Protein AF-A0A9E1S9W2-F1 (afdb_monomer)

pLDDT: mean 84.81, std 16.08, range [25.53, 98.19]

Mean predicted aligned error: 9.74 Å

Secondary structure (DSSP, 8-state):
-EEEE-TTSSSEEEEEEEEEEEETTTTEEEEEEEETTB-EEETTEEEEEEEEE-SSHHHHHTT---EEEEEEEE-SSHHHHHHHHHHHHHHHHHHHHH-SSSHHHHHHHHHHHHHHHHHHHHHHHHGGGGS---------------------------SS------HHHHHHHTT-EEE-TTS-EEEHHHHHHHHHHHHHSSSEEEETTEEEEHHHHHHHHHHTHHHHTTS--EEPPHHHHHHTT--SEE-GGGSEEE-TTS-EEETTHHHHHHHHTS-GGG--HHHHHHHHHHHHHHHHHHHHTTTT---EEPTT-TT--EE-TT-HHHHTSTTHHHHHHHHHHHHHHHHHTTTT--HHHHHHHHHHHHHHHHHHGGGSPPHHHHHHHHHHHHHTHHHHHHHHHHHHHHHHHHHHHHHHHH---HHHHHHHHHHHHHHHHHHHHHHHHHHHHHHHHHHHHSS-S-SSHHHHHHHHHHHHHHHHHHHHTT-THHHHHHHHHHHHHHHHHHTTSS-----PPPGGGSSTHIIIIIHHHHHHHHHHHHHHHHHHHHHHHHHT--TTTHHHHHHHHHHHHHHHHHHHHHHHHHHHHHHHHHHHHHHHHHS-S----HHHHHHHHHHHHHHHHHHGGGSTTT--HHHHHHHHHHTHHHHHIIIIIHHHH---TTGGG--S--SS--HHHHHHHHHHHHHHHHHHHHHHHHHHS---

Structure (mmCIF, N/CA/C/O backbone):
data_AF-A0A9E1S9W2-F1
#
_entry.id   AF-A0A9E1S9W2-F1
#
loop_
_atom_site.group_PDB
_atom_site.id
_atom_site.type_symbol
_atom_site.label_atom_id
_atom_site.label_alt_id
_atom_site.label_comp_id
_atom_site.label_asym_id
_atom_site.label_entity_id
_atom_site.label_seq_id
_atom_site.pdbx_PDB_ins_code
_atom_site.Cartn_x
_atom_site.Cartn_y
_atom_site.Cartn_z
_atom_site.occupancy
_atom_site.B_iso_or_equiv
_atom_site.auth_seq_id
_atom_site.auth_comp_id
_atom_site.auth_asym_id
_atom_site.auth_atom_id
_atom_site.pdbx_PDB_model_num
ATOM 1 N N . PHE A 1 1 ? -6.282 1.373 -35.950 1.00 85.56 1 PHE A N 1
ATOM 2 C CA . PHE A 1 1 ? -5.928 1.014 -34.565 1.00 85.56 1 PHE A CA 1
ATOM 3 C C . PHE A 1 1 ? -4.560 1.610 -34.233 1.00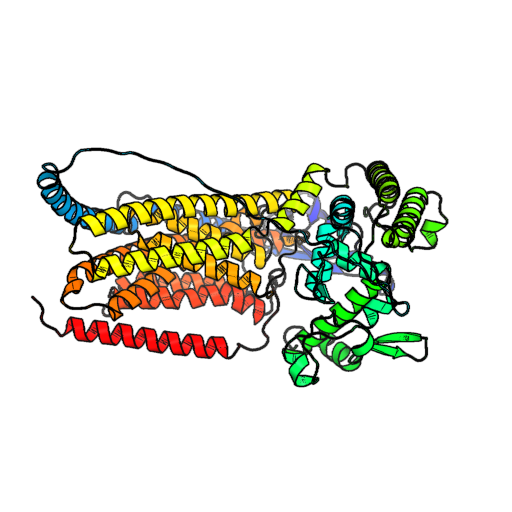 85.56 1 PHE A C 1
ATOM 5 O O . PHE A 1 1 ? -3.799 1.870 -35.158 1.00 85.56 1 PHE A O 1
ATOM 12 N N . GLN A 1 2 ? -4.284 1.893 -32.960 1.00 86.00 2 GLN A N 1
ATOM 13 C CA . GLN A 1 2 ? -3.021 2.427 -32.437 1.00 86.00 2 GLN A CA 1
ATOM 14 C C . GLN A 1 2 ? -2.753 1.762 -31.074 1.00 86.00 2 GLN A C 1
ATOM 16 O O . GLN A 1 2 ? -3.648 1.750 -30.224 1.00 86.00 2 GLN A O 1
ATOM 21 N N . LEU A 1 3 ? -1.540 1.251 -30.851 1.00 83.50 3 LEU A N 1
ATOM 22 C CA . LEU A 1 3 ? -1.082 0.731 -29.559 1.00 83.50 3 LEU A CA 1
ATOM 23 C C . LEU A 1 3 ? 0.008 1.653 -29.002 1.00 83.50 3 LEU A C 1
ATOM 25 O O . LEU A 1 3 ? 0.948 1.997 -29.713 1.00 83.50 3 LEU A O 1
ATOM 29 N N . GLU A 1 4 ? -0.109 2.045 -27.736 1.00 82.31 4 GLU A N 1
ATOM 30 C CA . GLU A 1 4 ? 0.899 2.831 -27.022 1.00 82.31 4 GLU A CA 1
ATOM 31 C C . GLU A 1 4 ? 1.451 1.959 -25.884 1.00 82.31 4 GLU A C 1
ATOM 33 O O . GLU A 1 4 ? 0.689 1.531 -25.016 1.00 82.31 4 GLU A O 1
ATOM 38 N N . ASN A 1 5 ? 2.757 1.686 -25.856 1.00 83.31 5 ASN A N 1
ATOM 39 C CA . ASN A 1 5 ? 3.395 0.867 -24.812 1.00 83.31 5 ASN A CA 1
ATOM 40 C C . ASN A 1 5 ? 3.936 1.731 -23.657 1.00 83.31 5 ASN A C 1
ATOM 42 O O . ASN A 1 5 ? 3.841 2.961 -23.699 1.00 83.31 5 ASN A O 1
ATOM 46 N N . TYR A 1 6 ? 4.446 1.121 -22.580 1.00 82.00 6 TYR A N 1
ATOM 47 C CA . TYR A 1 6 ? 5.272 1.858 -21.611 1.00 82.00 6 TYR A CA 1
ATOM 48 C C . TYR A 1 6 ? 6.691 2.020 -22.174 1.00 82.00 6 TYR A C 1
ATOM 50 O O . TYR A 1 6 ? 7.174 1.083 -22.821 1.00 82.00 6 TYR A O 1
ATOM 58 N N . PRO A 1 7 ? 7.372 3.154 -21.914 1.00 81.38 7 PRO A N 1
ATOM 59 C CA . PRO A 1 7 ? 8.665 3.457 -22.520 1.00 81.38 7 PRO A CA 1
ATOM 60 C C . PRO A 1 7 ? 9.688 2.325 -22.386 1.00 81.38 7 PRO A C 1
ATOM 62 O O . PRO A 1 7 ? 9.901 1.808 -21.295 1.00 81.38 7 PRO A O 1
ATOM 65 N N . GLY A 1 8 ? 10.327 1.924 -23.483 1.00 75.38 8 GLY A N 1
ATOM 66 C CA . GLY A 1 8 ? 11.312 0.835 -23.488 1.00 75.38 8 GLY A CA 1
ATOM 67 C C . GLY A 1 8 ? 10.782 -0.555 -23.109 1.00 75.38 8 GLY A C 1
ATOM 68 O O . GLY A 1 8 ? 11.572 -1.420 -22.709 1.00 75.38 8 GLY A O 1
ATOM 69 N N . THR A 1 9 ? 9.468 -0.777 -23.226 1.00 78.56 9 THR A N 1
ATOM 70 C CA . THR A 1 9 ? 8.805 -2.076 -23.028 1.00 78.56 9 THR A CA 1
ATOM 71 C C . THR A 1 9 ? 7.878 -2.433 -24.196 1.00 78.56 9 THR A C 1
ATOM 73 O O . THR A 1 9 ? 7.477 -1.571 -24.980 1.00 78.56 9 THR A O 1
ATOM 76 N N . GLU A 1 10 ? 7.487 -3.706 -24.258 1.00 75.75 10 GLU A N 1
ATOM 77 C CA . GLU A 1 10 ? 6.397 -4.221 -25.103 1.00 75.75 10 GLU A CA 1
ATOM 78 C C . GLU A 1 10 ? 5.038 -4.253 -24.372 1.00 75.75 10 GLU A C 1
ATOM 80 O O . GLU A 1 10 ? 4.039 -4.724 -24.913 1.00 75.75 10 GLU A O 1
ATOM 85 N N . SER A 1 11 ? 4.993 -3.776 -23.124 1.00 74.75 11 SER A N 1
ATOM 86 C CA . SER A 1 11 ? 3.796 -3.809 -22.284 1.00 74.75 11 SER A CA 1
ATOM 87 C C . SER A 1 11 ? 2.832 -2.683 -22.680 1.00 74.75 11 SER A C 1
ATOM 89 O O . SER A 1 11 ? 3.240 -1.517 -22.665 1.00 74.75 11 SER A O 1
ATOM 91 N N . PRO A 1 12 ? 1.549 -2.974 -22.964 1.00 75.44 12 PRO A N 1
ATOM 92 C CA . PRO A 1 12 ? 0.592 -1.971 -23.418 1.00 75.44 12 PRO A CA 1
ATOM 93 C C . PRO A 1 12 ? 0.234 -0.981 -22.302 1.00 75.44 12 PRO A C 1
ATOM 95 O O . PRO A 1 12 ? -0.193 -1.365 -21.210 1.00 75.44 12 PRO A O 1
ATOM 98 N N . SER A 1 13 ? 0.369 0.313 -22.593 1.00 80.88 13 SER A N 1
ATOM 99 C CA . SER A 1 13 ? 0.041 1.425 -21.695 1.00 80.88 13 SER A CA 1
ATOM 100 C C . SER A 1 13 ? -1.221 2.196 -22.107 1.00 80.88 13 SER A C 1
ATOM 102 O O . SER A 1 13 ? -1.823 2.862 -21.259 1.00 80.88 13 SER A O 1
ATOM 104 N N . SER A 1 14 ? -1.643 2.091 -23.369 1.00 83.19 14 SER A N 1
ATOM 105 C CA . SER A 1 14 ? -2.946 2.510 -23.899 1.00 83.19 14 SER A CA 1
ATOM 106 C C . SER A 1 14 ? -3.209 1.831 -25.251 1.00 83.19 14 SER A C 1
ATOM 108 O O . SER A 1 14 ? -2.285 1.360 -25.911 1.00 83.19 14 SER A O 1
ATOM 110 N N . PHE A 1 15 ? -4.466 1.798 -25.688 1.00 86.00 15 PHE A N 1
ATOM 111 C CA . PHE A 1 15 ? -4.844 1.428 -27.052 1.00 86.00 15 PHE A CA 1
ATOM 112 C C . PHE A 1 15 ? -5.994 2.313 -27.534 1.00 86.00 15 PHE A C 1
ATOM 114 O O . PHE A 1 15 ? -6.862 2.692 -26.744 1.00 86.00 15 PHE A O 1
ATOM 121 N N . ALA A 1 16 ? -5.987 2.649 -28.824 1.00 88.25 16 ALA A N 1
ATOM 122 C CA . ALA A 1 16 ? -6.915 3.599 -29.423 1.00 88.25 16 ALA A CA 1
ATOM 123 C C . ALA A 1 16 ? -7.360 3.198 -30.837 1.00 88.25 16 ALA A C 1
ATOM 125 O O . ALA A 1 16 ? -6.663 2.499 -31.579 1.00 88.25 16 ALA A O 1
ATOM 126 N N . SER A 1 17 ? -8.524 3.702 -31.238 1.00 90.19 17 SER A N 1
ATOM 127 C CA . SER A 1 17 ? -9.099 3.518 -32.570 1.00 90.19 17 SER A CA 1
ATOM 128 C C . SER A 1 17 ? -9.714 4.812 -33.080 1.00 90.19 17 SER A C 1
ATOM 130 O O . SER A 1 17 ? -10.540 5.418 -32.403 1.00 90.19 17 SER A O 1
ATOM 132 N N . GLU A 1 18 ? -9.356 5.204 -34.300 1.00 91.31 18 GLU A N 1
ATOM 133 C CA . GLU A 1 18 ? -10.079 6.240 -35.037 1.00 91.31 18 GLU A CA 1
ATOM 134 C C . GLU A 1 18 ? -11.346 5.616 -35.627 1.00 91.31 18 GLU A C 1
ATOM 136 O O . GLU A 1 18 ? -11.264 4.672 -36.415 1.00 91.31 18 GLU A O 1
ATOM 141 N N . VAL A 1 19 ? -12.517 6.114 -35.229 1.00 91.12 19 VAL A N 1
ATOM 142 C CA . VAL A 1 19 ? -13.822 5.591 -35.652 1.00 91.12 19 VAL A CA 1
ATOM 143 C C . VAL A 1 19 ? -14.616 6.698 -36.339 1.00 91.12 19 VAL A C 1
ATOM 145 O O . VAL A 1 19 ? -14.608 7.850 -35.910 1.00 91.12 19 VAL A O 1
ATOM 148 N N . THR A 1 20 ? -15.311 6.351 -37.422 1.00 91.56 20 THR A N 1
ATOM 149 C CA . THR A 1 20 ? -16.255 7.241 -38.111 1.00 91.56 20 THR A CA 1
ATOM 150 C C . THR A 1 20 ? -17.670 6.716 -37.907 1.00 91.56 20 THR A C 1
ATOM 152 O O . THR A 1 20 ? -17.997 5.636 -38.391 1.00 91.56 20 THR A O 1
ATOM 155 N N . LEU A 1 21 ? -18.513 7.482 -37.218 1.00 91.00 21 LEU A N 1
ATOM 156 C CA . LEU A 1 21 ? -19.952 7.243 -37.153 1.00 91.00 21 LEU A CA 1
ATOM 157 C C . LEU A 1 21 ? -20.637 7.921 -38.345 1.00 91.00 21 LEU A C 1
ATOM 159 O O . LEU A 1 21 ? -20.362 9.084 -38.649 1.00 91.00 21 LEU A O 1
ATOM 163 N N . LEU A 1 22 ? -21.536 7.185 -38.997 1.00 92.44 22 LEU A N 1
ATOM 164 C CA . LEU A 1 22 ? -22.365 7.643 -40.108 1.00 92.44 22 LEU A CA 1
ATOM 165 C C . LEU A 1 22 ? -23.838 7.474 -39.710 1.00 92.44 22 LEU A C 1
ATOM 167 O O . LEU A 1 22 ? -24.313 6.348 -39.600 1.00 92.44 22 LEU A O 1
ATOM 171 N N . ASP A 1 23 ? -24.550 8.579 -39.491 1.00 91.94 23 ASP A N 1
ATOM 172 C CA . ASP A 1 23 ? -26.014 8.593 -39.378 1.00 91.94 23 ASP A CA 1
ATOM 173 C C . ASP A 1 23 ? -26.587 9.067 -40.720 1.00 91.94 23 ASP A C 1
ATOM 175 O O . ASP A 1 23 ? -26.499 10.247 -41.071 1.00 91.94 23 ASP A O 1
ATOM 179 N N . SER A 1 24 ? -27.150 8.130 -41.485 1.00 90.50 24 SER A N 1
ATOM 180 C CA . SER A 1 24 ? -27.775 8.383 -42.787 1.00 90.50 24 SER A CA 1
ATOM 181 C C . SER A 1 24 ? -29.147 9.059 -42.694 1.00 90.50 24 SER A C 1
ATOM 183 O O . SER A 1 24 ? -29.586 9.642 -43.680 1.00 90.50 24 SER A O 1
ATOM 185 N N . VAL A 1 25 ? -29.811 9.019 -41.534 1.00 90.06 25 VAL A N 1
ATOM 186 C CA . VAL A 1 25 ? -31.116 9.661 -41.298 1.00 90.06 25 VAL A CA 1
ATOM 187 C C . VAL A 1 25 ? -30.932 11.160 -41.058 1.00 90.06 25 VAL A C 1
ATOM 189 O O . VAL A 1 25 ? -31.703 11.973 -41.554 1.00 90.06 25 VAL A O 1
ATOM 192 N N . GLU A 1 26 ? -29.877 11.537 -40.335 1.00 88.94 26 GLU A N 1
ATOM 193 C CA . GLU A 1 26 ? -29.514 12.938 -40.064 1.00 88.94 26 GLU A CA 1
ATOM 194 C C . GLU A 1 26 ? -28.526 13.529 -41.080 1.00 88.94 26 GLU A C 1
ATOM 196 O O . GLU A 1 26 ? -28.161 14.700 -40.965 1.00 88.94 26 GLU A O 1
ATOM 201 N N . ASN A 1 27 ? -28.021 12.708 -42.007 1.00 90.38 27 ASN A N 1
ATOM 202 C CA . ASN A 1 27 ? -26.881 13.016 -42.875 1.00 90.38 27 ASN A CA 1
ATOM 203 C C . ASN A 1 27 ? -25.647 13.532 -42.091 1.00 90.38 27 ASN A C 1
ATOM 205 O O . ASN A 1 27 ? -25.005 14.517 -42.464 1.00 90.38 27 ASN A O 1
ATOM 209 N N . LYS A 1 28 ? -25.326 12.886 -40.959 1.00 90.19 28 LYS A N 1
ATOM 210 C CA . LYS A 1 28 ? -24.226 13.273 -40.057 1.00 90.19 28 LYS A CA 1
ATOM 211 C C . LYS A 1 28 ? -23.061 12.291 -40.138 1.00 90.19 28 LYS A C 1
ATOM 213 O O . LYS A 1 28 ? -23.232 11.084 -39.987 1.00 90.19 28 LYS A O 1
ATOM 218 N N . LYS A 1 29 ? -21.853 12.837 -40.286 1.00 92.75 29 LYS A N 1
ATOM 219 C CA . LYS A 1 29 ? -20.577 12.115 -40.214 1.00 92.75 29 LYS A CA 1
ATOM 220 C C . LYS A 1 29 ? -19.763 12.643 -39.036 1.00 92.75 29 LYS A C 1
ATOM 222 O O . LYS A 1 29 ? -19.442 13.828 -39.003 1.00 92.75 29 LYS A O 1
ATOM 227 N N . ILE A 1 30 ? -19.435 11.777 -38.081 1.00 90.94 30 ILE A N 1
ATOM 228 C CA . ILE A 1 30 ? -18.684 12.135 -36.870 1.00 90.94 30 ILE A CA 1
ATOM 229 C C . ILE A 1 30 ? -17.430 11.267 -36.799 1.00 90.94 30 ILE A C 1
ATOM 231 O O . ILE A 1 30 ? -17.522 10.056 -36.619 1.00 90.94 30 ILE A O 1
ATOM 235 N N . ASN A 1 31 ? -16.257 11.889 -36.908 1.00 92.75 31 ASN A N 1
ATOM 236 C CA . ASN A 1 31 ? -14.978 11.222 -36.671 1.00 92.75 31 ASN A CA 1
ATOM 237 C C . ASN A 1 31 ? -14.608 11.378 -35.188 1.00 92.75 31 ASN A C 1
ATOM 239 O O . ASN A 1 31 ? -14.640 12.497 -34.671 1.00 92.75 31 ASN A O 1
ATOM 243 N N . LYS A 1 32 ? -14.242 10.291 -34.501 1.00 90.69 32 LYS A N 1
ATOM 244 C CA . LYS A 1 32 ? -13.814 10.332 -33.097 1.00 90.69 32 LYS A CA 1
ATOM 245 C C . LYS A 1 32 ? -12.770 9.255 -32.781 1.00 90.69 32 LYS A C 1
ATOM 247 O O . LYS A 1 32 ? -12.967 8.084 -33.102 1.00 90.69 32 LYS A O 1
ATOM 252 N N . ARG A 1 33 ? -11.700 9.650 -32.081 1.00 91.12 33 ARG A N 1
ATOM 253 C CA . ARG A 1 33 ? -10.742 8.735 -31.440 1.00 91.12 33 ARG A CA 1
ATOM 254 C C . ARG A 1 33 ? -11.392 8.144 -30.187 1.00 91.12 33 ARG A C 1
ATOM 256 O O . ARG A 1 33 ? -11.776 8.891 -29.287 1.00 91.12 33 ARG A O 1
ATOM 263 N N . ILE A 1 34 ? -11.527 6.823 -30.137 1.00 89.25 34 ILE A N 1
ATOM 264 C CA . ILE A 1 34 ? -12.028 6.056 -28.987 1.00 89.25 34 ILE A CA 1
ATOM 265 C C . ILE A 1 34 ? -10.840 5.336 -28.353 1.00 89.25 34 ILE A C 1
ATOM 267 O O . ILE A 1 34 ? -10.037 4.737 -29.065 1.00 89.25 34 ILE A O 1
ATOM 271 N N . PHE A 1 35 ? -10.713 5.407 -27.029 1.00 85.69 35 PHE A N 1
ATOM 272 C CA . PHE A 1 35 ? -9.640 4.758 -26.269 1.00 85.69 35 PHE A CA 1
ATOM 273 C C . PHE A 1 35 ? -10.052 4.568 -24.802 1.00 85.69 35 PHE A C 1
ATOM 275 O O . PHE A 1 35 ? -11.166 4.921 -24.413 1.00 85.69 35 PHE A O 1
ATOM 282 N N . MET A 1 36 ? -9.175 3.986 -23.979 1.00 82.94 36 MET A N 1
ATOM 283 C CA . MET A 1 36 ? -9.454 3.739 -22.558 1.00 82.94 36 MET A CA 1
ATOM 284 C C . MET A 1 36 ? -9.907 5.023 -21.829 1.00 82.94 36 MET A C 1
ATOM 286 O O . MET A 1 36 ? -9.304 6.088 -21.986 1.00 82.94 36 MET A O 1
ATOM 290 N N . ASN A 1 37 ? -10.977 4.919 -21.032 1.00 81.00 37 ASN A N 1
ATOM 291 C CA . ASN A 1 37 ? -11.674 6.035 -20.369 1.00 81.00 37 ASN A CA 1
ATOM 292 C C . ASN A 1 37 ? -12.299 7.102 -21.311 1.00 81.00 37 ASN A C 1
ATOM 294 O O . ASN A 1 37 ? -12.772 8.126 -20.826 1.00 81.00 37 ASN A O 1
ATOM 298 N N . HIS A 1 38 ? -12.314 6.902 -22.637 1.00 86.50 38 HIS A N 1
ATOM 299 C CA . HIS A 1 38 ? -12.779 7.889 -23.625 1.00 86.50 38 HIS A CA 1
ATOM 300 C C . HIS A 1 38 ? -13.717 7.253 -24.663 1.00 86.50 38 HIS A C 1
ATOM 302 O O . HIS A 1 38 ? -13.304 6.822 -25.743 1.00 86.50 38 HIS A O 1
ATOM 308 N N . VAL A 1 39 ? -15.009 7.216 -24.327 1.00 86.88 39 VAL A N 1
ATOM 309 C CA . VAL A 1 39 ? -16.078 6.595 -25.131 1.00 86.88 39 VAL A CA 1
ATOM 310 C C . VAL A 1 39 ? -16.716 7.547 -26.157 1.00 86.88 39 VAL A C 1
ATOM 312 O O . VAL A 1 39 ? -16.585 8.779 -26.097 1.00 86.88 39 VAL A O 1
ATOM 315 N N . MET A 1 40 ? -17.441 6.979 -27.123 1.00 89.06 40 MET A N 1
ATOM 316 C CA . MET A 1 40 ? -18.300 7.725 -28.048 1.00 89.06 40 MET A CA 1
ATOM 317 C C . MET A 1 40 ? -19.771 7.437 -27.752 1.00 89.06 40 MET A C 1
ATOM 319 O O . MET A 1 40 ? -20.215 6.307 -27.925 1.00 89.06 40 MET A O 1
ATOM 323 N N . ASP A 1 41 ? -20.519 8.474 -27.376 1.00 88.81 41 ASP A N 1
ATOM 324 C CA . ASP A 1 41 ? -21.966 8.407 -27.162 1.00 88.81 41 ASP A CA 1
ATOM 325 C C . ASP A 1 41 ? -22.713 9.103 -28.308 1.00 88.81 41 ASP A C 1
ATOM 327 O O . ASP A 1 41 ? -22.344 10.209 -28.714 1.00 88.81 41 ASP A O 1
ATOM 331 N N . TYR A 1 42 ? -23.767 8.469 -28.827 1.00 90.50 42 TYR A N 1
ATOM 332 C CA . TYR A 1 42 ? -24.618 9.006 -29.890 1.00 90.50 42 TYR A CA 1
ATOM 333 C C . TYR A 1 42 ? -26.038 8.422 -29.834 1.00 90.50 42 TYR A C 1
ATOM 335 O O . TYR A 1 42 ? -26.209 7.211 -29.927 1.00 90.50 42 TYR A O 1
ATOM 343 N N . LYS A 1 43 ? -27.072 9.269 -29.694 1.00 88.56 43 LYS A N 1
ATOM 344 C CA . LYS A 1 43 ? -28.500 8.864 -29.644 1.00 88.56 43 LYS A CA 1
ATOM 345 C C . LYS A 1 43 ? -28.799 7.680 -28.691 1.00 88.56 43 LYS A C 1
ATOM 347 O O . LYS A 1 43 ? -29.613 6.822 -29.001 1.00 88.56 43 LYS A O 1
ATOM 352 N N . GLY A 1 44 ? -28.135 7.623 -27.533 1.00 87.06 44 GLY A N 1
ATOM 353 C CA . GLY A 1 44 ? -28.272 6.528 -26.557 1.00 87.06 44 GLY A CA 1
ATOM 354 C C . GLY A 1 44 ? -27.374 5.311 -26.814 1.00 87.06 44 GLY A C 1
ATOM 355 O O . GLY A 1 44 ? -27.219 4.486 -25.920 1.00 87.06 44 GLY A O 1
ATOM 356 N N . TYR A 1 45 ? -26.726 5.201 -27.977 1.00 89.56 45 TYR A N 1
ATOM 357 C CA . TYR A 1 45 ? -25.669 4.216 -28.214 1.00 89.56 45 TYR A CA 1
ATOM 358 C C . TYR A 1 45 ? -24.341 4.692 -27.627 1.00 89.56 45 TYR A C 1
ATOM 360 O O . TYR A 1 45 ? -23.902 5.807 -27.907 1.00 89.56 45 TYR A O 1
ATOM 368 N N . ARG A 1 46 ? -23.674 3.815 -26.879 1.00 88.94 46 ARG A N 1
ATOM 369 C CA . ARG A 1 46 ? -22.304 3.958 -26.388 1.00 88.94 46 ARG A CA 1
ATOM 370 C C . ARG A 1 46 ? -21.404 2.967 -27.108 1.00 88.94 46 ARG A C 1
ATOM 372 O O . ARG A 1 46 ? -21.560 1.757 -26.950 1.00 88.94 46 ARG A O 1
ATOM 379 N N . PHE A 1 47 ? -20.433 3.486 -27.849 1.00 89.12 47 PHE A N 1
ATOM 380 C CA . PHE A 1 47 ? -19.378 2.718 -28.501 1.00 89.12 47 PHE A CA 1
ATOM 381 C C . PHE A 1 47 ? -18.114 2.789 -27.644 1.00 89.12 47 PHE A C 1
ATOM 383 O O . PHE A 1 47 ? -17.608 3.881 -27.357 1.00 89.12 47 PHE A O 1
ATOM 390 N N . PHE A 1 48 ? -17.586 1.628 -27.257 1.00 86.94 48 PHE A N 1
ATOM 391 C CA . PHE A 1 48 ? -16.324 1.523 -26.531 1.00 86.94 48 PHE A CA 1
ATOM 392 C C . PHE A 1 48 ? -15.408 0.477 -27.164 1.00 86.94 48 PHE A C 1
ATOM 394 O O . PHE A 1 48 ? -15.861 -0.539 -27.691 1.00 86.94 48 PHE A O 1
ATOM 401 N N . GLN A 1 49 ? -14.100 0.721 -27.102 1.00 87.06 49 GLN A N 1
ATOM 402 C CA . GLN A 1 49 ? -13.111 -0.276 -27.487 1.00 87.06 49 GLN A CA 1
ATOM 403 C C . GLN A 1 49 ? -12.885 -1.223 -26.307 1.00 87.06 49 GLN A C 1
ATOM 405 O O . GLN A 1 49 ? -12.279 -0.846 -25.309 1.00 87.06 49 GLN A O 1
ATOM 410 N N . SER A 1 50 ? -13.410 -2.440 -26.421 1.00 82.56 50 SER A N 1
ATOM 411 C CA . SER A 1 50 ? -13.351 -3.452 -25.361 1.00 82.56 50 SER A CA 1
ATOM 412 C C . SER A 1 50 ? -11.995 -4.156 -25.290 1.00 82.56 50 SER A C 1
ATOM 414 O O . SER A 1 50 ? -11.505 -4.451 -24.201 1.00 82.56 50 SER A O 1
ATOM 416 N N . SER A 1 51 ? -11.377 -4.395 -26.447 1.00 84.25 51 SER A N 1
ATOM 417 C CA . SER A 1 51 ? -10.092 -5.077 -26.590 1.00 84.25 51 SER A CA 1
ATOM 418 C C . SER A 1 51 ? -9.530 -4.875 -28.008 1.00 84.25 51 SER A C 1
ATOM 420 O O . SER A 1 51 ? -10.015 -4.046 -28.791 1.00 84.25 51 SER A O 1
ATOM 422 N N . TYR A 1 52 ? -8.465 -5.602 -28.326 1.00 87.25 52 TYR A N 1
ATOM 423 C CA . TYR A 1 52 ? -7.832 -5.666 -29.636 1.00 87.25 52 TYR A CA 1
ATOM 424 C C . TYR A 1 52 ? -7.333 -7.093 -29.891 1.00 87.25 52 TYR A C 1
ATOM 426 O O . TYR A 1 52 ? -7.212 -7.876 -28.947 1.00 87.25 52 TYR A O 1
ATOM 434 N N . ASP A 1 53 ? -7.055 -7.421 -31.149 1.00 86.81 53 ASP A N 1
ATOM 435 C CA . ASP A 1 53 ? -6.521 -8.726 -31.557 1.00 86.81 53 ASP A CA 1
ATOM 436 C C . ASP A 1 53 ? -5.603 -8.585 -32.790 1.00 86.81 53 ASP A C 1
ATOM 438 O O . ASP A 1 53 ? -5.376 -7.483 -33.303 1.00 86.81 53 ASP A O 1
ATOM 442 N N . PHE A 1 54 ? -5.066 -9.705 -33.262 1.00 87.56 54 PHE A N 1
ATOM 443 C CA . PHE A 1 54 ? -4.142 -9.798 -34.388 1.00 87.56 54 PHE A CA 1
ATOM 444 C C . PHE A 1 54 ? -4.818 -10.514 -35.559 1.00 87.56 54 PHE A C 1
ATOM 446 O O . PHE A 1 54 ? -5.294 -11.638 -35.401 1.00 87.56 54 PHE A O 1
ATOM 453 N N . SER A 1 55 ? -4.812 -9.917 -36.752 1.00 87.81 55 SER A N 1
ATOM 454 C CA . SER A 1 55 ? -5.392 -10.548 -37.945 1.00 87.81 55 SER A CA 1
ATOM 455 C C . SER A 1 55 ? -4.610 -11.761 -38.452 1.00 87.81 55 SER A C 1
ATOM 457 O O . SER A 1 55 ? -5.195 -12.623 -39.108 1.00 87.81 55 SER A O 1
ATOM 459 N N . THR A 1 56 ? -3.311 -11.869 -38.135 1.00 86.56 56 THR A N 1
ATOM 460 C CA . THR A 1 56 ? -2.467 -12.996 -38.567 1.00 86.56 56 THR A CA 1
ATOM 461 C C . THR A 1 56 ? -1.491 -13.491 -37.484 1.00 86.56 56 THR A C 1
ATOM 463 O O . THR A 1 56 ? -1.117 -12.736 -36.575 1.00 86.56 56 THR A O 1
ATOM 466 N N . PRO A 1 57 ? -1.013 -14.751 -37.573 1.00 83.94 57 PRO A N 1
ATOM 467 C CA . PRO A 1 57 ? 0.024 -15.277 -36.684 1.00 83.94 57 PRO A CA 1
ATOM 468 C C . PRO A 1 57 ? 1.352 -14.509 -36.751 1.00 83.94 57 PRO A C 1
ATOM 470 O O . PRO A 1 57 ? 2.015 -14.365 -35.725 1.00 83.94 57 PRO A O 1
ATOM 473 N N . GLU A 1 58 ? 1.745 -13.981 -37.914 1.00 85.00 58 GLU A N 1
ATOM 474 C CA . GLU A 1 58 ? 2.992 -13.215 -38.074 1.00 85.00 58 GLU A CA 1
ATOM 475 C C . GLU A 1 58 ? 2.912 -11.865 -37.352 1.00 85.00 58 GLU A C 1
ATOM 477 O O . GLU A 1 58 ? 3.875 -11.453 -36.703 1.00 85.00 58 GLU A O 1
ATOM 482 N N . ARG A 1 59 ? 1.753 -11.193 -37.409 1.00 83.06 59 ARG A N 1
ATOM 483 C CA . ARG A 1 59 ? 1.478 -9.980 -36.619 1.00 83.06 59 ARG A CA 1
ATOM 484 C C . ARG A 1 59 ? 1.548 -10.253 -35.122 1.00 83.06 59 ARG A C 1
ATOM 486 O O . ARG A 1 59 ? 2.152 -9.480 -34.383 1.00 83.06 59 ARG A O 1
ATOM 493 N N . LYS A 1 60 ? 1.002 -11.391 -34.688 1.00 78.44 60 LYS A N 1
ATOM 494 C CA . LYS A 1 60 ? 1.062 -11.843 -33.293 1.00 78.44 60 LYS A CA 1
ATOM 495 C C . LYS A 1 60 ? 2.491 -12.139 -32.827 1.00 78.44 60 LYS A C 1
ATOM 497 O O . LYS A 1 60 ? 2.835 -11.792 -31.704 1.00 78.44 60 LYS A O 1
ATOM 502 N N . GLN A 1 61 ? 3.340 -12.717 -33.682 1.00 75.19 61 GLN A N 1
ATOM 503 C CA . GLN A 1 61 ? 4.771 -12.906 -33.392 1.00 75.19 61 GLN A CA 1
ATOM 504 C C . GLN A 1 61 ? 5.547 -11.583 -33.311 1.00 75.19 61 GLN A C 1
ATOM 506 O O . GLN A 1 61 ? 6.516 -11.497 -32.564 1.00 75.19 61 GLN A O 1
ATOM 511 N N . LYS A 1 62 ? 5.126 -10.557 -34.059 1.00 76.00 62 LYS A N 1
ATOM 512 C CA . LYS A 1 62 ? 5.727 -9.211 -34.056 1.00 76.00 62 LYS A CA 1
ATOM 513 C C . LYS A 1 62 ? 5.120 -8.252 -33.024 1.00 76.00 62 LYS A C 1
ATOM 515 O O . LYS A 1 62 ? 5.539 -7.102 -32.976 1.00 76.00 62 LYS A O 1
ATOM 520 N N . ASN A 1 63 ? 4.141 -8.707 -32.237 1.00 72.12 63 ASN A N 1
ATOM 521 C CA . ASN A 1 63 ? 3.360 -7.888 -31.306 1.00 72.12 63 ASN A CA 1
ATOM 522 C C . ASN A 1 63 ? 2.787 -6.604 -31.961 1.00 72.12 63 ASN A C 1
ATOM 524 O O . ASN A 1 63 ? 2.844 -5.520 -31.385 1.00 72.12 63 ASN A O 1
ATOM 528 N N . ASP A 1 64 ? 2.245 -6.738 -33.180 1.00 80.38 64 ASP A N 1
ATOM 529 C CA . ASP A 1 64 ? 1.679 -5.648 -33.997 1.00 80.38 64 ASP A CA 1
ATOM 530 C C . ASP A 1 64 ? 0.169 -5.874 -34.250 1.00 80.38 64 ASP A C 1
ATOM 532 O O . ASP A 1 64 ? -0.209 -6.411 -35.304 1.00 80.38 64 ASP A O 1
ATOM 536 N N . PRO A 1 65 ? -0.709 -5.552 -33.274 1.00 82.25 65 PRO A N 1
ATOM 537 C CA . PRO A 1 65 ? -2.143 -5.770 -33.403 1.00 82.25 65 PRO A CA 1
ATOM 538 C C . PRO A 1 65 ? -2.779 -4.756 -34.351 1.00 82.25 65 PRO A C 1
ATOM 540 O O . PRO A 1 65 ? -2.405 -3.587 -34.395 1.00 82.25 65 PRO A O 1
ATOM 543 N N . ASP A 1 66 ? -3.788 -5.205 -35.087 1.00 85.81 66 ASP A N 1
ATOM 544 C CA . ASP A 1 66 ? -4.485 -4.424 -36.110 1.00 85.81 66 ASP A CA 1
ATOM 545 C C . ASP A 1 66 ? -6.015 -4.541 -36.041 1.00 85.81 66 ASP A C 1
ATOM 547 O O . ASP A 1 66 ? -6.716 -3.715 -36.634 1.00 85.81 66 ASP A O 1
ATOM 551 N N . ILE A 1 67 ? -6.549 -5.497 -35.270 1.00 86.56 67 ILE A N 1
ATOM 552 C CA . ILE A 1 67 ? -7.987 -5.647 -35.038 1.00 86.56 67 ILE A CA 1
ATOM 553 C C . ILE A 1 67 ? -8.407 -4.837 -33.812 1.00 86.56 67 ILE A C 1
ATOM 555 O O . ILE A 1 67 ? -7.920 -5.044 -32.702 1.00 86.56 67 ILE A O 1
ATOM 559 N N . THR A 1 68 ? -9.399 -3.969 -33.996 1.00 88.62 68 THR A N 1
ATOM 560 C CA . THR A 1 68 ? -10.148 -3.327 -32.910 1.00 88.62 68 THR A CA 1
ATOM 561 C C . THR A 1 68 ? -11.389 -4.154 -32.584 1.00 88.62 68 THR A C 1
ATOM 563 O O . THR A 1 68 ? -12.232 -4.347 -33.458 1.00 88.62 68 THR A O 1
ATOM 566 N N . ILE A 1 69 ? -11.574 -4.550 -31.321 1.00 87.44 69 ILE A N 1
ATOM 567 C CA . ILE A 1 69 ? -12.834 -5.150 -30.860 1.00 87.44 69 ILE A CA 1
ATOM 568 C C . ILE A 1 69 ? -13.667 -4.064 -30.173 1.00 87.44 69 ILE A C 1
ATOM 570 O O . ILE A 1 69 ? -13.397 -3.650 -29.038 1.00 87.44 69 ILE A O 1
ATOM 574 N N . LEU A 1 70 ? -14.693 -3.588 -30.879 1.00 87.81 70 LEU A N 1
ATOM 575 C CA . LEU A 1 70 ? -15.690 -2.666 -30.342 1.00 87.81 70 LEU A CA 1
ATOM 576 C C . LEU A 1 70 ? -16.824 -3.437 -29.669 1.00 87.81 70 LEU A C 1
ATOM 578 O O . LEU A 1 70 ? -17.266 -4.470 -30.162 1.00 87.81 70 LEU A O 1
ATOM 582 N N . SER A 1 71 ? -17.340 -2.876 -28.583 1.00 87.56 71 SER A N 1
ATOM 583 C CA . SER A 1 71 ? -18.603 -3.288 -27.985 1.00 87.56 71 SER A CA 1
ATOM 584 C C . SER A 1 71 ? -19.534 -2.081 -27.914 1.00 87.56 71 SER A C 1
ATOM 586 O O . SER A 1 71 ? -19.093 -0.933 -27.781 1.00 87.56 71 SER A O 1
ATOM 588 N N . VAL A 1 72 ? -20.830 -2.344 -28.074 1.00 89.06 72 VAL A N 1
ATOM 589 C CA . VAL A 1 72 ? -21.856 -1.319 -28.271 1.00 89.06 72 VAL A CA 1
ATOM 590 C C . VAL A 1 72 ? -23.026 -1.604 -27.347 1.00 89.06 72 VAL A C 1
ATOM 592 O O . VAL A 1 72 ? -23.670 -2.643 -27.462 1.00 89.06 72 VAL A O 1
ATOM 595 N N . ASN A 1 73 ? -23.311 -0.661 -26.455 1.00 87.81 73 ASN A N 1
ATOM 596 C CA . ASN A 1 73 ? -24.451 -0.721 -25.545 1.00 87.81 73 ASN A CA 1
ATOM 597 C C . ASN A 1 73 ? -25.450 0.376 -25.926 1.00 87.81 73 ASN A C 1
ATOM 599 O O . ASN A 1 73 ? -25.036 1.447 -26.363 1.00 87.81 73 ASN A O 1
ATOM 603 N N . HIS A 1 74 ? -26.751 0.133 -25.766 1.00 89.31 74 HIS A N 1
ATOM 604 C CA . HIS A 1 74 ? -27.784 1.144 -25.997 1.00 89.31 74 HIS A CA 1
ATOM 605 C C . HIS A 1 74 ? -28.568 1.406 -24.711 1.00 89.31 74 HIS A C 1
ATOM 607 O O . HIS A 1 74 ? -29.290 0.534 -24.228 1.00 89.31 74 HIS A O 1
ATOM 613 N N . ASP A 1 75 ? -28.429 2.615 -24.177 1.00 85.81 75 ASP A N 1
ATOM 614 C CA . ASP A 1 75 ? -29.102 3.077 -22.972 1.00 85.81 75 ASP A CA 1
ATOM 615 C C . ASP A 1 75 ? -29.345 4.595 -23.032 1.00 85.81 75 ASP A C 1
ATOM 617 O O . ASP A 1 75 ? -28.465 5.409 -22.756 1.00 85.81 75 ASP A O 1
ATOM 621 N N . TYR A 1 76 ? -30.565 4.983 -23.407 1.00 84.38 76 TYR A N 1
ATOM 622 C CA . TYR A 1 76 ? -30.946 6.391 -23.555 1.00 84.38 76 TYR A CA 1
ATOM 623 C C . TYR A 1 76 ? -31.284 7.072 -22.212 1.00 84.38 76 TYR A C 1
ATOM 625 O O . TYR A 1 76 ? -31.037 8.266 -22.033 1.00 84.38 76 TYR A O 1
ATOM 633 N N . TRP A 1 77 ? -31.852 6.327 -21.255 1.00 86.31 77 TRP A N 1
ATOM 634 C CA . TRP A 1 77 ? -32.425 6.882 -20.016 1.00 86.31 77 TRP A CA 1
ATOM 635 C C . TRP A 1 77 ? -31.814 6.313 -18.729 1.00 86.31 77 TRP A C 1
ATOM 637 O O . TRP A 1 77 ? -31.684 7.046 -17.747 1.00 86.31 77 TRP A O 1
ATOM 647 N N . GLY A 1 78 ? -31.447 5.030 -18.706 1.00 86.62 78 GLY A N 1
ATOM 648 C CA . GLY A 1 78 ? -31.077 4.277 -17.508 1.00 86.62 78 GLY A CA 1
ATOM 649 C C . GLY A 1 78 ? -29.870 4.864 -16.787 1.00 86.62 78 GLY A C 1
ATOM 650 O O . GLY A 1 78 ? -29.948 5.123 -15.588 1.00 86.62 78 GLY A O 1
ATOM 651 N N . THR A 1 79 ? -28.796 5.158 -17.516 1.00 84.81 79 THR A N 1
ATOM 652 C CA . THR A 1 79 ? -27.567 5.780 -17.005 1.00 84.81 79 THR A CA 1
ATOM 653 C C . THR A 1 79 ? -27.869 7.131 -16.354 1.00 84.81 79 THR A C 1
ATOM 655 O O . THR A 1 79 ? -27.498 7.349 -15.203 1.00 84.81 79 THR A O 1
ATOM 658 N N . ASN A 1 80 ? -28.619 8.011 -17.026 1.00 87.25 80 ASN A N 1
ATOM 659 C CA . ASN A 1 80 ? -28.951 9.341 -16.502 1.00 87.25 80 ASN A CA 1
ATOM 660 C C . ASN A 1 80 ? -29.849 9.278 -15.255 1.00 87.25 80 ASN A C 1
ATOM 662 O O . ASN A 1 80 ? -29.579 9.963 -14.267 1.00 87.25 80 ASN A O 1
ATOM 666 N N . ILE A 1 81 ? -30.882 8.427 -15.262 1.00 92.06 81 ILE A N 1
ATOM 667 C CA . ILE A 1 81 ? -31.775 8.217 -14.108 1.00 92.06 81 ILE A CA 1
ATOM 668 C C . ILE A 1 81 ? -30.990 7.642 -12.921 1.00 92.06 81 ILE A C 1
ATOM 670 O O . ILE A 1 81 ? -31.137 8.099 -11.786 1.00 92.06 81 ILE A O 1
ATOM 674 N N . THR A 1 82 ? -30.115 6.674 -13.189 1.00 89.94 82 THR A N 1
ATOM 675 C CA . THR A 1 82 ? -29.281 6.001 -12.189 1.00 89.94 82 THR A CA 1
ATOM 676 C C . THR A 1 82 ? -28.275 6.971 -11.568 1.00 89.94 82 THR A C 1
ATOM 678 O O . THR A 1 82 ? -28.166 7.044 -10.344 1.00 89.94 82 THR A O 1
ATOM 681 N N . TYR A 1 83 ? -27.600 7.786 -12.383 1.00 90.88 83 TYR A N 1
ATOM 682 C CA . TYR A 1 83 ? -26.637 8.790 -11.920 1.00 90.88 83 TYR A CA 1
ATOM 683 C C . TYR A 1 83 ? -27.320 9.899 -11.111 1.00 90.88 83 TYR A C 1
ATOM 685 O O . TYR A 1 83 ? -26.796 10.308 -10.074 1.00 90.88 83 TYR A O 1
ATOM 693 N N . LEU A 1 84 ? -28.515 10.343 -11.522 1.00 93.81 84 LEU A N 1
ATOM 694 C CA . LEU A 1 84 ? -29.325 11.281 -10.742 1.00 93.81 84 LEU A CA 1
ATOM 695 C C . LEU A 1 84 ? -29.732 10.676 -9.388 1.00 93.81 84 LEU A C 1
ATOM 697 O O . LEU A 1 84 ? -29.613 11.343 -8.360 1.00 93.81 84 LEU A O 1
ATOM 701 N N . GLY A 1 85 ? -30.145 9.406 -9.362 1.00 94.06 85 GLY A N 1
ATOM 702 C CA . GLY A 1 85 ? -30.438 8.676 -8.126 1.00 94.06 85 GLY A CA 1
ATOM 703 C C . GLY A 1 85 ? -29.228 8.596 -7.188 1.00 94.06 85 GLY A C 1
ATOM 704 O O . GLY A 1 85 ? -29.343 8.914 -6.001 1.00 94.06 85 GLY A O 1
ATOM 705 N N . TYR A 1 86 ? -28.051 8.251 -7.720 1.00 92.88 86 TYR A N 1
ATOM 706 C CA . TYR A 1 86 ? -26.794 8.218 -6.966 1.00 92.88 8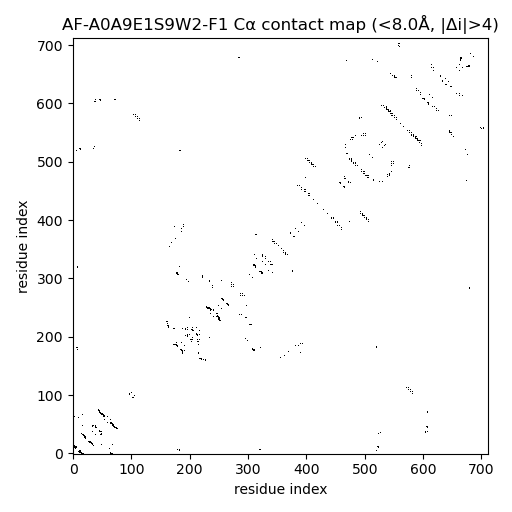6 TYR A CA 1
ATOM 707 C C . TYR A 1 86 ? -26.421 9.600 -6.410 1.00 92.88 86 TYR A C 1
ATOM 709 O O . TYR A 1 86 ? -26.053 9.704 -5.239 1.00 92.88 86 TYR A O 1
ATOM 717 N N . LEU A 1 87 ? -26.570 10.662 -7.210 1.00 94.06 87 LEU A N 1
ATOM 718 C CA . LEU A 1 87 ? -26.303 12.042 -6.804 1.00 94.06 87 LEU A CA 1
ATOM 719 C C . LEU A 1 87 ? -27.242 12.501 -5.678 1.00 94.06 87 LEU A C 1
ATOM 721 O O . LEU A 1 87 ? -26.771 12.983 -4.647 1.00 94.06 87 LEU A O 1
ATOM 725 N N . LEU A 1 88 ? -28.557 12.318 -5.838 1.00 96.94 88 LEU A N 1
ATOM 726 C CA . LEU A 1 88 ? -29.555 12.704 -4.833 1.00 96.94 88 LEU A CA 1
ATOM 727 C C . LEU A 1 88 ? -29.345 11.952 -3.514 1.00 96.94 88 LEU A C 1
ATOM 729 O O . LEU A 1 88 ? -29.399 12.551 -2.438 1.00 96.94 88 LEU A O 1
ATOM 733 N N . MET A 1 89 ? -29.040 10.656 -3.587 1.00 95.00 89 MET A N 1
ATOM 734 C CA . MET A 1 89 ? -28.737 9.843 -2.414 1.00 95.00 89 MET A CA 1
ATOM 735 C C . MET A 1 89 ? -27.420 10.276 -1.741 1.00 95.00 89 MET A C 1
ATOM 737 O O . MET A 1 89 ? -27.382 10.393 -0.516 1.00 95.00 89 MET A O 1
ATOM 741 N N . ALA A 1 90 ? -26.359 10.572 -2.503 1.00 95.06 90 ALA A N 1
ATOM 742 C CA . ALA A 1 90 ? -25.092 11.070 -1.960 1.00 95.06 90 ALA A CA 1
ATOM 743 C C . ALA A 1 90 ? -25.262 12.427 -1.252 1.00 95.06 90 ALA A C 1
ATOM 745 O O . ALA A 1 90 ? -24.781 12.608 -0.129 1.00 95.06 90 ALA A O 1
ATOM 746 N N . ILE A 1 91 ? -26.014 13.352 -1.861 1.00 95.75 91 ILE A N 1
ATOM 747 C CA . ILE A 1 91 ? -26.396 14.633 -1.251 1.00 95.75 91 ILE A CA 1
ATOM 748 C C . ILE A 1 91 ? -27.188 14.387 0.041 1.00 95.75 91 ILE A C 1
ATOM 750 O O . ILE A 1 91 ? -26.836 14.936 1.085 1.00 95.75 91 ILE A O 1
ATOM 754 N N . GLY A 1 92 ? -28.201 13.515 0.015 1.00 95.62 92 GLY A N 1
ATOM 755 C CA . GLY A 1 92 ? -28.998 13.160 1.194 1.00 95.62 92 GLY A CA 1
ATOM 756 C C . GLY A 1 92 ? -28.159 12.587 2.344 1.00 95.62 92 GLY A C 1
ATOM 757 O O . GLY A 1 92 ? -28.321 12.997 3.496 1.00 95.62 92 GLY A O 1
ATOM 758 N N . MET A 1 93 ? -27.204 11.703 2.040 1.00 94.88 93 MET A N 1
ATOM 759 C CA . MET A 1 93 ? -26.253 11.158 3.015 1.00 94.88 93 MET A CA 1
ATOM 760 C C . MET A 1 93 ? -25.405 12.261 3.662 1.00 94.88 93 MET A C 1
ATOM 762 O O . MET A 1 93 ? -25.359 12.347 4.892 1.00 94.88 93 MET A O 1
ATOM 766 N N . ILE A 1 94 ? -24.791 13.140 2.862 1.00 92.38 94 ILE A N 1
ATOM 767 C CA . ILE A 1 94 ? -23.954 14.250 3.352 1.00 92.38 94 ILE A CA 1
ATOM 768 C C . ILE A 1 94 ? -24.782 15.226 4.201 1.00 92.38 94 ILE A C 1
ATOM 770 O O . ILE A 1 94 ? -24.395 15.553 5.328 1.00 92.38 94 ILE A O 1
ATOM 774 N N . LEU A 1 95 ? -25.954 15.642 3.710 1.00 93.62 95 LEU A N 1
ATOM 775 C CA . LEU A 1 95 ? -26.854 16.540 4.436 1.00 93.62 95 LEU A CA 1
ATOM 776 C C . LEU A 1 95 ? -27.302 15.934 5.773 1.00 93.62 95 LEU A C 1
ATOM 778 O O . LEU A 1 95 ? -27.327 16.646 6.775 1.00 93.62 95 LEU A O 1
ATOM 782 N N . SER A 1 96 ? -27.564 14.623 5.847 1.00 93.25 96 SER A N 1
ATOM 783 C CA . SER A 1 96 ? -27.996 13.961 7.091 1.00 93.25 96 SER A CA 1
ATOM 784 C C . SER A 1 96 ? -26.947 13.963 8.221 1.00 93.25 96 SER A C 1
ATOM 786 O O . SER A 1 96 ? -27.310 13.873 9.398 1.00 93.25 96 SER A O 1
ATOM 788 N N . ILE A 1 97 ? -25.654 14.109 7.896 1.00 90.81 97 ILE A N 1
ATOM 789 C CA . ILE A 1 97 ? -24.571 14.274 8.885 1.00 90.81 97 ILE A CA 1
ATOM 790 C C . ILE A 1 97 ? -24.597 15.689 9.485 1.00 90.81 97 ILE A C 1
ATOM 792 O O . ILE A 1 97 ? -24.380 15.866 10.688 1.00 90.81 97 ILE A O 1
ATOM 796 N N . ILE A 1 98 ? -24.843 16.696 8.642 1.00 90.56 98 ILE A N 1
ATOM 797 C CA . ILE A 1 98 ? -24.761 18.124 8.988 1.00 90.56 98 ILE A CA 1
ATOM 798 C C . ILE A 1 98 ? -26.087 18.636 9.581 1.00 90.56 98 ILE A C 1
ATOM 800 O O . ILE A 1 98 ? -26.084 19.594 10.358 1.00 90.56 98 ILE A O 1
ATOM 804 N N . ALA A 1 99 ? -27.202 17.970 9.264 1.00 91.12 99 ALA A N 1
ATOM 805 C CA . ALA A 1 99 ? -28.560 18.364 9.619 1.00 91.12 99 ALA A CA 1
ATOM 806 C C . ALA A 1 99 ? -28.725 18.758 11.107 1.00 91.12 99 ALA A C 1
ATOM 808 O O . ALA A 1 99 ? -28.226 18.074 12.014 1.00 91.12 99 ALA A O 1
ATOM 809 N N . PRO A 1 100 ? -29.473 19.843 11.399 1.00 86.69 100 PRO A N 1
ATOM 810 C CA . PRO A 1 100 ? -29.686 20.319 12.768 1.00 86.69 100 PRO A CA 1
ATOM 811 C C . PRO A 1 100 ? -30.520 19.344 13.614 1.00 86.69 100 PRO A C 1
ATOM 813 O O . PRO A 1 100 ? -30.441 19.377 14.845 1.00 86.69 100 PRO A O 1
ATOM 816 N N . VAL A 1 101 ? -31.273 18.455 12.960 1.00 87.19 101 VAL A N 1
ATOM 817 C CA . VAL A 1 101 ? -32.080 17.381 13.546 1.00 87.19 101 VAL A CA 1
ATOM 818 C C . VAL A 1 101 ? -31.683 16.069 12.868 1.00 87.19 101 VAL A C 1
ATOM 820 O O . VAL A 1 101 ? -31.522 16.025 11.654 1.00 87.19 101 VAL A O 1
ATOM 823 N N . GLY A 1 102 ? -31.500 14.999 13.645 1.00 90.88 102 GLY A N 1
ATOM 824 C CA . GLY A 1 102 ? -31.113 13.686 13.122 1.00 90.88 102 GLY A CA 1
ATOM 825 C C . GLY A 1 102 ? -30.225 12.890 14.078 1.00 90.88 102 GLY A C 1
ATOM 826 O O . GLY A 1 102 ? -29.710 13.415 15.070 1.00 90.88 102 GLY A O 1
ATOM 827 N N . ARG A 1 103 ? -30.019 11.602 13.775 1.00 92.44 103 ARG A N 1
ATOM 828 C CA . ARG A 1 103 ? -29.303 10.662 14.655 1.00 92.44 103 ARG A CA 1
ATOM 829 C C . ARG A 1 103 ? -27.848 11.062 14.918 1.00 92.44 103 ARG A C 1
ATOM 831 O O . ARG A 1 103 ? -27.387 10.983 16.055 1.00 92.44 103 ARG A O 1
ATOM 838 N N . PHE A 1 104 ? -27.127 11.541 13.906 1.00 92.69 104 PHE A N 1
ATOM 839 C CA . PHE A 1 104 ? -25.732 11.968 14.066 1.00 92.69 104 PHE A CA 1
ATOM 840 C C . PHE A 1 104 ? -25.607 13.144 15.057 1.00 92.69 104 PHE A C 1
ATOM 842 O O . PHE A 1 104 ? -24.764 13.143 15.963 1.00 92.69 104 PHE A O 1
ATOM 849 N N . ARG A 1 105 ? -26.524 14.116 14.958 1.00 92.00 105 ARG A N 1
ATOM 850 C CA . ARG A 1 105 ? -26.638 15.247 15.886 1.00 92.00 105 ARG A CA 1
ATOM 851 C C . ARG A 1 105 ? -27.078 14.809 17.286 1.00 92.00 105 ARG A C 1
ATOM 853 O O . ARG A 1 105 ? -26.512 15.287 18.270 1.00 92.00 105 ARG A O 1
ATOM 860 N N . GLU A 1 106 ? -28.025 13.877 17.385 1.00 93.19 106 GLU A N 1
ATOM 861 C CA . GLU A 1 106 ? -28.486 13.269 18.641 1.00 93.19 106 GLU A CA 1
ATOM 862 C C . GLU A 1 106 ? -27.324 12.617 19.416 1.00 93.19 106 GLU A C 1
ATOM 864 O O . GLU A 1 106 ? -27.123 12.910 20.598 1.00 93.19 106 GLU A O 1
ATOM 869 N N . LEU A 1 107 ? -26.510 11.794 18.746 1.00 92.06 107 LEU A N 1
ATOM 870 C CA . LEU A 1 107 ? -25.330 11.134 19.320 1.00 92.06 107 LEU A CA 1
ATOM 871 C C . LEU A 1 107 ? -24.278 12.148 19.787 1.00 92.06 107 LEU A C 1
ATOM 873 O O . LEU A 1 107 ? -23.792 12.072 20.919 1.00 92.06 107 LEU A O 1
ATOM 877 N N . ASN A 1 108 ? -23.982 13.159 18.968 1.00 89.88 108 ASN A N 1
ATOM 878 C CA . ASN A 1 108 ? -23.063 14.238 19.333 1.00 89.88 108 ASN A CA 1
ATOM 879 C C . ASN A 1 108 ? -23.561 15.028 20.563 1.00 89.88 108 ASN A C 1
ATOM 881 O O . ASN A 1 108 ? -22.773 15.375 21.447 1.00 89.88 108 ASN A O 1
ATOM 885 N N . ASN A 1 109 ? -24.870 15.271 20.667 1.00 90.31 109 ASN A N 1
ATOM 886 C CA . ASN A 1 109 ? -25.483 15.928 21.822 1.00 90.31 109 ASN A CA 1
ATOM 887 C C . ASN A 1 109 ? -25.457 15.038 23.077 1.00 90.31 109 ASN A C 1
ATOM 889 O O . ASN A 1 109 ? -25.141 15.529 24.163 1.00 90.31 109 ASN A O 1
ATOM 893 N N . LYS A 1 110 ? -25.693 13.726 22.944 1.00 90.75 110 LYS A N 1
ATOM 894 C CA . LYS A 1 110 ? -25.519 12.748 24.033 1.00 90.75 110 LYS A CA 1
ATOM 895 C C . LYS A 1 110 ? -24.075 12.732 24.554 1.00 90.75 110 LYS A C 1
ATOM 897 O O . LYS A 1 110 ? -23.870 12.801 25.765 1.00 90.75 110 LYS A O 1
ATOM 902 N N . LEU A 1 111 ? -23.079 12.751 23.662 1.00 88.25 111 LEU A N 1
ATOM 903 C CA . LEU A 1 111 ? -21.657 12.876 24.022 1.00 88.25 111 LEU A CA 1
ATOM 904 C C . LEU A 1 111 ? -21.340 14.196 24.753 1.00 88.25 111 LEU A C 1
ATOM 906 O O . LEU A 1 111 ? -20.584 14.192 25.724 1.00 88.25 111 LEU A O 1
ATOM 910 N N . LYS A 1 112 ? -21.929 15.329 24.339 1.00 86.25 112 LYS A N 1
ATOM 911 C CA . LYS A 1 112 ? -21.773 16.617 25.047 1.00 86.25 112 LYS A CA 1
ATOM 912 C C . LYS A 1 112 ? -22.347 16.567 26.471 1.00 86.25 112 LYS A C 1
ATOM 914 O O . LYS A 1 112 ? -21.659 16.980 27.405 1.00 86.25 112 LYS A O 1
ATOM 919 N N . LYS A 1 113 ? -23.557 16.018 26.647 1.00 85.00 113 LYS A N 1
ATOM 920 C CA . LYS A 1 113 ? -24.217 15.892 27.963 1.00 85.00 113 LYS A CA 1
ATOM 921 C C . LYS A 1 113 ? -23.409 15.023 28.938 1.00 85.00 113 LYS A C 1
ATOM 923 O O . LYS A 1 113 ? -23.234 15.411 30.092 1.00 85.00 113 LYS A O 1
ATOM 928 N N . LEU A 1 114 ? -22.843 13.903 28.470 1.00 80.06 114 LEU A N 1
ATOM 929 C CA . LEU A 1 114 ? -21.952 13.051 29.279 1.00 80.06 114 LEU A CA 1
ATOM 930 C C . LEU A 1 114 ? -20.718 13.820 29.792 1.00 80.06 114 LEU A C 1
ATOM 932 O O . LEU A 1 114 ? -20.339 13.681 30.955 1.00 80.06 114 LEU A O 1
ATOM 936 N N . LYS A 1 115 ? -20.135 14.702 28.969 1.00 70.38 115 LYS A N 1
ATOM 937 C CA . LYS A 1 115 ? -18.977 15.522 29.364 1.00 70.38 115 LYS A CA 1
ATOM 938 C C . LYS A 1 115 ? -19.298 16.634 30.356 1.00 70.38 115 LYS A C 1
ATOM 940 O O . LYS A 1 115 ? -18.480 16.881 31.238 1.00 70.38 115 LYS A O 1
ATOM 945 N N . GLN A 1 116 ? -20.446 17.302 30.237 1.00 63.28 116 GLN A N 1
ATOM 946 C CA . GLN A 1 116 ? -20.827 18.379 31.164 1.00 63.28 116 GLN A CA 1
ATOM 947 C C . GLN A 1 116 ? -20.949 17.859 32.605 1.00 63.28 116 GLN A C 1
ATOM 949 O O . GLN A 1 116 ? -20.355 18.445 33.512 1.00 63.28 116 GLN A O 1
ATOM 954 N N . LYS A 1 117 ? -21.575 16.686 32.785 1.00 58.12 117 LYS A N 1
ATOM 955 C CA . LYS A 1 117 ? -21.684 15.992 34.082 1.00 58.12 117 LYS A CA 1
ATOM 956 C C . LYS A 1 117 ? -20.315 15.667 34.710 1.00 58.12 117 LYS A C 1
ATOM 958 O O . LYS A 1 117 ? -20.170 15.698 35.925 1.00 58.12 117 LYS A O 1
ATOM 963 N N . ASN A 1 118 ? -19.292 15.435 33.882 1.00 55.47 118 ASN A N 1
ATOM 964 C CA . ASN A 1 118 ? -17.908 15.204 34.315 1.00 55.47 118 ASN A CA 1
ATOM 965 C C . ASN A 1 118 ? -17.081 16.494 34.518 1.00 55.47 118 ASN A C 1
ATOM 967 O O . ASN A 1 118 ? -15.979 16.416 35.065 1.00 55.47 118 ASN A O 1
ATOM 971 N N . LYS A 1 119 ? -17.556 17.669 34.068 1.00 51.88 119 LYS A N 1
ATOM 972 C CA . LYS A 1 119 ? -16.844 18.956 34.214 1.00 51.88 119 LYS A CA 1
ATOM 973 C C . LYS A 1 119 ? -17.199 19.665 35.526 1.00 51.88 119 LYS A C 1
ATOM 975 O O . LYS A 1 119 ? -16.289 20.166 36.177 1.00 51.88 119 LYS A O 1
ATOM 980 N N . GLN A 1 120 ? -18.467 19.633 35.945 1.00 41.50 120 GLN A N 1
ATOM 981 C CA . GLN A 1 120 ? -18.929 20.231 37.214 1.00 41.50 120 GLN A CA 1
ATOM 982 C C . GLN A 1 120 ? -18.216 19.631 38.442 1.00 41.50 120 GLN A C 1
ATOM 984 O O . GLN A 1 120 ? -17.779 20.359 39.326 1.00 41.50 120 GLN A O 1
ATOM 989 N N . ILE A 1 121 ? -17.981 18.314 38.441 1.00 49.97 121 ILE A N 1
ATOM 990 C CA . ILE A 1 121 ? -17.226 17.612 39.497 1.00 49.97 121 ILE A CA 1
ATOM 991 C C . ILE A 1 121 ? -15.758 18.088 39.566 1.00 49.97 121 ILE A C 1
ATOM 993 O O . ILE A 1 121 ? -15.143 18.074 40.627 1.00 49.97 121 ILE A O 1
ATOM 997 N N . LYS A 1 122 ? -15.177 18.534 38.442 1.00 42.47 122 LYS A N 1
ATOM 998 C CA . LYS A 1 122 ? -13.758 18.919 38.359 1.00 42.47 122 LYS A CA 1
ATOM 999 C C . LYS A 1 122 ? -13.483 20.378 38.717 1.00 42.47 122 LYS A C 1
ATOM 1001 O O . LYS A 1 122 ? -12.377 20.656 39.165 1.00 42.47 122 LYS A O 1
ATOM 1006 N N . SER A 1 123 ? -14.439 21.295 38.547 1.00 37.44 123 SER A N 1
ATOM 1007 C CA . SER A 1 123 ? -14.267 22.680 39.018 1.00 37.44 123 SER A CA 1
ATOM 1008 C C . SER A 1 123 ? -14.350 22.783 40.541 1.00 37.44 123 SER A C 1
ATOM 1010 O O . SER A 1 123 ? -13.628 23.579 41.127 1.00 37.44 123 SER A O 1
ATOM 1012 N N . MET A 1 124 ? -15.156 21.932 41.186 1.00 40.22 124 MET A N 1
ATOM 1013 C CA . MET A 1 124 ? -15.301 21.915 42.647 1.00 40.22 124 MET A CA 1
ATOM 1014 C C . MET A 1 124 ? -14.016 21.454 43.362 1.00 40.22 124 MET A C 1
ATOM 1016 O O . MET A 1 124 ? -13.624 22.049 44.357 1.00 40.22 124 MET A O 1
ATOM 1020 N N . LEU A 1 125 ? -13.293 20.468 42.806 1.00 42.69 125 LEU A N 1
ATOM 1021 C CA . LEU A 1 125 ? -11.969 20.062 43.314 1.00 42.69 125 LEU A CA 1
ATOM 1022 C C . LEU A 1 125 ? -10.836 21.054 42.993 1.00 42.69 125 LEU A C 1
ATOM 1024 O O . LEU A 1 125 ? -9.796 21.013 43.644 1.00 42.69 125 LEU A O 1
ATOM 1028 N N . PHE A 1 126 ? -10.994 21.916 41.985 1.00 38.19 126 PHE A N 1
ATOM 1029 C CA . PHE A 1 126 ? -9.940 22.856 41.583 1.00 38.19 126 PHE A CA 1
ATOM 1030 C C . PHE A 1 126 ? -9.764 23.997 42.597 1.00 38.19 126 PHE A C 1
ATOM 1032 O O . PHE A 1 126 ? -8.641 24.435 42.821 1.00 38.19 126 PHE A O 1
ATOM 1039 N N . PHE A 1 127 ? -10.848 24.420 43.255 1.00 43.06 127 PHE A N 1
ATOM 1040 C CA . PHE A 1 127 ? -10.830 25.515 44.233 1.00 43.06 127 PHE A CA 1
ATOM 1041 C C . PHE A 1 127 ? -10.130 25.159 45.559 1.00 43.06 127 PHE A C 1
ATOM 1043 O O . PHE A 1 127 ? -9.611 26.041 46.228 1.00 43.06 127 PHE A O 1
ATOM 1050 N N . VAL A 1 128 ? -10.072 23.871 45.918 1.00 45.91 128 VAL A N 1
ATOM 1051 C CA . VAL A 1 128 ? -9.418 23.382 47.151 1.00 45.91 128 VAL A CA 1
ATOM 1052 C C . VAL A 1 128 ? -7.897 23.223 46.978 1.00 45.91 128 VAL A C 1
ATOM 1054 O O . VAL A 1 128 ? -7.154 23.207 47.951 1.00 45.91 128 VAL A O 1
ATOM 1057 N N . MET A 1 129 ? -7.407 23.119 45.737 1.00 37.34 129 MET A N 1
ATOM 1058 C CA . MET A 1 129 ? -5.995 22.840 45.427 1.00 37.34 129 MET A CA 1
ATOM 1059 C C . MET A 1 129 ? -5.205 24.096 45.004 1.00 37.34 129 MET A C 1
ATOM 1061 O O . MET A 1 129 ? -4.199 23.982 44.305 1.00 37.34 129 MET A O 1
ATOM 1065 N N . LEU A 1 130 ? -5.670 25.292 45.381 1.00 35.28 130 LEU A N 1
ATOM 1066 C CA . LEU A 1 130 ? -4.993 26.565 45.086 1.00 35.28 130 LEU A CA 1
ATOM 1067 C C . LEU A 1 130 ? -4.251 27.154 46.304 1.00 35.28 130 LEU A C 1
ATOM 1069 O O . LEU A 1 130 ? -3.630 28.204 46.193 1.00 35.28 130 LEU A O 1
ATOM 1073 N N . SER A 1 131 ? -4.299 26.476 47.454 1.00 40.94 131 SER A N 1
ATOM 1074 C CA . SER A 1 131 ? -3.780 26.969 48.741 1.00 40.94 131 SER A CA 1
ATOM 1075 C C . SER A 1 131 ? -2.368 26.483 49.099 1.00 40.94 131 SER A C 1
ATOM 1077 O O . SER A 1 131 ? -1.905 26.754 50.203 1.00 40.94 131 SER A O 1
ATOM 1079 N N . SER A 1 132 ? -1.680 25.739 48.223 1.00 38.88 132 SER A N 1
ATOM 1080 C CA . SER A 1 132 ? -0.349 25.193 48.527 1.00 38.88 132 SER A CA 1
ATOM 1081 C C . SER A 1 132 ? 0.545 24.990 47.295 1.00 38.88 132 SER A C 1
ATOM 1083 O O . SER A 1 132 ? 0.271 24.122 46.467 1.00 38.88 132 SER A O 1
ATOM 1085 N N . LEU A 1 133 ? 1.633 25.781 47.229 1.00 32.16 133 LEU A N 1
ATOM 1086 C CA . LEU A 1 133 ? 3.014 25.467 46.778 1.00 32.16 133 LEU A CA 1
ATOM 1087 C C . LEU A 1 133 ? 3.705 26.672 46.101 1.00 32.16 133 LEU A C 1
ATOM 1089 O O . LEU A 1 133 ? 3.137 27.294 45.207 1.00 32.16 133 LEU A O 1
ATOM 1093 N N . GLY A 1 134 ? 4.964 26.939 46.476 1.00 31.56 134 GLY A N 1
ATOM 1094 C CA . GLY A 1 134 ? 5.857 27.931 45.854 1.00 31.56 134 GLY A CA 1
ATOM 1095 C C . GLY A 1 134 ? 7.350 27.608 46.075 1.00 31.56 134 GLY A C 1
ATOM 1096 O O . GLY A 1 134 ? 7.670 26.897 47.023 1.00 31.56 134 GLY A O 1
ATOM 1097 N N . GLY A 1 135 ? 8.225 28.135 45.197 1.00 31.38 135 GLY A N 1
ATOM 1098 C CA . GLY A 1 135 ? 9.706 27.978 45.161 1.00 31.38 135 GLY A CA 1
ATOM 1099 C C . GLY A 1 135 ? 10.202 26.669 44.494 1.00 31.38 135 GLY A C 1
ATOM 1100 O O . GLY A 1 135 ? 9.643 25.621 44.794 1.00 31.38 135 GLY A O 1
ATOM 1101 N N . SER A 1 136 ? 11.120 26.565 43.504 1.00 30.22 136 SER A N 1
ATOM 1102 C CA . SER A 1 136 ? 12.355 27.272 43.025 1.00 30.22 136 SER A CA 1
ATOM 1103 C C . SER A 1 136 ? 13.635 26.442 43.334 1.00 30.22 136 SER A C 1
ATOM 1105 O O . SER A 1 136 ? 13.980 26.337 44.503 1.00 30.22 136 SER A O 1
ATOM 1107 N N . VAL A 1 137 ? 14.197 25.622 42.415 1.00 26.83 137 VAL A N 1
ATOM 1108 C CA . VAL A 1 137 ? 15.258 25.881 41.375 1.00 26.83 137 VAL A CA 1
ATOM 1109 C C . VAL A 1 137 ? 16.659 26.198 41.974 1.00 26.83 137 VAL A C 1
ATOM 1111 O O . VAL A 1 137 ? 16.748 27.151 42.734 1.00 26.83 137 VAL A O 1
ATOM 1114 N N . PHE A 1 138 ? 17.702 25.345 41.816 1.00 29.81 138 PHE A N 1
ATOM 1115 C CA . PHE A 1 138 ? 18.909 25.364 40.910 1.00 29.81 138 PHE A CA 1
ATOM 1116 C C . PHE A 1 138 ? 19.848 24.143 41.264 1.00 29.81 138 PHE A C 1
ATOM 1118 O O . PHE A 1 138 ? 19.483 23.399 42.171 1.00 29.81 138 PHE A O 1
ATOM 1125 N N . ALA A 1 139 ? 21.083 23.926 40.745 1.00 25.53 139 ALA A N 1
ATOM 1126 C CA . ALA A 1 139 ? 21.552 23.556 39.379 1.00 25.53 139 ALA A CA 1
ATOM 1127 C C . ALA A 1 139 ? 23.051 23.063 39.365 1.00 25.53 139 ALA A C 1
ATOM 1129 O O . ALA A 1 139 ? 23.782 23.427 40.278 1.00 25.53 139 ALA A O 1
ATOM 1130 N N . GLN A 1 140 ? 23.500 22.333 38.308 1.00 26.70 140 GLN A N 1
ATOM 1131 C CA . GLN A 1 140 ? 24.918 22.003 37.905 1.00 26.70 140 GLN A CA 1
ATOM 1132 C C . GLN A 1 140 ? 25.773 21.088 38.864 1.00 26.70 140 GLN A C 1
ATOM 1134 O O . GLN A 1 140 ? 25.372 20.900 40.004 1.00 26.70 140 GLN A O 1
ATOM 1139 N N . GLU A 1 141 ? 26.879 20.384 38.498 1.00 26.72 141 GLU A N 1
ATOM 1140 C CA . GLU A 1 141 ? 27.725 20.332 37.271 1.00 26.72 141 GLU A CA 1
ATOM 1141 C C . GLU A 1 141 ? 28.611 19.043 37.064 1.00 26.72 141 GLU A C 1
ATOM 1143 O O . GLU A 1 141 ? 28.756 18.235 37.972 1.00 26.72 141 GLU A O 1
ATOM 1148 N N . HIS A 1 142 ? 29.178 18.918 35.842 1.00 28.48 142 HIS A N 1
ATOM 1149 C CA . HIS A 1 142 ? 30.400 18.271 35.261 1.00 28.48 142 HIS A CA 1
ATOM 1150 C C . HIS A 1 142 ? 31.122 16.938 35.651 1.00 28.48 142 HIS A C 1
ATOM 1152 O O . HIS A 1 142 ? 31.253 16.553 36.807 1.00 28.48 142 HIS A O 1
ATOM 1158 N N . HIS A 1 143 ? 31.753 16.402 34.571 1.00 28.11 143 HIS A N 1
ATOM 1159 C CA . HIS A 1 143 ? 32.954 15.534 34.372 1.00 28.11 143 HIS A CA 1
ATOM 1160 C C . HIS A 1 143 ? 32.706 14.075 33.908 1.00 28.11 143 HIS A C 1
ATOM 1162 O O . HIS A 1 143 ? 31.677 13.499 34.243 1.00 28.11 143 HIS A O 1
ATOM 1168 N N . GLU A 1 144 ? 33.599 13.382 33.174 1.00 28.06 144 GLU A N 1
ATOM 1169 C CA . GLU A 1 144 ? 34.510 13.721 32.045 1.00 28.06 144 GLU A CA 1
ATOM 1170 C C . GLU A 1 144 ? 34.987 12.389 31.381 1.00 28.06 144 GLU A C 1
ATOM 1172 O O . GLU A 1 144 ? 34.837 11.345 32.002 1.00 28.06 144 GLU A O 1
ATOM 1177 N N . ASN A 1 145 ? 35.499 12.431 30.139 1.00 30.56 145 ASN A N 1
ATOM 1178 C CA . ASN A 1 145 ? 36.301 11.434 29.377 1.00 30.56 145 ASN A CA 1
ATOM 1179 C C . ASN A 1 145 ? 36.264 9.913 29.695 1.00 30.56 145 ASN A C 1
ATOM 1181 O O . ASN A 1 145 ? 36.592 9.473 30.787 1.00 30.56 145 ASN A O 1
ATOM 1185 N N . ASP A 1 146 ? 36.098 9.097 28.643 1.00 32.78 146 ASP A N 1
ATOM 1186 C CA . ASP A 1 146 ? 37.231 8.331 28.078 1.00 32.78 146 ASP A CA 1
ATOM 1187 C C . ASP A 1 146 ? 36.900 7.777 26.674 1.00 32.78 146 ASP A C 1
ATOM 1189 O O . ASP A 1 146 ? 35.738 7.549 26.330 1.00 32.78 146 ASP A O 1
ATOM 1193 N N . GLY A 1 147 ? 37.917 7.628 25.818 1.00 30.66 147 GLY A N 1
ATOM 1194 C CA . GLY A 1 147 ? 37.768 7.159 24.428 1.00 30.66 147 GLY A CA 1
ATOM 1195 C C . GLY A 1 147 ? 38.226 5.711 24.223 1.00 30.66 147 GLY A C 1
ATOM 1196 O O . GLY A 1 147 ? 38.644 5.072 25.173 1.00 30.66 147 GLY A O 1
ATOM 1197 N N . HIS A 1 148 ? 38.203 5.213 22.975 1.00 34.81 148 HIS A N 1
ATOM 1198 C CA . HIS A 1 148 ? 39.231 4.306 22.422 1.00 34.81 148 HIS A CA 1
ATOM 1199 C C . HIS A 1 148 ? 39.073 4.083 20.901 1.00 34.81 148 HIS A C 1
ATOM 1201 O O . HIS A 1 148 ? 37.980 4.157 20.340 1.00 34.81 148 HIS A O 1
ATOM 1207 N N . ASN A 1 149 ? 40.205 3.820 20.238 1.00 31.11 149 ASN A N 1
ATOM 1208 C CA . ASN A 1 149 ? 40.335 3.588 18.795 1.00 31.11 149 ASN A CA 1
ATOM 1209 C C . ASN A 1 149 ? 39.849 2.199 18.356 1.00 31.11 149 ASN A C 1
ATOM 1211 O O . ASN A 1 149 ? 40.126 1.210 19.031 1.00 31.11 149 ASN A O 1
ATOM 1215 N N . HIS A 1 150 ? 39.333 2.104 17.125 1.00 33.88 150 HIS A N 1
ATOM 1216 C CA . HIS A 1 150 ? 39.305 0.849 16.364 1.00 33.88 150 HIS A CA 1
ATOM 1217 C C . HIS A 1 150 ? 39.769 1.055 14.913 1.00 33.88 150 HIS A C 1
ATOM 1219 O O . HIS A 1 150 ? 38.982 1.361 14.017 1.00 33.88 150 HIS A O 1
ATOM 1225 N N . SER A 1 151 ? 41.066 0.844 14.680 1.00 31.02 151 SER A N 1
ATOM 1226 C CA . SER A 1 151 ? 41.635 0.610 13.352 1.00 31.02 151 SER A CA 1
ATOM 1227 C C . SER A 1 151 ? 41.242 -0.789 12.857 1.00 31.02 151 SER A C 1
ATOM 1229 O O . SER A 1 151 ? 41.425 -1.781 13.560 1.00 31.02 151 SER A O 1
ATOM 1231 N N . ASN A 1 152 ? 40.693 -0.883 11.643 1.00 30.91 152 ASN A N 1
ATOM 1232 C CA . ASN A 1 152 ? 40.327 -2.162 11.029 1.00 30.91 152 ASN A CA 1
ATOM 1233 C C . ASN A 1 152 ? 41.428 -2.644 10.076 1.00 30.91 152 ASN A C 1
ATOM 1235 O O . ASN A 1 152 ? 41.497 -2.191 8.933 1.00 30.91 152 ASN A O 1
ATOM 1239 N N . ASP A 1 153 ? 42.231 -3.609 10.522 1.00 29.89 153 ASP A N 1
ATOM 1240 C CA . ASP A 1 153 ? 43.155 -4.339 9.650 1.00 29.89 153 ASP A CA 1
ATOM 1241 C C . ASP A 1 153 ? 42.400 -5.192 8.622 1.00 29.89 153 ASP A C 1
ATOM 1243 O O . ASP A 1 153 ? 41.516 -5.988 8.955 1.00 29.89 153 ASP A O 1
ATOM 1247 N N . SER A 1 154 ? 42.799 -5.083 7.354 1.00 29.53 154 SER A N 1
ATOM 1248 C CA . SER A 1 154 ? 42.294 -5.930 6.272 1.00 29.53 154 SER A CA 1
ATOM 1249 C C . SER A 1 154 ? 43.350 -6.954 5.849 1.00 29.53 154 SER A C 1
ATOM 1251 O O . SER A 1 154 ? 44.261 -6.667 5.078 1.00 29.53 154 SER A O 1
ATOM 1253 N N . LYS A 1 155 ? 43.227 -8.193 6.343 1.00 31.48 155 LYS A N 1
ATOM 1254 C CA . LYS A 1 155 ? 44.062 -9.305 5.864 1.00 31.48 155 LYS A CA 1
ATOM 1255 C C . LYS A 1 155 ? 43.583 -9.785 4.494 1.00 31.48 155 LYS A C 1
ATOM 1257 O O . LYS A 1 155 ? 42.474 -10.300 4.357 1.00 31.48 155 LYS A O 1
ATOM 1262 N N . ILE A 1 156 ? 44.453 -9.646 3.498 1.00 31.75 156 ILE A N 1
ATOM 1263 C CA . ILE A 1 156 ? 44.280 -10.187 2.148 1.00 31.75 156 ILE A CA 1
ATOM 1264 C C . ILE A 1 156 ? 44.677 -11.669 2.151 1.00 31.75 156 ILE A C 1
ATOM 1266 O O . ILE A 1 156 ? 45.774 -12.020 2.577 1.00 31.75 156 ILE A O 1
ATOM 1270 N N . VAL A 1 157 ? 43.809 -12.533 1.620 1.00 33.41 157 VAL A N 1
ATOM 1271 C CA . VAL A 1 157 ? 44.134 -13.922 1.253 1.00 33.41 157 VAL A CA 1
ATOM 1272 C C . VAL A 1 157 ? 43.582 -14.162 -0.153 1.00 33.41 157 VAL A C 1
ATOM 1274 O O . VAL A 1 157 ? 42.424 -13.844 -0.424 1.00 33.41 157 VAL A O 1
ATOM 1277 N N . ARG A 1 158 ? 44.424 -14.661 -1.067 1.00 36.44 158 ARG A N 1
ATOM 1278 C CA . ARG A 1 158 ? 44.074 -14.878 -2.481 1.00 36.44 158 ARG A CA 1
ATOM 1279 C C . ARG A 1 158 ? 43.267 -16.164 -2.681 1.00 36.44 158 ARG A C 1
ATOM 1281 O O . ARG A 1 158 ? 43.566 -17.185 -2.072 1.00 36.44 158 ARG A O 1
ATOM 1288 N N . GLY A 1 159 ? 42.319 -16.104 -3.617 1.00 40.69 159 GLY A N 1
ATOM 1289 C CA . GLY A 1 159 ? 41.438 -17.205 -4.019 1.00 40.69 159 GLY A CA 1
ATOM 1290 C C . GLY A 1 159 ? 39.970 -16.848 -3.780 1.00 40.69 159 GLY A C 1
ATOM 1291 O O . GLY A 1 159 ? 39.564 -16.660 -2.640 1.00 40.69 159 GLY A O 1
ATOM 1292 N N . GLU A 1 160 ? 39.180 -16.741 -4.853 1.00 53.97 160 GLU A N 1
ATOM 1293 C CA . GLU A 1 160 ? 37.744 -16.395 -4.806 1.00 53.97 160 GLU A CA 1
ATOM 1294 C C . GLU A 1 160 ? 37.419 -15.051 -4.113 1.00 53.97 160 GLU A C 1
ATOM 1296 O O . GLU A 1 160 ? 36.578 -14.962 -3.214 1.00 53.97 160 GLU A O 1
ATOM 1301 N N . THR A 1 161 ? 38.094 -13.980 -4.534 1.00 74.06 161 THR A N 1
ATOM 1302 C CA . THR A 1 161 ? 37.872 -12.621 -4.019 1.00 74.06 161 THR A CA 1
ATOM 1303 C C . THR A 1 161 ? 36.615 -11.966 -4.601 1.00 74.06 161 THR A C 1
ATOM 1305 O O . THR A 1 161 ? 36.302 -12.116 -5.780 1.00 74.06 161 THR A O 1
ATOM 1308 N N . PHE A 1 162 ? 35.925 -11.185 -3.769 1.00 84.62 162 PHE A N 1
ATOM 1309 C CA . PHE A 1 162 ? 34.907 -10.218 -4.178 1.00 84.62 162 PHE A CA 1
ATOM 1310 C C . PHE A 1 162 ? 35.229 -8.883 -3.515 1.00 84.62 162 PHE A C 1
ATOM 1312 O O . PHE A 1 162 ? 35.710 -8.862 -2.378 1.00 84.62 162 PHE A O 1
ATOM 1319 N N . HIS A 1 163 ? 34.923 -7.785 -4.198 1.00 86.00 163 HIS A N 1
ATOM 1320 C CA . HIS A 1 163 ? 35.046 -6.443 -3.640 1.00 86.00 163 HIS A CA 1
ATOM 1321 C C . HIS A 1 163 ? 33.693 -5.743 -3.664 1.00 86.00 163 HIS A C 1
ATOM 1323 O O . HIS A 1 163 ? 32.783 -6.102 -4.419 1.00 86.00 163 HIS A O 1
ATOM 1329 N N . VAL A 1 164 ? 33.543 -4.767 -2.777 1.00 87.44 164 VAL A N 1
ATOM 1330 C CA . VAL A 1 164 ? 32.332 -3.966 -2.634 1.00 87.44 164 VAL A CA 1
ATOM 1331 C C . VAL A 1 164 ? 32.765 -2.515 -2.567 1.00 87.44 164 VAL A C 1
ATOM 1333 O O . VAL A 1 164 ? 33.658 -2.187 -1.788 1.00 87.44 164 VAL A O 1
ATOM 1336 N N . ILE A 1 165 ? 32.136 -1.668 -3.380 1.00 90.44 165 ILE A N 1
ATOM 1337 C CA . ILE A 1 165 ? 32.442 -0.237 -3.436 1.00 90.44 165 ILE A CA 1
ATOM 1338 C C . ILE A 1 165 ? 32.235 0.440 -2.075 1.00 90.44 165 ILE A C 1
ATOM 1340 O O . ILE A 1 165 ? 31.416 -0.012 -1.261 1.00 90.44 165 ILE A O 1
ATOM 1344 N N . SER A 1 166 ? 32.944 1.545 -1.828 1.00 90.81 166 SER A N 1
ATOM 1345 C CA . SER A 1 166 ? 32.741 2.322 -0.601 1.00 90.81 166 SER A CA 1
ATOM 1346 C C . SER A 1 166 ? 31.311 2.866 -0.514 1.00 90.81 166 SER A C 1
ATOM 1348 O O . SER A 1 166 ? 30.580 2.945 -1.509 1.00 90.81 166 SER A O 1
ATOM 1350 N N . LYS A 1 167 ? 30.882 3.231 0.697 1.00 91.19 167 LYS A N 1
ATOM 1351 C CA . LYS A 1 167 ? 29.534 3.771 0.911 1.00 91.19 167 LYS A CA 1
ATOM 1352 C C . LYS A 1 167 ? 29.378 5.134 0.228 1.00 91.19 167 LYS A C 1
ATOM 1354 O O . LYS A 1 167 ? 28.328 5.428 -0.325 1.00 91.19 167 LYS A O 1
ATOM 1359 N N . GLU A 1 168 ? 30.448 5.915 0.215 1.00 91.38 168 GLU A N 1
ATOM 1360 C CA . GLU A 1 168 ? 30.541 7.247 -0.373 1.00 91.38 168 GLU A CA 1
ATOM 1361 C C . GLU A 1 168 ? 30.383 7.157 -1.897 1.00 91.38 168 GLU A C 1
ATOM 1363 O O . GLU A 1 168 ? 29.528 7.826 -2.469 1.00 91.38 168 GLU A O 1
ATOM 1368 N N . HIS A 1 169 ? 31.110 6.245 -2.558 1.00 91.75 169 HIS A N 1
ATOM 1369 C CA . HIS A 1 169 ? 30.939 6.026 -3.997 1.00 91.75 169 HIS A CA 1
ATOM 1370 C C . HIS A 1 169 ? 29.573 5.404 -4.339 1.00 91.75 169 HIS A C 1
ATOM 1372 O O . HIS A 1 169 ? 28.969 5.724 -5.362 1.00 91.75 169 HIS A O 1
ATOM 1378 N N . SER A 1 170 ? 29.038 4.557 -3.455 1.00 93.56 170 SER A N 1
ATOM 1379 C CA . SER A 1 170 ? 27.669 4.048 -3.568 1.00 93.56 170 SER A CA 1
ATOM 1380 C C . SER A 1 170 ? 26.608 5.152 -3.480 1.00 93.56 170 SER A C 1
ATOM 138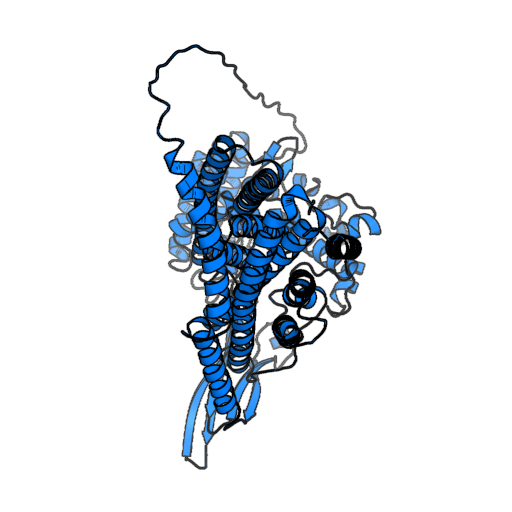2 O O . SER A 1 170 ? 25.545 4.988 -4.079 1.00 93.56 170 SER A O 1
ATOM 1384 N N . ASP A 1 171 ? 26.856 6.232 -2.738 1.00 93.25 171 ASP A N 1
ATOM 1385 C CA . ASP A 1 171 ? 25.942 7.370 -2.624 1.00 93.25 171 ASP A CA 1
ATOM 1386 C C . ASP A 1 171 ? 26.044 8.304 -3.847 1.00 93.25 171 ASP A C 1
ATOM 1388 O O . ASP A 1 171 ? 25.014 8.778 -4.323 1.00 93.25 171 ASP A O 1
ATOM 1392 N N . GLU A 1 172 ? 27.230 8.464 -4.445 1.00 92.19 172 GLU A N 1
ATOM 1393 C CA . GLU A 1 172 ? 27.410 9.136 -5.748 1.00 92.19 172 GLU A CA 1
ATOM 1394 C C . GLU A 1 172 ? 26.705 8.393 -6.897 1.00 92.19 172 GLU A C 1
ATOM 1396 O O . GLU A 1 172 ? 26.039 8.994 -7.750 1.00 92.19 172 GLU A O 1
ATOM 1401 N N . LEU A 1 173 ? 26.815 7.062 -6.919 1.00 94.19 173 LEU A N 1
ATOM 1402 C CA . LEU A 1 173 ? 26.184 6.208 -7.927 1.00 94.19 173 LEU A CA 1
ATOM 1403 C C . LEU A 1 173 ? 24.655 6.122 -7.766 1.00 94.19 173 LEU A C 1
ATOM 1405 O O . LEU A 1 173 ? 23.949 5.916 -8.753 1.00 94.19 173 LEU A O 1
ATOM 1409 N N . ALA A 1 174 ? 24.127 6.331 -6.555 1.00 94.94 174 ALA A N 1
ATOM 1410 C CA . ALA A 1 174 ? 22.707 6.178 -6.225 1.00 94.94 174 ALA A CA 1
ATOM 1411 C C . ALA A 1 174 ? 21.752 6.951 -7.155 1.00 94.94 174 ALA A C 1
ATOM 1413 O O . ALA A 1 174 ? 20.652 6.467 -7.430 1.00 94.94 174 ALA A O 1
ATOM 1414 N N . THR A 1 175 ? 22.167 8.130 -7.634 1.00 95.31 175 THR A N 1
ATOM 1415 C CA . THR A 1 175 ? 21.364 9.028 -8.483 1.00 95.31 175 THR A CA 1
ATOM 1416 C C . THR A 1 175 ? 21.542 8.836 -9.988 1.00 95.31 175 THR A C 1
ATOM 1418 O O . THR A 1 175 ? 20.900 9.552 -10.750 1.00 95.31 175 THR A O 1
ATOM 1421 N N . LEU A 1 176 ? 22.376 7.893 -10.448 1.00 96.19 176 LEU A N 1
ATOM 1422 C CA . LEU A 1 176 ? 22.508 7.588 -11.879 1.00 96.19 176 LEU A CA 1
ATOM 1423 C C . LEU A 1 176 ? 21.135 7.194 -12.469 1.00 96.19 176 LEU A C 1
ATOM 1425 O O . LEU A 1 176 ? 20.546 6.232 -11.974 1.00 96.19 176 LEU A O 1
ATOM 1429 N N . PRO A 1 177 ? 20.619 7.891 -13.500 1.00 95.69 177 PRO A N 1
ATOM 1430 C CA . PRO A 1 177 ? 19.390 7.493 -14.180 1.00 95.69 177 PRO A CA 1
ATOM 1431 C C . PRO A 1 177 ? 19.552 6.160 -14.917 1.00 95.69 177 PRO A C 1
ATOM 1433 O O . PRO A 1 177 ? 20.499 5.983 -15.689 1.00 95.69 177 PRO A O 1
ATOM 1436 N N . VAL A 1 178 ? 18.601 5.248 -14.708 1.00 95.19 178 VAL A N 1
ATOM 1437 C CA . VAL A 1 178 ? 18.500 3.943 -15.384 1.00 95.19 178 VAL A CA 1
ATOM 1438 C C . VAL A 1 178 ? 17.032 3.676 -15.720 1.00 95.19 178 VAL A C 1
ATOM 1440 O O . VAL A 1 178 ? 16.154 4.036 -14.936 1.00 95.19 178 VAL A O 1
ATOM 1443 N N . GLN A 1 179 ? 16.737 3.046 -16.857 1.00 93.38 179 GLN A N 1
ATOM 1444 C CA . GLN A 1 179 ? 15.375 2.589 -17.158 1.00 93.38 179 GLN A CA 1
ATOM 1445 C C . GLN A 1 179 ? 15.098 1.251 -16.455 1.00 93.38 179 GLN A C 1
ATOM 1447 O O . GLN A 1 179 ? 15.786 0.260 -16.702 1.00 93.38 179 GLN A O 1
ATOM 1452 N N . SER A 1 180 ? 14.091 1.206 -15.582 1.00 91.25 180 SER A N 1
ATOM 1453 C CA . SER A 1 180 ? 13.628 -0.031 -14.949 1.00 91.25 180 SER A CA 1
ATOM 1454 C C . SER A 1 180 ? 12.874 -0.928 -15.940 1.00 91.25 180 SER A C 1
ATOM 1456 O O . SER A 1 180 ? 12.538 -0.544 -17.061 1.00 91.25 180 SER A O 1
ATOM 1458 N N . TYR A 1 181 ? 12.629 -2.175 -15.537 1.00 83.62 181 TYR A N 1
ATOM 1459 C CA . TYR A 1 181 ? 11.999 -3.201 -16.378 1.00 83.62 181 TYR A CA 1
ATOM 1460 C C . TYR A 1 181 ? 10.530 -2.897 -16.737 1.00 83.62 181 TYR A C 1
ATOM 1462 O O . TYR A 1 181 ? 10.015 -3.439 -17.710 1.00 83.62 181 TYR A O 1
ATOM 1470 N N . ASP A 1 182 ? 9.877 -2.020 -15.973 1.00 82.38 182 ASP A N 1
ATOM 1471 C CA . ASP A 1 182 ? 8.530 -1.484 -16.204 1.00 82.38 182 ASP A CA 1
ATOM 1472 C C . ASP A 1 182 ? 8.514 -0.209 -17.077 1.00 82.38 182 ASP A C 1
ATOM 1474 O O . ASP A 1 182 ? 7.447 0.332 -17.368 1.00 82.38 182 ASP A O 1
ATOM 1478 N N . GLY A 1 183 ? 9.688 0.273 -17.499 1.00 86.88 183 GLY A N 1
ATOM 1479 C CA . GLY A 1 183 ? 9.857 1.422 -18.384 1.00 86.88 183 GLY A CA 1
ATOM 1480 C C . GLY A 1 183 ? 10.032 2.780 -17.700 1.00 86.88 183 GLY A C 1
ATOM 1481 O O . GLY A 1 183 ? 10.327 3.768 -18.381 1.00 86.88 183 GLY A O 1
ATOM 1482 N N . ARG A 1 184 ? 9.895 2.869 -16.368 1.00 91.75 184 ARG A N 1
ATOM 1483 C CA . ARG A 1 184 ? 10.157 4.119 -15.632 1.00 91.75 184 ARG A CA 1
ATOM 1484 C C . ARG A 1 184 ? 11.658 4.446 -15.670 1.00 91.75 184 ARG A C 1
ATOM 1486 O O . ARG A 1 184 ? 12.498 3.554 -15.648 1.00 91.75 184 ARG A O 1
ATOM 1493 N N . ILE A 1 185 ? 12.025 5.728 -15.716 1.00 93.69 185 ILE A N 1
ATOM 1494 C CA . ILE A 1 185 ? 13.416 6.141 -15.465 1.00 93.69 185 ILE A CA 1
ATOM 1495 C C . ILE A 1 185 ? 13.552 6.402 -13.969 1.00 93.69 185 ILE A C 1
ATOM 1497 O O . ILE A 1 185 ? 12.850 7.251 -13.419 1.00 93.69 185 ILE A O 1
ATOM 1501 N N . VAL A 1 186 ? 14.444 5.658 -13.324 1.00 95.06 186 VAL A N 1
ATOM 1502 C CA . VAL A 1 186 ? 14.610 5.612 -11.869 1.00 95.06 186 VAL A CA 1
ATOM 1503 C C . VAL A 1 186 ? 16.061 5.907 -11.477 1.00 95.06 186 VAL A C 1
ATOM 1505 O O . VAL A 1 186 ? 16.970 5.701 -12.288 1.00 95.06 186 VAL A O 1
ATOM 1508 N N . PRO A 1 187 ? 16.328 6.358 -10.239 1.00 97.00 187 PRO A N 1
ATOM 1509 C CA . PRO A 1 187 ? 17.677 6.326 -9.688 1.00 97.00 187 PRO A CA 1
ATOM 1510 C C . PRO A 1 187 ? 18.174 4.879 -9.601 1.00 97.00 187 PRO A C 1
ATOM 1512 O O . PRO A 1 187 ? 17.427 3.989 -9.185 1.00 97.00 187 PRO A O 1
ATOM 1515 N N . PHE A 1 188 ? 19.452 4.639 -9.893 1.00 96.94 188 PHE A N 1
ATOM 1516 C CA . PHE A 1 188 ? 20.072 3.316 -9.769 1.00 96.94 188 PHE A CA 1
ATOM 1517 C C . PHE A 1 188 ? 19.900 2.699 -8.370 1.00 96.94 188 PHE A C 1
ATOM 1519 O O . PHE A 1 188 ? 19.779 1.482 -8.243 1.00 96.94 188 PHE A O 1
ATOM 1526 N N . HIS A 1 189 ? 19.800 3.526 -7.323 1.00 96.81 189 HIS A N 1
ATOM 1527 C CA . HIS A 1 189 ? 19.415 3.087 -5.979 1.00 96.81 189 HIS A CA 1
ATOM 1528 C C . HIS A 1 189 ? 18.069 2.360 -5.940 1.00 96.81 189 HIS A C 1
ATOM 1530 O O . HIS A 1 189 ? 17.976 1.304 -5.319 1.00 96.81 189 HIS A O 1
ATOM 1536 N N . THR A 1 190 ? 17.026 2.911 -6.569 1.00 95.62 190 THR A N 1
ATOM 1537 C CA . THR A 1 190 ? 15.695 2.289 -6.592 1.00 95.62 190 THR A CA 1
ATOM 1538 C C . THR A 1 190 ? 15.759 0.948 -7.307 1.00 95.62 190 THR A C 1
ATOM 1540 O O . THR A 1 190 ? 15.273 -0.042 -6.767 1.00 95.62 190 THR A O 1
ATOM 1543 N N . LEU A 1 191 ? 16.424 0.898 -8.467 1.00 95.62 191 LEU A N 1
ATOM 1544 C CA . LEU A 1 191 ? 16.624 -0.345 -9.210 1.00 95.62 191 LEU A CA 1
ATOM 1545 C C . LEU A 1 191 ? 17.332 -1.405 -8.356 1.00 95.62 191 LEU A C 1
ATOM 1547 O O . LEU A 1 191 ? 16.894 -2.552 -8.287 1.00 95.62 191 LEU A O 1
ATOM 1551 N N . CYS A 1 192 ? 18.400 -1.026 -7.654 1.00 95.75 192 CYS A N 1
ATOM 1552 C CA . CYS A 1 192 ? 19.120 -1.953 -6.789 1.00 95.75 192 CYS A CA 1
ATOM 1553 C C . CYS A 1 192 ? 18.262 -2.442 -5.610 1.00 95.75 192 CYS A C 1
ATOM 1555 O O . CYS A 1 192 ? 18.270 -3.639 -5.315 1.00 95.75 192 CYS A O 1
ATOM 1557 N N . ASP A 1 193 ? 17.501 -1.551 -4.961 1.00 93.62 193 ASP A N 1
ATOM 1558 C CA . ASP A 1 193 ? 16.565 -1.901 -3.883 1.00 93.62 193 ASP A CA 1
ATOM 1559 C C . ASP A 1 193 ? 15.483 -2.878 -4.369 1.00 93.62 193 ASP A C 1
ATOM 1561 O O . ASP A 1 193 ? 15.211 -3.871 -3.692 1.00 93.62 193 ASP A O 1
ATOM 1565 N N . GLN A 1 194 ? 14.889 -2.633 -5.545 1.00 92.19 194 GLN A N 1
ATOM 1566 C CA . GLN A 1 194 ? 13.909 -3.523 -6.182 1.00 92.19 194 GLN A CA 1
ATOM 1567 C C . GLN A 1 194 ? 14.518 -4.914 -6.417 1.00 92.19 194 GLN A C 1
ATOM 1569 O O . GLN A 1 194 ? 13.979 -5.919 -5.949 1.00 92.19 194 GLN A O 1
ATOM 1574 N N . LEU A 1 195 ? 15.681 -4.985 -7.076 1.00 93.88 195 LEU A N 1
ATOM 1575 C CA . LEU A 1 195 ? 16.361 -6.241 -7.415 1.00 93.88 195 LEU A CA 1
ATOM 1576 C C . LEU A 1 195 ? 16.767 -7.047 -6.171 1.00 93.88 195 LEU A C 1
ATOM 1578 O O . LEU A 1 195 ? 16.530 -8.260 -6.113 1.00 93.88 195 LEU A O 1
ATOM 1582 N N . LEU A 1 196 ? 17.332 -6.393 -5.149 1.00 93.94 196 LEU A N 1
ATOM 1583 C CA . LEU A 1 196 ? 17.724 -7.064 -3.908 1.00 93.94 196 LEU A CA 1
ATOM 1584 C C . LEU A 1 196 ? 16.498 -7.490 -3.082 1.00 93.94 196 LEU A C 1
ATOM 1586 O O . LEU A 1 196 ? 16.470 -8.602 -2.552 1.00 93.94 196 LEU A O 1
ATOM 1590 N N . ARG A 1 197 ? 15.431 -6.683 -3.027 1.00 90.31 197 ARG A N 1
ATOM 1591 C CA . ARG A 1 197 ? 14.180 -7.070 -2.352 1.00 90.31 197 ARG A CA 1
ATOM 1592 C C . ARG A 1 197 ? 13.492 -8.238 -3.062 1.00 90.31 197 ARG A C 1
ATOM 1594 O O . ARG A 1 197 ? 13.012 -9.155 -2.392 1.00 90.31 197 ARG A O 1
ATOM 1601 N N . LYS A 1 198 ? 13.495 -8.259 -4.396 1.00 89.88 198 LYS A N 1
ATOM 1602 C CA . LYS A 1 198 ? 12.912 -9.332 -5.217 1.00 89.88 198 LYS A CA 1
ATOM 1603 C C . LYS A 1 198 ? 13.637 -10.666 -5.019 1.00 89.88 198 LYS A C 1
ATOM 1605 O O . LYS A 1 198 ? 12.991 -11.698 -4.829 1.00 89.88 198 LYS A O 1
ATOM 1610 N N . THR A 1 199 ? 14.969 -10.647 -4.989 1.00 92.31 199 THR A N 1
ATOM 1611 C CA . THR A 1 199 ? 15.806 -11.854 -4.851 1.00 92.31 199 THR A CA 1
ATOM 1612 C C . THR A 1 199 ? 15.988 -12.306 -3.395 1.00 92.31 199 THR A C 1
ATOM 1614 O O . THR A 1 199 ? 15.756 -13.479 -3.095 1.00 92.31 199 THR A O 1
ATOM 1617 N N . TYR A 1 200 ? 16.316 -11.389 -2.478 1.00 92.44 200 TYR A N 1
ATOM 1618 C CA . TYR A 1 200 ? 16.746 -11.659 -1.093 1.00 92.44 200 TYR A CA 1
ATOM 1619 C C . TYR A 1 200 ? 15.728 -11.237 -0.003 1.00 92.44 200 TYR A C 1
ATOM 1621 O O . TYR A 1 200 ? 15.896 -11.588 1.164 1.00 92.44 200 TYR A O 1
ATOM 1629 N N . ARG A 1 201 ? 14.635 -10.530 -0.350 1.00 88.12 201 ARG A N 1
ATOM 1630 C CA . ARG A 1 201 ? 13.590 -10.018 0.583 1.00 88.12 201 ARG A CA 1
ATOM 1631 C C . ARG A 1 201 ? 14.095 -9.042 1.672 1.00 88.12 201 ARG A C 1
ATOM 1633 O O . ARG A 1 201 ? 13.422 -8.857 2.686 1.00 88.12 201 ARG A O 1
ATOM 1640 N N . LYS A 1 202 ? 15.242 -8.382 1.472 1.00 87.25 202 LYS A N 1
ATOM 1641 C CA . LYS A 1 202 ? 15.751 -7.275 2.313 1.00 87.25 202 LYS A CA 1
ATOM 1642 C C . LYS A 1 202 ? 16.291 -6.137 1.434 1.00 87.25 202 LYS A C 1
ATOM 1644 O O . LYS A 1 202 ? 16.674 -6.380 0.298 1.00 87.25 202 LYS A O 1
ATOM 1649 N N . ASN A 1 203 ? 16.378 -4.926 1.993 1.00 85.94 203 ASN A N 1
ATOM 1650 C CA . ASN A 1 203 ? 17.044 -3.764 1.370 1.00 85.94 203 ASN A CA 1
ATOM 1651 C C . ASN A 1 203 ? 18.573 -3.741 1.638 1.00 85.94 203 ASN A C 1
ATOM 1653 O O . ASN A 1 203 ? 19.293 -2.872 1.156 1.00 85.94 203 ASN A O 1
ATOM 1657 N N . THR A 1 204 ? 19.078 -4.681 2.441 1.00 91.88 204 THR A N 1
ATOM 1658 C CA . THR A 1 204 ? 20.501 -4.852 2.759 1.00 91.88 204 THR A CA 1
ATOM 1659 C C . THR A 1 204 ? 20.894 -6.320 2.658 1.00 91.88 204 THR A C 1
ATOM 1661 O O . THR A 1 204 ? 20.088 -7.207 2.954 1.00 91.88 204 THR A O 1
ATOM 1664 N N . LEU A 1 205 ? 22.137 -6.575 2.254 1.00 92.81 205 LEU A N 1
ATOM 1665 C CA . LEU A 1 205 ? 22.713 -7.912 2.155 1.00 92.81 205 LEU A CA 1
ATOM 1666 C C . LEU A 1 205 ? 23.670 -8.159 3.322 1.00 92.81 205 LEU A C 1
ATOM 1668 O O . LEU A 1 205 ? 24.619 -7.404 3.527 1.00 92.81 205 LEU A O 1
ATOM 1672 N N . GLU A 1 206 ? 23.422 -9.228 4.074 1.00 90.94 206 GLU A N 1
ATOM 1673 C CA . GLU A 1 206 ? 24.258 -9.657 5.196 1.00 90.94 206 GLU A CA 1
ATOM 1674 C C . GLU A 1 206 ? 25.248 -10.709 4.677 1.00 90.94 206 GLU A C 1
ATOM 1676 O O . GLU A 1 206 ? 24.840 -11.806 4.290 1.00 90.94 206 GLU A O 1
ATOM 1681 N N . HIS A 1 207 ? 26.545 -10.389 4.634 1.00 89.56 207 HIS A N 1
ATOM 1682 C CA . HIS A 1 207 ? 27.579 -11.296 4.121 1.00 89.56 207 HIS A CA 1
ATOM 1683 C C . HIS A 1 207 ? 28.909 -11.131 4.863 1.00 89.56 207 HIS A C 1
ATOM 1685 O O . HIS A 1 207 ? 29.346 -10.014 5.123 1.00 89.56 207 HIS A O 1
ATOM 1691 N N . LYS A 1 208 ? 29.558 -12.247 5.228 1.00 86.44 208 LYS A N 1
ATOM 1692 C CA . LYS A 1 208 ? 30.786 -12.286 6.059 1.00 86.44 208 LYS A CA 1
ATOM 1693 C C . LYS A 1 208 ? 30.747 -11.329 7.276 1.00 86.44 208 LYS A C 1
ATOM 1695 O O . LYS A 1 208 ? 31.695 -10.587 7.518 1.00 86.44 208 LYS A O 1
ATOM 1700 N N . ALA A 1 209 ? 29.635 -11.337 8.018 1.00 84.50 209 ALA A N 1
ATOM 1701 C CA . ALA A 1 209 ? 29.367 -10.466 9.176 1.00 84.50 209 ALA A CA 1
ATOM 1702 C C . ALA A 1 209 ? 29.394 -8.941 8.901 1.00 84.50 209 ALA A C 1
ATOM 1704 O O . ALA A 1 209 ? 29.407 -8.146 9.839 1.00 84.50 209 ALA A O 1
ATOM 1705 N N . LYS A 1 210 ? 29.350 -8.521 7.630 1.00 88.19 210 LYS A N 1
ATOM 1706 C CA . LYS A 1 210 ? 29.153 -7.129 7.207 1.00 88.19 210 LYS A CA 1
ATOM 1707 C C . LYS A 1 210 ? 27.790 -6.970 6.535 1.00 88.19 210 LYS A C 1
ATOM 1709 O O . LYS A 1 210 ? 27.276 -7.903 5.920 1.00 88.19 210 LYS A O 1
ATOM 1714 N N . ASN A 1 211 ? 27.228 -5.768 6.642 1.00 92.31 211 ASN A N 1
ATOM 1715 C CA . ASN A 1 211 ? 25.968 -5.400 6.005 1.00 92.31 211 ASN A CA 1
ATOM 1716 C C . ASN A 1 211 ? 26.246 -4.410 4.877 1.00 92.31 211 ASN A C 1
ATOM 1718 O O . ASN A 1 211 ? 26.824 -3.350 5.114 1.00 92.31 211 ASN A O 1
ATOM 1722 N N . TYR A 1 212 ? 25.805 -4.752 3.673 1.00 94.00 212 TYR A N 1
ATOM 1723 C CA . TYR A 1 212 ? 25.963 -3.941 2.471 1.00 94.00 212 TYR A CA 1
ATOM 1724 C C . TYR A 1 212 ? 24.610 -3.374 2.040 1.00 94.00 212 TYR A C 1
ATOM 1726 O O . TYR A 1 212 ? 23.582 -4.045 2.170 1.00 94.00 212 TYR A O 1
ATOM 1734 N N . ASN A 1 213 ? 24.592 -2.138 1.537 1.00 95.06 213 ASN A N 1
ATOM 1735 C CA . ASN A 1 213 ? 23.378 -1.559 0.955 1.00 95.06 213 ASN A CA 1
ATOM 1736 C C . ASN A 1 213 ? 23.060 -2.215 -0.409 1.00 95.06 213 ASN A C 1
ATOM 1738 O O . ASN A 1 213 ? 23.868 -2.984 -0.943 1.00 95.06 213 ASN A O 1
ATOM 1742 N N . ALA A 1 214 ? 21.888 -1.941 -0.985 1.00 94.94 214 ALA A N 1
ATOM 1743 C CA . ALA A 1 214 ? 21.492 -2.573 -2.239 1.00 94.94 214 ALA A CA 1
ATOM 1744 C C . ALA A 1 214 ? 22.409 -2.223 -3.427 1.00 94.94 214 ALA A C 1
ATOM 1746 O O . ALA A 1 214 ? 22.792 -3.123 -4.170 1.00 94.94 214 ALA A O 1
ATOM 1747 N N . VAL A 1 215 ? 22.826 -0.960 -3.572 1.00 96.38 215 VAL A N 1
ATOM 1748 C CA . VAL A 1 215 ? 23.737 -0.505 -4.643 1.00 96.38 215 VAL A CA 1
ATOM 1749 C C . VAL A 1 215 ? 25.086 -1.222 -4.553 1.00 96.38 215 VAL A C 1
ATOM 1751 O O . VAL A 1 215 ? 25.521 -1.852 -5.513 1.00 96.38 215 VAL A O 1
ATOM 1754 N N . GLN A 1 216 ? 25.705 -1.220 -3.372 1.00 94.94 216 GLN A N 1
ATOM 1755 C CA . GLN A 1 216 ? 26.914 -1.980 -3.052 1.00 94.94 216 GLN A CA 1
ATOM 1756 C C . GLN A 1 216 ? 26.786 -3.466 -3.409 1.00 94.94 216 GLN A C 1
ATOM 1758 O O . GLN A 1 216 ? 27.695 -4.050 -4.001 1.00 94.94 216 GLN A O 1
ATOM 1763 N N . SER A 1 217 ? 25.652 -4.073 -3.054 1.00 95.12 217 SER A N 1
ATOM 1764 C CA . SER A 1 217 ? 25.387 -5.495 -3.274 1.00 95.12 217 SER A CA 1
ATOM 1765 C C . SER A 1 217 ? 25.261 -5.824 -4.759 1.00 95.12 217 SER A C 1
ATOM 1767 O O . SER A 1 217 ? 25.942 -6.723 -5.241 1.00 95.12 217 SER A O 1
ATOM 1769 N N . ILE A 1 218 ? 24.433 -5.079 -5.497 1.00 95.50 218 ILE A N 1
ATOM 1770 C CA . ILE A 1 218 ? 24.177 -5.317 -6.922 1.00 95.50 218 ILE A CA 1
ATOM 1771 C C . ILE A 1 218 ? 25.417 -4.995 -7.767 1.00 95.50 218 ILE A C 1
ATOM 1773 O O . ILE A 1 218 ? 25.761 -5.789 -8.638 1.00 95.50 218 ILE A O 1
ATOM 1777 N N . VAL A 1 219 ? 26.162 -3.923 -7.466 1.00 93.88 219 VAL A N 1
ATOM 1778 C CA . VAL A 1 219 ? 27.454 -3.637 -8.126 1.00 93.88 219 VAL A CA 1
ATOM 1779 C C . VAL A 1 219 ? 28.463 -4.757 -7.871 1.00 93.88 219 VAL A C 1
ATOM 1781 O O . VAL A 1 219 ? 29.136 -5.196 -8.801 1.00 93.88 219 VAL A O 1
ATOM 1784 N N . SER A 1 220 ? 28.538 -5.293 -6.648 1.00 92.88 220 SER A N 1
ATOM 1785 C CA . SER A 1 220 ? 29.404 -6.445 -6.372 1.00 92.88 220 SER A CA 1
ATOM 1786 C C . SER A 1 220 ? 28.946 -7.709 -7.115 1.00 92.88 220 SER A C 1
ATOM 1788 O O . SER A 1 220 ? 29.787 -8.447 -7.621 1.00 92.88 220 SER A O 1
ATOM 1790 N N . MET A 1 221 ? 27.635 -7.951 -7.241 1.00 93.06 221 MET A N 1
ATOM 1791 C CA . MET A 1 221 ? 27.087 -9.070 -8.025 1.00 93.06 221 MET A CA 1
ATOM 1792 C C . MET A 1 221 ? 27.380 -8.948 -9.523 1.00 93.06 221 MET A C 1
ATOM 1794 O O . MET A 1 221 ? 27.697 -9.958 -10.144 1.00 93.06 221 MET A O 1
ATOM 1798 N N . LEU A 1 222 ? 27.319 -7.735 -10.078 1.00 90.75 222 LEU A N 1
ATOM 1799 C CA . LEU A 1 222 ? 27.682 -7.430 -11.465 1.00 90.75 222 LEU A CA 1
ATOM 1800 C C . LEU A 1 222 ? 29.172 -7.697 -11.727 1.00 90.75 222 LEU A C 1
ATOM 1802 O O . LEU A 1 222 ? 29.520 -8.409 -12.663 1.00 90.75 222 LEU A O 1
ATOM 1806 N N . LEU A 1 223 ? 30.053 -7.151 -10.883 1.00 89.00 223 LEU A N 1
ATOM 1807 C CA . LEU A 1 223 ? 31.508 -7.220 -11.073 1.00 89.00 223 LEU A CA 1
ATOM 1808 C C . LEU A 1 223 ? 32.113 -8.588 -10.719 1.00 89.00 223 LEU A C 1
ATOM 1810 O O . LEU A 1 223 ? 33.094 -9.007 -11.326 1.00 89.00 223 LEU A O 1
ATOM 1814 N N . TYR A 1 224 ? 31.537 -9.293 -9.741 1.00 90.75 224 TYR A N 1
ATOM 1815 C CA . TYR A 1 224 ? 32.073 -10.540 -9.182 1.00 90.75 224 TYR A CA 1
ATOM 1816 C C . TYR A 1 224 ? 31.070 -11.700 -9.315 1.00 90.75 224 TYR A C 1
ATOM 1818 O O . TYR A 1 224 ? 30.893 -12.504 -8.394 1.00 90.75 224 TYR A O 1
ATOM 1826 N N . ALA A 1 225 ? 30.395 -11.796 -10.465 1.00 90.94 225 ALA A N 1
ATOM 1827 C CA . ALA A 1 225 ? 29.303 -12.742 -10.712 1.00 90.94 225 ALA A CA 1
ATOM 1828 C C . ALA A 1 225 ? 29.648 -14.205 -10.365 1.00 90.94 225 ALA A C 1
ATOM 1830 O O . ALA A 1 225 ? 28.863 -14.874 -9.697 1.00 90.94 225 ALA A O 1
ATOM 1831 N N . GLU A 1 226 ? 30.833 -14.708 -10.732 1.00 90.62 226 GLU A N 1
ATOM 1832 C CA . GLU A 1 226 ? 31.245 -16.094 -10.426 1.00 90.62 226 GLU A CA 1
ATOM 1833 C C . GLU A 1 226 ? 31.397 -16.386 -8.926 1.00 90.62 226 GLU A C 1
ATOM 1835 O O . GLU A 1 226 ? 31.149 -17.511 -8.480 1.00 90.62 226 GLU A O 1
ATOM 1840 N N . TYR A 1 227 ? 31.745 -15.377 -8.124 1.00 92.12 227 TYR A N 1
ATOM 1841 C CA . TYR A 1 227 ? 31.733 -15.495 -6.669 1.00 92.12 227 TYR A CA 1
ATOM 1842 C C . TYR A 1 227 ? 30.295 -15.548 -6.141 1.00 92.12 227 TYR A C 1
ATOM 1844 O O . TYR A 1 227 ? 29.936 -16.434 -5.356 1.00 92.12 227 TYR A O 1
ATOM 1852 N N . TRP A 1 228 ? 29.452 -14.619 -6.600 1.00 93.56 228 TRP A N 1
ATOM 1853 C CA . TRP A 1 228 ? 28.078 -14.459 -6.129 1.00 93.56 228 TRP A CA 1
ATOM 1854 C C . TRP A 1 228 ? 27.135 -15.583 -6.573 1.00 93.56 228 TRP A C 1
ATOM 1856 O O . TRP A 1 228 ? 26.266 -15.969 -5.792 1.00 93.56 228 TRP A O 1
ATOM 1866 N N . LYS A 1 229 ? 27.373 -16.221 -7.728 1.00 93.94 229 LYS A N 1
ATOM 1867 C CA . LYS A 1 229 ? 26.679 -17.450 -8.169 1.00 93.94 229 LYS A CA 1
ATOM 1868 C C . LYS A 1 229 ? 26.770 -18.596 -7.149 1.00 93.94 229 LYS A C 1
ATOM 1870 O O . LYS A 1 229 ? 25.893 -19.463 -7.133 1.00 93.94 229 LYS A O 1
ATOM 1875 N N . LYS A 1 230 ? 27.806 -18.605 -6.296 1.00 94.00 230 LYS A N 1
ATOM 1876 C CA . LYS A 1 230 ? 28.025 -19.601 -5.228 1.00 94.00 230 LYS A CA 1
ATOM 1877 C C . LYS A 1 230 ? 27.420 -19.202 -3.873 1.00 94.00 230 LYS A C 1
ATOM 1879 O O . LYS A 1 230 ? 27.238 -20.080 -3.033 1.00 94.00 230 LYS A O 1
ATOM 1884 N N . GLN A 1 231 ? 27.096 -17.925 -3.645 1.00 94.19 231 GLN A N 1
ATOM 1885 C CA . GLN A 1 231 ? 26.607 -17.431 -2.348 1.00 94.19 231 GLN A CA 1
ATOM 1886 C C . GLN A 1 231 ? 25.088 -17.586 -2.201 1.00 94.19 231 GLN A C 1
ATOM 1888 O O . GLN A 1 231 ? 24.349 -17.516 -3.178 1.00 94.19 231 GLN A O 1
ATOM 1893 N N . ASN A 1 232 ? 24.604 -17.761 -0.968 1.00 94.25 232 ASN A N 1
ATOM 1894 C CA . ASN A 1 232 ? 23.182 -17.988 -0.677 1.00 94.25 232 ASN A CA 1
ATOM 1895 C C . ASN A 1 232 ? 22.365 -16.681 -0.668 1.00 94.25 232 ASN A C 1
ATOM 1897 O O . ASN A 1 232 ? 21.960 -16.204 0.392 1.00 94.25 232 ASN A O 1
ATOM 1901 N N . THR A 1 233 ? 22.133 -16.103 -1.847 1.00 93.12 233 THR A N 1
ATOM 1902 C CA . THR A 1 233 ? 21.457 -14.806 -2.041 1.00 93.12 233 THR A CA 1
ATOM 1903 C C . THR A 1 233 ? 19.987 -14.913 -2.463 1.00 93.12 233 THR A C 1
ATOM 1905 O O . THR A 1 233 ? 19.265 -13.923 -2.385 1.00 93.12 233 THR A O 1
ATOM 1908 N N . ILE A 1 234 ? 19.499 -16.091 -2.868 1.00 95.38 234 ILE A N 1
ATOM 1909 C CA . ILE A 1 234 ? 18.134 -16.260 -3.393 1.00 95.38 234 ILE A CA 1
ATOM 1910 C C . ILE A 1 234 ? 17.206 -16.796 -2.297 1.00 95.38 234 ILE A C 1
ATOM 1912 O O . ILE A 1 234 ? 17.392 -17.907 -1.797 1.00 95.38 234 ILE A O 1
ATOM 1916 N N . TYR A 1 235 ? 16.180 -16.024 -1.926 1.00 93.94 235 TYR A N 1
ATOM 1917 C CA . TYR A 1 235 ? 15.179 -16.410 -0.927 1.00 93.94 235 TYR A CA 1
ATOM 1918 C C . TYR A 1 235 ? 14.166 -17.427 -1.472 1.00 93.94 235 TYR A C 1
ATOM 1920 O O . TYR A 1 235 ? 13.386 -17.138 -2.390 1.00 93.94 235 TYR A O 1
ATOM 1928 N N . ILE A 1 236 ? 14.106 -18.589 -0.820 1.00 92.88 236 ILE A N 1
ATOM 1929 C CA . ILE A 1 236 ? 13.184 -19.684 -1.123 1.00 92.88 236 ILE A CA 1
ATOM 1930 C C . ILE A 1 236 ? 11.892 -19.534 -0.294 1.00 92.88 236 ILE A C 1
ATOM 1932 O O . ILE A 1 236 ? 11.964 -19.490 0.936 1.00 92.88 236 ILE A O 1
ATOM 1936 N N . PRO A 1 237 ? 10.693 -19.508 -0.910 1.00 86.69 237 PRO A N 1
ATOM 1937 C CA . PRO A 1 237 ? 9.418 -19.522 -0.187 1.00 86.69 237 PRO A CA 1
ATOM 1938 C C . PRO A 1 237 ? 9.257 -20.739 0.739 1.00 86.69 237 PRO A C 1
ATOM 1940 O O . PRO A 1 237 ? 9.624 -21.856 0.376 1.00 86.69 237 PRO A O 1
ATOM 1943 N N . SER A 1 238 ? 8.639 -20.555 1.909 1.00 85.00 238 SER A N 1
ATOM 1944 C CA . SER A 1 238 ? 8.508 -21.590 2.954 1.00 85.00 238 SER A CA 1
ATOM 1945 C C . SER A 1 238 ? 7.845 -22.900 2.491 1.00 85.00 238 SER A C 1
ATOM 1947 O O . SER A 1 238 ? 8.190 -23.972 2.987 1.00 85.00 238 SER A O 1
ATOM 1949 N N . VAL A 1 239 ? 6.926 -22.839 1.520 1.00 84.75 239 VAL A N 1
ATOM 1950 C CA . VAL A 1 239 ? 6.303 -24.022 0.891 1.00 84.75 239 VAL A CA 1
ATOM 1951 C C . VAL A 1 239 ? 7.341 -24.867 0.157 1.00 84.75 239 VAL A C 1
ATOM 1953 O O . VAL A 1 239 ? 7.376 -26.087 0.313 1.00 84.75 239 VAL A O 1
ATOM 1956 N N . LEU A 1 240 ? 8.215 -24.212 -0.612 1.00 89.81 240 LEU A N 1
ATOM 1957 C CA . LEU A 1 240 ? 9.271 -24.863 -1.380 1.00 89.81 240 LEU A CA 1
ATOM 1958 C C . LEU A 1 240 ? 10.383 -25.377 -0.462 1.00 89.81 240 LEU A C 1
ATOM 1960 O O . LEU A 1 240 ? 10.873 -26.477 -0.684 1.00 89.81 240 LEU A O 1
ATOM 1964 N N . GLN A 1 241 ? 10.714 -24.656 0.618 1.00 91.06 241 GLN A N 1
ATOM 1965 C CA . GLN A 1 241 ? 11.627 -25.161 1.655 1.00 91.06 241 GLN A CA 1
ATOM 1966 C C . GLN A 1 241 ? 11.161 -26.526 2.189 1.00 91.06 241 GLN A C 1
ATOM 1968 O O . GLN A 1 241 ? 11.956 -27.459 2.262 1.00 91.06 241 GLN A O 1
ATOM 1973 N N . LYS A 1 242 ? 9.861 -26.670 2.491 1.00 89.06 242 LYS A N 1
ATOM 1974 C CA . LYS A 1 242 ? 9.269 -27.932 2.964 1.00 89.06 242 LYS A CA 1
ATOM 1975 C C . LYS A 1 242 ? 9.181 -28.999 1.866 1.00 89.06 242 LYS A C 1
ATOM 1977 O O . LYS A 1 242 ? 9.708 -30.091 2.056 1.00 89.06 242 LYS A O 1
ATOM 1982 N N . ARG A 1 243 ? 8.531 -28.705 0.728 1.00 90.00 243 ARG A N 1
ATOM 1983 C CA . ARG A 1 243 ? 8.277 -29.700 -0.338 1.00 90.00 243 ARG A CA 1
ATOM 1984 C C . ARG A 1 243 ? 9.558 -30.145 -1.064 1.00 90.00 243 ARG A C 1
ATOM 1986 O O . ARG A 1 243 ? 9.645 -31.302 -1.453 1.00 90.00 243 ARG A O 1
ATOM 1993 N N . LEU A 1 244 ? 10.547 -29.260 -1.223 1.00 92.69 244 LEU A N 1
ATOM 1994 C CA . LEU A 1 244 ? 11.804 -29.522 -1.948 1.00 92.69 244 LEU A CA 1
ATOM 1995 C C . LEU A 1 244 ? 13.023 -29.702 -1.018 1.00 92.69 244 LEU A C 1
ATOM 1997 O O . LEU A 1 244 ? 14.140 -29.854 -1.504 1.00 92.69 244 LEU A O 1
ATOM 2001 N N . LYS A 1 245 ? 12.826 -29.684 0.312 1.00 92.31 245 LYS A N 1
ATOM 2002 C CA . LYS A 1 245 ? 13.877 -29.822 1.347 1.00 92.31 245 LYS A CA 1
ATOM 2003 C C . LYS A 1 245 ? 15.028 -28.803 1.209 1.00 92.31 245 LYS A C 1
ATOM 2005 O O . LYS A 1 245 ? 16.196 -29.123 1.422 1.00 92.31 245 LYS A O 1
ATOM 2010 N N . LEU A 1 246 ? 14.696 -27.559 0.857 1.00 93.56 246 LEU A N 1
ATOM 2011 C CA . LEU A 1 246 ? 15.656 -26.471 0.621 1.00 93.56 246 LEU A CA 1
ATOM 2012 C C . LEU A 1 246 ? 15.835 -25.573 1.854 1.00 93.56 246 LEU A C 1
ATOM 2014 O O . LEU A 1 246 ? 14.898 -25.347 2.619 1.00 93.56 246 LEU A O 1
ATOM 2018 N N . LYS A 1 247 ? 17.029 -24.985 2.004 1.00 93.88 247 LYS A N 1
ATOM 2019 C CA . LYS A 1 247 ? 17.292 -23.934 3.002 1.00 93.88 247 LYS A CA 1
ATOM 2020 C C . LYS A 1 247 ? 16.572 -22.627 2.629 1.00 93.88 247 LYS A C 1
ATOM 2022 O O . LYS A 1 247 ? 16.233 -22.402 1.469 1.00 93.88 247 LYS A O 1
ATOM 2027 N N . LYS A 1 248 ? 16.370 -21.740 3.617 1.00 91.88 248 LYS A N 1
ATOM 2028 C CA . LYS A 1 248 ? 15.695 -20.433 3.449 1.00 91.88 248 LYS A CA 1
ATOM 2029 C C . LYS A 1 248 ? 16.322 -19.556 2.360 1.00 91.88 248 LYS A C 1
ATOM 2031 O O . LYS A 1 248 ? 15.591 -18.880 1.641 1.00 91.88 248 LYS A O 1
ATOM 2036 N N . HIS A 1 249 ? 17.646 -19.580 2.250 1.00 94.88 249 HIS A N 1
ATOM 2037 C CA . HIS A 1 249 ? 18.379 -18.984 1.142 1.00 94.88 249 HIS A CA 1
ATOM 2038 C C . HIS A 1 249 ? 19.216 -20.060 0.456 1.00 94.88 249 HIS A C 1
ATOM 2040 O O . HIS A 1 249 ? 19.754 -20.944 1.127 1.00 94.88 249 HIS A O 1
ATOM 2046 N N . GLN A 1 250 ? 19.303 -19.965 -0.864 1.00 96.12 250 GLN A N 1
ATOM 2047 C CA . GLN A 1 250 ? 20.073 -20.845 -1.736 1.00 96.12 250 GLN A CA 1
ATOM 2048 C C . GLN A 1 250 ? 20.922 -20.003 -2.688 1.00 96.12 250 GLN A C 1
ATOM 2050 O O . GLN A 1 250 ? 20.663 -18.809 -2.868 1.00 96.12 250 GLN A O 1
ATOM 2055 N N . SER A 1 251 ? 21.941 -20.615 -3.283 1.00 95.75 251 SER A N 1
ATOM 2056 C CA . SER A 1 251 ? 22.755 -19.979 -4.309 1.00 95.75 251 SER A CA 1
ATOM 2057 C C . SER A 1 251 ? 22.183 -20.229 -5.694 1.00 95.75 251 SER A C 1
ATOM 2059 O O . SER A 1 251 ? 21.467 -21.205 -5.923 1.00 95.75 251 SER A O 1
ATOM 2061 N N . TYR A 1 252 ? 22.522 -19.358 -6.643 1.00 95.44 252 TYR A N 1
ATOM 2062 C CA . TYR A 1 252 ? 22.147 -19.540 -8.046 1.00 95.44 252 TYR A CA 1
ATOM 2063 C C . TYR A 1 252 ? 22.562 -20.929 -8.559 1.00 95.44 252 TYR A C 1
ATOM 2065 O O . TYR A 1 252 ? 21.768 -21.638 -9.177 1.00 95.44 252 TYR A O 1
ATOM 2073 N N . ARG A 1 253 ? 23.781 -21.364 -8.209 1.00 94.12 253 ARG A N 1
ATOM 2074 C CA . ARG A 1 253 ? 24.333 -22.672 -8.581 1.00 94.12 253 ARG A CA 1
ATOM 2075 C C . ARG A 1 253 ? 23.683 -23.865 -7.862 1.00 94.12 253 ARG A C 1
ATOM 2077 O O . ARG A 1 253 ? 23.816 -24.976 -8.355 1.00 94.12 253 ARG A O 1
ATOM 2084 N N . SER A 1 254 ? 22.986 -23.689 -6.732 1.00 95.06 254 SER A N 1
ATOM 2085 C CA . SER A 1 254 ? 22.243 -24.795 -6.092 1.00 95.06 254 SER A CA 1
ATOM 2086 C C . SER A 1 254 ? 20.797 -24.939 -6.588 1.00 95.06 254 SER A C 1
ATOM 2088 O O . SER A 1 254 ? 20.171 -25.971 -6.338 1.00 95.06 254 SER A O 1
ATOM 2090 N N . ILE A 1 255 ? 20.273 -23.951 -7.325 1.00 94.62 255 ILE A N 1
ATOM 2091 C CA . ILE A 1 255 ? 18.939 -23.995 -7.954 1.00 94.62 255 ILE A CA 1
ATOM 2092 C C . ILE A 1 255 ? 18.972 -24.171 -9.481 1.00 94.62 255 ILE A C 1
ATOM 2094 O O . ILE A 1 255 ? 17.912 -24.196 -10.107 1.00 94.62 255 ILE A O 1
ATOM 2098 N N . SER A 1 256 ? 20.160 -24.310 -10.073 1.00 95.25 256 SER A N 1
ATOM 2099 C CA . SER A 1 256 ? 20.353 -24.521 -11.510 1.00 95.25 256 SER A CA 1
ATOM 2100 C C . SER A 1 256 ? 21.406 -25.586 -11.816 1.00 95.25 256 SER A C 1
ATOM 2102 O O . SER A 1 256 ? 22.243 -25.916 -10.974 1.00 95.25 256 SER A O 1
ATOM 2104 N N . HIS A 1 257 ? 21.350 -26.113 -13.034 1.00 93.94 257 HIS A N 1
ATOM 2105 C CA . HIS A 1 257 ? 22.345 -26.990 -13.648 1.00 93.94 257 HIS A CA 1
ATOM 2106 C C . HIS A 1 257 ? 22.701 -26.444 -15.034 1.00 93.94 257 HIS A C 1
ATOM 2108 O O . HIS A 1 257 ? 22.043 -25.530 -15.523 1.00 93.94 257 HIS A O 1
ATOM 2114 N N . ILE A 1 258 ? 23.753 -26.972 -15.654 1.00 93.06 258 ILE A N 1
ATOM 2115 C CA . ILE A 1 258 ? 24.135 -26.619 -17.024 1.00 93.06 258 ILE A CA 1
ATOM 2116 C C . ILE A 1 258 ? 23.584 -27.691 -17.973 1.00 93.06 258 ILE A C 1
ATOM 2118 O O . ILE A 1 258 ? 23.713 -28.880 -17.676 1.00 93.06 258 ILE A O 1
ATOM 2122 N N . ASP A 1 259 ? 22.944 -27.280 -19.069 1.00 90.62 259 ASP A N 1
ATOM 2123 C CA . ASP A 1 259 ? 22.462 -28.183 -20.120 1.00 90.62 259 ASP A CA 1
ATOM 2124 C C . ASP A 1 259 ? 23.587 -28.633 -21.075 1.00 90.62 259 ASP A C 1
ATOM 2126 O O . ASP A 1 259 ? 24.743 -28.218 -20.963 1.00 90.62 259 ASP A O 1
ATOM 2130 N N . SER A 1 260 ? 23.254 -29.485 -22.049 1.00 90.19 260 SER A N 1
ATOM 2131 C CA . SER A 1 260 ? 24.198 -29.956 -23.077 1.00 90.19 260 SER A CA 1
ATOM 2132 C C . SER A 1 260 ? 24.786 -28.843 -23.951 1.00 90.19 260 SER A C 1
ATOM 2134 O O . SER A 1 260 ? 25.791 -29.064 -24.619 1.00 90.19 260 SER A O 1
ATOM 2136 N N . ASN A 1 261 ? 24.161 -27.665 -23.962 1.00 89.12 261 ASN A N 1
ATOM 2137 C CA . ASN A 1 261 ? 24.520 -26.520 -24.790 1.00 89.12 261 ASN A CA 1
ATOM 2138 C C . ASN A 1 261 ? 25.305 -25.459 -23.990 1.00 89.12 261 ASN A C 1
ATOM 2140 O O . ASN A 1 261 ? 25.640 -24.409 -24.533 1.00 89.12 261 ASN A O 1
ATOM 2144 N N . GLY A 1 262 ? 25.596 -25.712 -22.706 1.00 86.06 262 GLY A N 1
ATOM 2145 C CA . GLY A 1 262 ? 26.306 -24.786 -21.822 1.00 86.06 262 GLY A CA 1
ATOM 2146 C C . GLY A 1 262 ? 25.418 -23.755 -21.112 1.00 86.06 262 GLY A C 1
ATOM 2147 O O . GLY A 1 262 ? 25.942 -22.920 -20.372 1.00 86.06 262 GLY A O 1
ATOM 2148 N N . ASN A 1 263 ? 24.094 -23.805 -21.278 1.00 87.50 263 ASN A N 1
ATOM 2149 C CA . ASN A 1 263 ? 23.175 -22.832 -20.687 1.00 87.50 263 ASN A CA 1
ATOM 2150 C C . ASN A 1 263 ? 22.753 -23.232 -19.266 1.00 87.50 263 ASN A C 1
ATOM 2152 O O . ASN A 1 263 ? 22.520 -24.413 -19.001 1.00 87.50 263 ASN A O 1
ATOM 2156 N N . PRO A 1 264 ? 22.582 -22.269 -18.342 1.00 89.19 264 PRO A N 1
ATOM 2157 C CA . PRO A 1 264 ? 22.005 -22.543 -17.035 1.00 89.19 264 PRO A CA 1
ATOM 2158 C C . PRO A 1 264 ? 20.492 -22.780 -17.139 1.00 89.19 264 PRO A C 1
ATOM 2160 O O . PRO A 1 264 ? 19.744 -21.912 -17.584 1.00 89.19 264 PRO A O 1
ATOM 2163 N N . VAL A 1 265 ? 20.039 -23.937 -16.664 1.00 93.06 265 VAL A N 1
ATOM 2164 C CA . VAL A 1 265 ? 18.631 -24.349 -16.617 1.00 93.06 265 VAL A CA 1
ATOM 2165 C C . VAL A 1 265 ? 18.182 -24.492 -15.165 1.00 93.06 265 VAL A C 1
ATOM 2167 O O . VAL A 1 265 ? 18.907 -25.004 -14.308 1.00 93.06 265 VAL A O 1
ATOM 2170 N N . PHE A 1 266 ? 16.965 -24.036 -14.871 1.00 95.62 266 PHE A N 1
ATOM 2171 C CA . PHE A 1 266 ? 16.367 -24.125 -13.543 1.00 95.62 266 PHE A CA 1
ATOM 2172 C C . PHE A 1 266 ? 16.090 -25.586 -13.143 1.00 95.62 266 PHE A C 1
ATOM 2174 O O . PHE A 1 266 ? 15.487 -26.352 -13.893 1.00 95.62 266 PHE A O 1
ATOM 2181 N N . ASN A 1 267 ? 16.471 -25.986 -11.925 1.00 95.44 267 ASN A N 1
ATOM 2182 C CA . ASN A 1 267 ? 16.390 -27.388 -11.476 1.00 95.44 267 ASN A CA 1
ATOM 2183 C C . ASN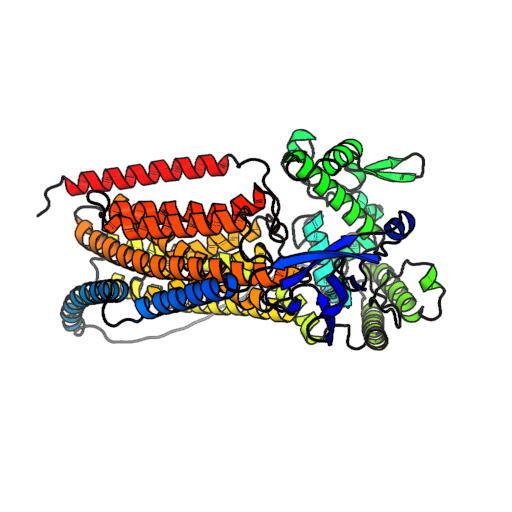 A 1 267 ? 14.965 -27.970 -11.432 1.00 95.44 267 ASN A C 1
ATOM 2185 O O . ASN A 1 267 ? 14.804 -29.189 -11.398 1.00 95.44 267 ASN A O 1
ATOM 2189 N N . TRP A 1 268 ? 13.935 -27.120 -11.441 1.00 95.44 268 TRP A N 1
ATOM 2190 C CA . TRP A 1 268 ? 12.525 -27.522 -11.423 1.00 95.44 268 TRP A CA 1
ATOM 2191 C C . TRP A 1 268 ? 11.746 -26.997 -12.636 1.00 95.44 268 TRP A C 1
ATOM 2193 O O . TRP A 1 268 ? 10.553 -26.708 -12.537 1.00 95.44 268 TRP A O 1
ATOM 2203 N N . GLU A 1 269 ? 12.416 -26.875 -13.785 1.00 92.00 269 GLU A N 1
ATOM 2204 C CA . GLU A 1 269 ? 11.848 -26.381 -15.048 1.00 92.00 269 GLU A CA 1
ATOM 2205 C C . GLU A 1 269 ? 10.542 -27.095 -15.444 1.00 92.00 269 GLU A C 1
ATOM 2207 O O . GLU A 1 269 ? 9.547 -26.458 -15.786 1.00 92.00 269 GLU A O 1
ATOM 2212 N N . ASN A 1 270 ? 10.490 -28.423 -15.307 1.00 91.19 270 ASN A N 1
ATOM 2213 C CA . ASN A 1 270 ? 9.295 -29.212 -15.624 1.00 91.19 270 ASN A CA 1
ATOM 2214 C C . ASN A 1 270 ? 8.109 -28.912 -14.689 1.00 91.19 270 ASN A C 1
ATOM 2216 O O . ASN A 1 270 ? 6.957 -28.897 -15.129 1.00 91.19 270 ASN A O 1
ATOM 2220 N N . GLN A 1 271 ? 8.365 -28.676 -13.400 1.00 93.06 271 GLN A N 1
ATOM 2221 C CA . GLN A 1 271 ? 7.343 -28.283 -12.429 1.00 93.06 271 GLN A CA 1
ATOM 2222 C C . GLN A 1 271 ? 6.877 -26.845 -12.689 1.00 93.06 271 GLN A C 1
ATOM 2224 O O . GLN A 1 271 ? 5.677 -26.583 -12.653 1.00 93.06 271 GLN A O 1
ATOM 2229 N N . TYR A 1 272 ? 7.810 -25.941 -13.002 1.00 91.75 272 TYR A N 1
ATOM 2230 C CA . TYR A 1 272 ? 7.519 -24.565 -13.398 1.00 91.75 272 TYR A CA 1
ATOM 2231 C C . TYR A 1 272 ? 6.616 -24.512 -14.639 1.00 91.75 272 TYR A C 1
ATOM 2233 O O . TYR A 1 272 ? 5.551 -23.903 -14.570 1.00 91.75 272 TYR A O 1
ATOM 2241 N N . ARG A 1 273 ? 6.959 -25.209 -15.732 1.00 86.44 273 ARG A N 1
ATOM 2242 C CA . ARG A 1 273 ? 6.141 -25.232 -16.961 1.00 86.44 273 ARG A CA 1
ATOM 2243 C C . ARG A 1 273 ? 4.721 -25.731 -16.702 1.00 86.44 273 ARG A C 1
ATOM 2245 O O . ARG A 1 273 ? 3.765 -25.081 -17.119 1.00 86.44 273 ARG A O 1
ATOM 2252 N N . LYS A 1 274 ? 4.571 -26.826 -15.943 1.00 89.31 274 LYS A N 1
ATOM 2253 C CA . LYS A 1 274 ? 3.256 -27.359 -15.540 1.00 89.31 274 LYS A CA 1
ATOM 2254 C C . LYS A 1 274 ? 2.451 -26.370 -14.690 1.00 89.31 274 LYS A C 1
ATOM 2256 O O . LYS A 1 274 ? 1.241 -26.279 -14.863 1.00 89.31 274 LYS A O 1
ATOM 2261 N N . ALA A 1 275 ? 3.098 -25.632 -13.788 1.00 85.62 275 ALA A N 1
ATOM 2262 C CA . ALA A 1 275 ? 2.452 -24.596 -12.983 1.00 85.62 275 ALA A CA 1
ATOM 2263 C C . ALA A 1 275 ? 2.030 -23.381 -13.829 1.00 85.62 275 ALA A C 1
ATOM 2265 O O . ALA A 1 275 ? 0.921 -22.867 -13.680 1.00 85.62 275 ALA A O 1
ATOM 2266 N N . PHE A 1 276 ? 2.901 -22.936 -14.736 1.00 80.38 276 PHE A N 1
ATOM 2267 C CA . PHE A 1 276 ? 2.686 -21.764 -15.583 1.00 80.38 276 PHE A CA 1
ATOM 2268 C C . PHE A 1 276 ? 1.543 -21.979 -16.587 1.00 80.38 276 PHE A C 1
ATOM 2270 O O . PHE A 1 276 ? 0.714 -21.090 -16.768 1.00 80.38 276 PHE A O 1
ATOM 2277 N N . GLN A 1 277 ? 1.437 -23.182 -17.161 1.00 82.50 277 GLN A N 1
ATOM 2278 C CA . GLN A 1 277 ? 0.370 -23.567 -18.096 1.00 82.50 277 GLN A CA 1
ATOM 2279 C C . GLN A 1 277 ? -1.030 -23.667 -17.460 1.00 82.50 277 GLN A C 1
ATOM 2281 O O . GLN A 1 277 ? -2.025 -23.628 -18.181 1.00 82.50 277 GLN A O 1
ATOM 2286 N N . LYS A 1 278 ? -1.145 -23.786 -16.129 1.00 79.88 278 LYS A N 1
ATOM 2287 C CA . LYS A 1 278 ? -2.452 -23.782 -15.451 1.00 79.88 278 LYS A CA 1
ATOM 2288 C C . LYS A 1 278 ? -3.088 -22.384 -15.493 1.00 79.88 278 LYS A C 1
ATOM 2290 O O . LYS A 1 278 ? -2.377 -21.409 -15.218 1.00 79.88 278 LYS A O 1
ATOM 2295 N N . PRO A 1 279 ? -4.416 -22.274 -15.706 1.00 71.19 279 PRO A N 1
ATOM 2296 C CA . PRO A 1 279 ? -5.172 -21.055 -15.418 1.00 71.19 279 PRO A CA 1
ATOM 2297 C C . PRO A 1 279 ? -4.931 -20.590 -13.981 1.00 71.19 279 PRO A C 1
ATOM 2299 O O . PRO A 1 279 ? -4.826 -21.418 -13.076 1.00 71.19 279 PRO A O 1
ATOM 2302 N N . GLU A 1 280 ? -4.859 -19.280 -13.745 1.00 67.50 280 GLU A N 1
ATOM 2303 C CA . GLU A 1 280 ? -4.467 -18.736 -12.437 1.00 67.50 280 GLU A CA 1
ATOM 2304 C C . GLU A 1 280 ? -5.400 -19.143 -11.283 1.00 67.50 280 GLU A C 1
ATOM 2306 O O . GLU A 1 280 ? -4.923 -19.423 -10.180 1.00 67.50 280 GLU A O 1
ATOM 2311 N N . SER A 1 281 ? -6.702 -19.274 -11.560 1.00 64.81 281 SER A N 1
ATOM 2312 C CA . SER A 1 281 ? -7.710 -19.814 -10.634 1.00 64.81 281 SER A CA 1
ATOM 2313 C C . SER A 1 281 ? -7.402 -21.237 -10.155 1.00 64.81 281 SER A C 1
ATOM 2315 O O . SER A 1 281 ? -7.842 -21.628 -9.080 1.00 64.81 281 SER A O 1
ATOM 2317 N N . ASN A 1 282 ? -6.639 -22.004 -10.939 1.00 73.88 282 ASN A N 1
ATOM 2318 C CA . ASN A 1 282 ? -6.383 -23.429 -10.733 1.00 73.88 282 ASN A CA 1
ATOM 2319 C C . ASN A 1 282 ? -4.939 -23.696 -10.255 1.00 73.88 282 ASN A C 1
ATOM 2321 O O . ASN A 1 282 ? -4.513 -24.851 -10.208 1.00 73.88 282 ASN A O 1
ATOM 2325 N N . ARG A 1 283 ? -4.163 -22.646 -9.938 1.00 78.00 283 ARG A N 1
ATOM 2326 C CA . ARG A 1 283 ? -2.793 -22.753 -9.409 1.00 78.00 283 ARG A CA 1
ATOM 2327 C C . ARG A 1 283 ? -2.818 -22.910 -7.884 1.00 78.00 283 ARG A C 1
ATOM 2329 O O . ARG A 1 283 ? -3.274 -21.998 -7.188 1.00 78.00 283 ARG A O 1
ATOM 2336 N N . ASP A 1 284 ? -2.284 -24.020 -7.369 1.00 79.00 284 ASP A N 1
ATOM 2337 C CA . ASP A 1 284 ? -2.113 -24.244 -5.924 1.00 79.00 284 ASP A CA 1
ATOM 2338 C C . ASP A 1 284 ? -1.016 -23.324 -5.337 1.00 79.00 284 ASP A C 1
ATOM 2340 O O . ASP A 1 284 ? -0.356 -22.552 -6.047 1.00 79.00 284 ASP A O 1
ATOM 2344 N N . GLU A 1 285 ? -0.806 -23.359 -4.015 1.00 77.06 285 GLU A N 1
ATOM 2345 C CA . GLU A 1 285 ? 0.237 -22.522 -3.406 1.00 77.06 285 GLU A CA 1
ATOM 2346 C C . GLU A 1 285 ? 1.644 -22.870 -3.935 1.00 77.06 285 GLU A C 1
ATOM 2348 O O . GLU A 1 285 ? 2.483 -21.981 -4.094 1.00 77.06 285 GLU A O 1
ATOM 2353 N N . PHE A 1 286 ? 1.913 -24.140 -4.258 1.00 86.38 286 PHE A N 1
ATOM 2354 C CA . PHE A 1 286 ? 3.197 -24.566 -4.812 1.00 86.38 286 PHE A CA 1
ATOM 2355 C C . PHE A 1 286 ? 3.397 -24.063 -6.242 1.00 86.38 286 PHE A C 1
ATOM 2357 O O . PHE A 1 286 ? 4.467 -23.528 -6.519 1.00 86.38 286 PHE A O 1
ATOM 2364 N N . ASP A 1 287 ? 2.381 -24.142 -7.105 1.00 84.62 287 ASP A N 1
ATOM 2365 C CA . ASP A 1 287 ? 2.380 -23.578 -8.457 1.00 84.62 287 ASP A CA 1
ATOM 2366 C C . ASP A 1 287 ? 2.727 -22.079 -8.407 1.00 84.62 287 ASP A C 1
ATOM 2368 O O . ASP A 1 287 ? 3.654 -21.610 -9.073 1.00 84.62 287 ASP A O 1
ATOM 2372 N N . LYS A 1 288 ? 2.043 -21.321 -7.537 1.00 82.50 288 LYS A N 1
ATOM 2373 C CA . LYS A 1 288 ? 2.293 -19.883 -7.344 1.00 82.50 288 LYS A CA 1
ATOM 2374 C C . LYS A 1 288 ? 3.707 -19.610 -6.814 1.00 82.50 288 LYS A C 1
ATOM 2376 O O . LYS A 1 288 ? 4.355 -18.658 -7.255 1.00 82.50 288 LYS A O 1
ATOM 2381 N N . LYS A 1 289 ? 4.217 -20.417 -5.872 1.00 87.06 289 LYS A N 1
ATOM 2382 C CA . LYS A 1 289 ? 5.568 -20.220 -5.313 1.00 87.06 289 LYS A CA 1
ATOM 2383 C C . LYS A 1 289 ? 6.691 -20.690 -6.251 1.00 87.06 289 LYS A C 1
ATOM 2385 O O . LYS A 1 289 ? 7.756 -20.078 -6.197 1.00 87.06 289 LYS A O 1
ATOM 2390 N N . ILE A 1 290 ? 6.497 -21.719 -7.087 1.00 91.44 290 ILE A N 1
ATOM 2391 C CA . ILE A 1 290 ? 7.533 -22.217 -8.013 1.00 91.44 290 ILE A CA 1
ATOM 2392 C C . ILE A 1 290 ? 7.722 -21.275 -9.205 1.00 91.44 290 ILE A C 1
ATOM 2394 O O . ILE A 1 290 ? 8.865 -20.979 -9.544 1.00 91.44 290 ILE A O 1
ATOM 2398 N N . ILE A 1 291 ? 6.639 -20.689 -9.737 1.00 87.25 291 ILE A N 1
ATOM 2399 C CA . ILE A 1 291 ? 6.710 -19.602 -10.732 1.00 87.25 291 ILE A CA 1
ATOM 2400 C C . ILE A 1 291 ? 7.527 -18.425 -10.173 1.00 87.25 291 ILE A C 1
ATOM 2402 O O . ILE A 1 291 ? 8.483 -17.982 -10.801 1.00 87.25 291 ILE A O 1
ATOM 2406 N N . LYS A 1 292 ? 7.245 -17.992 -8.935 1.00 87.94 292 LYS A N 1
ATOM 2407 C CA . LYS A 1 292 ? 7.997 -16.914 -8.261 1.00 87.94 292 LYS A CA 1
ATOM 2408 C C . LYS A 1 292 ? 9.428 -17.284 -7.848 1.00 87.94 292 LYS A C 1
ATOM 2410 O O . LYS A 1 292 ? 10.194 -16.401 -7.463 1.00 87.94 292 LYS A O 1
ATOM 2415 N N . LEU A 1 293 ? 9.810 -18.563 -7.878 1.00 93.31 293 LEU A N 1
ATOM 2416 C CA . LEU A 1 293 ? 11.210 -18.972 -7.721 1.00 93.31 293 LEU A CA 1
ATOM 2417 C C . LEU A 1 293 ? 11.942 -18.969 -9.070 1.00 93.31 293 LEU A C 1
ATOM 2419 O O . LEU A 1 293 ? 13.072 -18.494 -9.121 1.00 93.31 293 LEU A O 1
ATOM 2423 N N . HIS A 1 294 ? 11.289 -19.419 -10.145 1.00 94.19 294 HIS A N 1
ATOM 2424 C CA . HIS A 1 294 ? 11.807 -19.303 -11.510 1.00 94.19 294 HIS A CA 1
ATOM 2425 C C . HIS A 1 294 ? 12.042 -17.832 -11.897 1.00 94.19 294 HIS A C 1
ATOM 2427 O O . HIS A 1 294 ? 13.121 -17.480 -12.363 1.00 94.19 294 HIS A O 1
ATOM 2433 N N . GLU A 1 295 ? 11.092 -16.944 -11.589 1.00 91.25 295 GLU A N 1
ATOM 2434 C CA . GLU A 1 295 ? 11.237 -15.496 -11.790 1.00 91.25 295 GLU A CA 1
ATOM 2435 C C . GLU A 1 295 ? 12.491 -14.936 -11.091 1.00 91.25 295 GLU A C 1
ATOM 2437 O O . GLU A 1 295 ? 13.246 -14.171 -11.681 1.00 91.25 295 GLU A O 1
ATOM 2442 N N . LYS A 1 296 ? 12.777 -15.349 -9.847 1.00 93.56 296 LYS A N 1
ATOM 2443 C CA . LYS A 1 296 ? 14.005 -14.934 -9.143 1.00 93.56 296 LYS A CA 1
ATOM 2444 C C . LYS A 1 296 ? 15.270 -15.507 -9.760 1.00 93.56 296 LYS A C 1
ATOM 2446 O O . LYS A 1 296 ? 16.287 -14.825 -9.753 1.00 93.56 296 LYS A O 1
ATOM 2451 N N . PHE A 1 297 ? 15.220 -16.746 -10.246 1.00 94.62 297 PHE A N 1
ATOM 2452 C CA . PHE A 1 297 ? 16.332 -17.361 -10.965 1.00 94.62 297 PHE A CA 1
ATOM 2453 C C . PHE A 1 297 ? 16.686 -16.525 -12.205 1.00 94.62 297 PHE A C 1
ATOM 2455 O O . PHE A 1 297 ? 17.842 -16.124 -12.332 1.00 94.62 297 PHE A O 1
ATOM 2462 N N . GLN A 1 298 ? 15.688 -16.150 -13.015 1.00 93.44 298 GLN A N 1
ATOM 2463 C CA . GLN A 1 298 ? 15.861 -15.249 -14.161 1.00 93.44 298 GLN A CA 1
ATOM 2464 C C . GLN A 1 298 ? 16.387 -13.872 -13.733 1.00 93.44 298 GLN A C 1
ATOM 2466 O O . GLN A 1 298 ? 17.424 -13.443 -14.220 1.00 93.44 298 GLN A O 1
ATOM 2471 N N . VAL A 1 299 ? 15.769 -13.218 -12.741 1.00 93.69 299 VAL A N 1
ATOM 2472 C CA . VAL A 1 299 ? 16.229 -11.910 -12.230 1.00 93.69 299 VAL A CA 1
ATOM 2473 C C . VAL A 1 299 ? 17.686 -11.968 -11.751 1.00 93.69 299 VAL A C 1
ATOM 2475 O O . VAL A 1 299 ? 18.466 -11.060 -12.019 1.00 93.69 299 VAL A O 1
ATOM 2478 N N . THR A 1 300 ? 18.097 -13.028 -11.050 1.00 94.38 300 THR A N 1
ATOM 2479 C CA . THR A 1 300 ? 19.496 -13.193 -10.624 1.00 94.38 300 THR A CA 1
ATOM 2480 C C . THR A 1 300 ? 20.434 -13.459 -11.808 1.00 94.38 300 THR A C 1
ATOM 2482 O O . THR A 1 300 ? 21.539 -12.918 -11.830 1.00 94.38 300 THR A O 1
ATOM 2485 N N . GLN A 1 301 ? 20.002 -14.226 -12.813 1.00 93.25 301 GLN A N 1
ATOM 2486 C CA . GLN A 1 301 ? 20.742 -14.417 -14.064 1.00 93.25 301 GLN A CA 1
ATOM 2487 C C . GLN A 1 301 ? 20.941 -13.086 -14.807 1.00 93.25 301 GLN A C 1
ATOM 2489 O O . GLN A 1 301 ? 22.053 -12.776 -15.229 1.00 93.25 301 GLN A O 1
ATOM 2494 N N . ASP A 1 302 ? 19.890 -12.281 -14.922 1.00 92.62 302 ASP A N 1
ATOM 2495 C CA . ASP A 1 302 ? 19.887 -10.986 -15.604 1.00 92.62 302 ASP A CA 1
ATOM 2496 C C . ASP A 1 302 ? 20.730 -9.937 -14.868 1.00 92.62 302 ASP A C 1
ATOM 2498 O O . ASP A 1 302 ? 21.423 -9.147 -15.512 1.00 92.62 302 ASP A O 1
ATOM 2502 N N . VAL A 1 303 ? 20.763 -9.974 -13.528 1.00 93.81 303 VAL A N 1
ATOM 2503 C CA . VAL A 1 303 ? 21.728 -9.201 -12.726 1.00 93.81 303 VAL A CA 1
ATOM 2504 C C . VAL A 1 303 ? 23.163 -9.610 -13.060 1.00 93.81 303 VAL A C 1
ATOM 2506 O O . VAL A 1 303 ? 23.978 -8.735 -13.324 1.00 93.81 303 VAL A O 1
ATOM 2509 N N . PHE A 1 304 ? 23.490 -10.905 -13.110 1.00 91.75 304 PHE A N 1
ATOM 2510 C CA . PHE A 1 304 ? 24.856 -11.349 -13.429 1.00 91.75 304 PHE A CA 1
ATOM 2511 C C . PHE A 1 304 ? 25.305 -11.025 -14.864 1.00 91.75 304 PHE A C 1
ATOM 2513 O O . PHE A 1 304 ? 26.504 -10.911 -15.100 1.00 91.75 304 PHE A O 1
ATOM 2520 N N . HIS A 1 305 ? 24.375 -10.855 -15.807 1.00 89.81 305 HIS A N 1
ATOM 2521 C CA . HIS A 1 305 ? 24.670 -10.441 -17.187 1.00 89.81 305 HIS A CA 1
ATOM 2522 C C . HIS A 1 305 ? 24.478 -8.932 -17.436 1.00 89.81 305 HIS A C 1
ATOM 2524 O O . HIS A 1 305 ? 24.589 -8.474 -18.573 1.00 89.81 305 HIS A O 1
ATOM 2530 N N . GLY A 1 306 ? 24.169 -8.144 -16.400 1.00 89.31 306 GLY A N 1
ATOM 2531 C CA . GLY A 1 306 ? 23.982 -6.696 -16.520 1.00 89.31 306 GLY A CA 1
ATOM 2532 C C . GLY A 1 306 ? 22.736 -6.250 -17.289 1.00 89.31 306 GLY A C 1
ATOM 2533 O O . GLY A 1 306 ? 22.644 -5.076 -17.630 1.00 89.31 306 GLY A O 1
ATOM 2534 N N . GLN A 1 307 ? 21.758 -7.127 -17.539 1.00 89.38 307 GLN A N 1
ATOM 2535 C CA . GLN A 1 307 ? 20.599 -6.818 -18.394 1.00 89.38 307 GLN A CA 1
ATOM 2536 C C . GLN A 1 307 ? 19.699 -5.707 -17.837 1.00 89.38 307 GLN A C 1
ATOM 2538 O O . GLN A 1 307 ? 19.071 -4.973 -18.598 1.00 89.38 307 GLN A O 1
ATOM 2543 N N . TYR A 1 308 ? 19.686 -5.522 -16.514 1.00 90.81 308 TYR A N 1
ATOM 2544 C CA . TYR A 1 308 ? 18.991 -4.402 -15.873 1.00 90.81 308 TYR A CA 1
ATOM 2545 C C . TYR A 1 308 ? 19.748 -3.067 -15.943 1.00 90.81 308 TYR A C 1
ATOM 2547 O O . TYR A 1 308 ? 19.172 -2.035 -15.612 1.00 90.81 308 TYR A O 1
ATOM 2555 N N . LEU A 1 309 ? 21.011 -3.035 -16.386 1.00 91.19 309 LEU A N 1
ATOM 2556 C CA . LEU A 1 309 ? 21.809 -1.808 -16.492 1.00 91.19 309 LEU A CA 1
ATOM 2557 C C . LEU A 1 309 ? 21.473 -1.026 -17.777 1.00 91.19 309 LEU A C 1
ATOM 2559 O O . LEU A 1 309 ? 22.350 -0.667 -18.562 1.00 91.19 309 LEU A O 1
ATOM 2563 N N . LYS A 1 310 ? 20.183 -0.754 -18.001 1.00 92.31 310 LYS A N 1
ATOM 2564 C CA . LYS A 1 310 ? 19.683 0.055 -19.119 1.00 92.31 310 LYS A CA 1
ATOM 2565 C C . LYS A 1 310 ? 20.017 1.533 -18.897 1.00 92.31 310 LYS A C 1
ATOM 2567 O O . LYS A 1 310 ? 19.184 2.293 -18.406 1.00 92.31 310 LYS A O 1
ATOM 2572 N N . VAL A 1 311 ? 21.252 1.928 -19.210 1.00 91.94 311 VAL A N 1
ATOM 2573 C CA . VAL A 1 311 ? 21.799 3.283 -18.970 1.00 91.94 311 VAL A CA 1
ATOM 2574 C C . VAL A 1 311 ? 22.048 4.093 -20.246 1.00 91.94 311 VAL A C 1
ATOM 2576 O O . VAL A 1 311 ? 22.400 5.269 -20.152 1.00 91.94 311 VAL A O 1
ATOM 2579 N N . ILE A 1 312 ? 21.862 3.499 -21.428 1.00 90.19 312 ILE A N 1
ATOM 2580 C CA . ILE A 1 312 ? 22.082 4.162 -22.719 1.00 90.19 312 ILE A CA 1
ATOM 2581 C C . ILE A 1 312 ? 20.729 4.541 -23.334 1.00 90.19 312 ILE A C 1
ATOM 2583 O O . ILE A 1 312 ? 20.085 3.658 -23.900 1.00 90.19 312 ILE A O 1
ATOM 2587 N N . PRO A 1 313 ? 20.278 5.809 -23.265 1.00 89.75 313 PRO A N 1
ATOM 2588 C CA . PRO A 1 313 ? 19.104 6.247 -24.015 1.00 89.75 313 PRO A CA 1
ATOM 2589 C C . PRO A 1 313 ? 19.348 6.121 -25.522 1.00 89.75 313 PRO A C 1
ATOM 2591 O O . PRO A 1 313 ? 20.339 6.646 -26.036 1.00 89.75 313 PRO A O 1
ATOM 2594 N N . LEU A 1 314 ? 18.438 5.458 -26.238 1.00 85.94 314 LEU A N 1
ATOM 2595 C CA . LEU A 1 314 ? 18.492 5.382 -27.695 1.00 85.94 314 LEU A CA 1
ATOM 2596 C C . LEU A 1 314 ? 18.041 6.712 -28.306 1.00 85.94 314 LEU A C 1
ATOM 2598 O O . LEU A 1 314 ? 16.969 7.241 -28.003 1.00 85.94 314 LEU A O 1
ATOM 2602 N N . LYS A 1 315 ? 18.888 7.279 -29.164 1.00 82.69 315 LYS A N 1
ATOM 2603 C CA . LYS A 1 315 ? 18.670 8.603 -29.741 1.00 82.69 315 LYS A CA 1
ATOM 2604 C C . LYS A 1 315 ? 17.504 8.576 -30.731 1.00 82.69 315 LYS A C 1
ATOM 2606 O O . LYS A 1 315 ? 17.531 7.826 -31.699 1.00 82.69 315 LYS A O 1
ATOM 2611 N N . ASN A 1 316 ? 16.524 9.455 -30.515 1.00 79.94 316 ASN A N 1
ATOM 2612 C CA . ASN A 1 316 ? 15.304 9.580 -31.323 1.00 79.94 316 ASN A CA 1
ATOM 2613 C C . ASN A 1 316 ? 14.437 8.302 -31.392 1.00 79.94 316 ASN A C 1
ATOM 2615 O O . ASN A 1 316 ? 13.624 8.178 -32.307 1.00 79.94 316 ASN A O 1
ATOM 2619 N N . ASP A 1 317 ? 14.579 7.364 -30.447 1.00 82.56 317 ASP A N 1
ATOM 2620 C CA . ASP A 1 317 ? 13.709 6.186 -30.384 1.00 82.56 317 ASP A CA 1
ATOM 2621 C C . ASP A 1 317 ? 12.272 6.589 -29.992 1.00 82.56 317 ASP A C 1
ATOM 2623 O O . ASP A 1 317 ? 12.088 7.204 -28.937 1.00 82.56 317 ASP A O 1
ATOM 2627 N N . PRO A 1 318 ? 11.235 6.245 -30.782 1.00 78.50 318 PRO A N 1
ATOM 2628 C CA . PRO A 1 318 ? 9.862 6.676 -30.510 1.00 78.50 318 PRO A CA 1
ATOM 2629 C C . PRO A 1 318 ? 9.276 6.080 -29.220 1.00 78.50 318 PRO A C 1
ATOM 2631 O O . PRO A 1 318 ? 8.368 6.672 -28.639 1.00 78.50 318 PRO A O 1
ATOM 2634 N N . ASN A 1 319 ? 9.800 4.943 -28.745 1.00 81.44 319 ASN A N 1
ATOM 2635 C CA . ASN A 1 319 ? 9.402 4.323 -27.479 1.00 81.44 319 ASN A CA 1
ATOM 2636 C C . ASN A 1 319 ? 10.283 4.780 -26.295 1.00 81.44 319 ASN A C 1
ATOM 2638 O O . ASN A 1 319 ? 10.134 4.277 -25.184 1.00 81.44 319 ASN A O 1
ATOM 2642 N N . ASN A 1 320 ? 11.199 5.737 -26.501 1.00 86.38 320 ASN A N 1
ATOM 2643 C CA . ASN A 1 320 ? 12.158 6.225 -25.504 1.00 86.38 320 ASN A CA 1
ATOM 2644 C C . ASN A 1 320 ? 12.910 5.083 -24.786 1.00 86.38 320 ASN A C 1
ATOM 2646 O O . ASN A 1 320 ? 13.066 5.078 -23.561 1.00 86.38 320 ASN A O 1
ATOM 2650 N N . THR A 1 321 ? 13.329 4.079 -25.553 1.00 87.06 321 THR A N 1
ATOM 2651 C CA . THR A 1 321 ? 13.991 2.863 -25.073 1.00 87.06 321 THR A CA 1
ATOM 2652 C C . THR A 1 321 ? 15.418 3.149 -24.613 1.00 87.06 321 THR A C 1
ATOM 2654 O O . THR A 1 321 ? 16.139 3.941 -25.221 1.00 87.06 321 THR A O 1
ATOM 2657 N N . TRP A 1 322 ? 15.845 2.490 -23.536 1.00 89.94 322 TRP A N 1
ATOM 2658 C CA . TRP A 1 322 ? 17.227 2.500 -23.064 1.00 89.94 322 TRP A CA 1
ATOM 2659 C C . TRP A 1 322 ? 17.826 1.096 -23.160 1.00 89.94 322 TRP A C 1
ATOM 2661 O O . TRP A 1 322 ? 17.163 0.105 -22.846 1.00 89.94 322 TRP A O 1
ATOM 2671 N N . SER A 1 323 ? 19.095 1.013 -23.559 1.00 88.62 323 SER A N 1
ATOM 2672 C CA . SER A 1 323 ? 19.817 -0.251 -23.735 1.00 88.62 323 SER A CA 1
ATOM 2673 C C . SER A 1 323 ? 20.948 -0.455 -22.718 1.00 88.62 323 SER A C 1
ATOM 2675 O O . SER A 1 323 ? 21.399 0.472 -22.034 1.00 88.62 323 SER A O 1
ATOM 2677 N N . ASN A 1 324 ? 21.374 -1.714 -22.622 1.00 87.56 324 ASN A N 1
ATOM 2678 C CA . ASN A 1 324 ? 22.471 -2.231 -21.810 1.00 87.56 324 ASN A CA 1
ATOM 2679 C C . ASN A 1 324 ? 23.823 -1.943 -22.510 1.00 87.56 324 ASN A C 1
ATOM 2681 O O . ASN A 1 324 ? 23.933 -2.181 -23.714 1.00 87.56 324 ASN A O 1
ATOM 2685 N N . PRO A 1 325 ? 24.879 -1.485 -21.804 1.00 83.19 325 PRO A N 1
ATOM 2686 C CA . PRO A 1 325 ? 26.224 -1.310 -22.373 1.00 83.19 325 PRO A CA 1
ATOM 2687 C C . PRO A 1 325 ? 26.857 -2.575 -22.967 1.00 83.19 325 PRO A C 1
ATOM 2689 O O . PRO A 1 325 ? 27.816 -2.456 -23.722 1.00 83.19 325 PRO A O 1
ATOM 2692 N N . MET A 1 326 ? 26.336 -3.765 -22.659 1.00 77.94 326 MET A N 1
ATOM 2693 C CA . MET A 1 326 ? 26.788 -5.033 -23.244 1.00 77.94 326 MET A CA 1
ATOM 2694 C C . MET A 1 326 ? 26.163 -5.341 -24.619 1.00 77.94 326 MET A C 1
ATOM 2696 O O . MET A 1 326 ? 26.488 -6.366 -25.218 1.00 77.94 326 MET A O 1
ATOM 2700 N N . ASP A 1 327 ? 25.284 -4.482 -25.148 1.00 76.38 327 ASP A N 1
ATOM 2701 C CA . ASP A 1 327 ? 24.746 -4.627 -26.504 1.00 76.38 327 ASP A CA 1
ATOM 2702 C C . ASP A 1 327 ? 25.839 -4.358 -27.560 1.00 76.38 327 ASP A C 1
ATOM 2704 O O . ASP A 1 327 ? 26.356 -3.243 -27.726 1.00 76.38 327 ASP A O 1
ATOM 2708 N N . ILE A 1 328 ? 26.193 -5.416 -28.292 1.00 62.56 328 ILE A N 1
ATOM 2709 C CA . ILE A 1 328 ? 27.243 -5.430 -29.317 1.00 62.56 328 ILE A CA 1
ATOM 2710 C C . ILE A 1 328 ? 26.910 -4.494 -30.489 1.00 62.56 328 ILE A C 1
ATOM 2712 O O . ILE A 1 328 ? 27.825 -3.900 -31.069 1.00 62.56 328 ILE A O 1
ATOM 2716 N N . ASN A 1 329 ? 25.628 -4.330 -30.828 1.00 65.88 329 ASN A N 1
ATOM 2717 C CA . ASN A 1 329 ? 25.204 -3.520 -31.971 1.00 65.88 329 ASN A CA 1
ATOM 2718 C C . ASN A 1 329 ? 25.402 -2.022 -31.695 1.00 65.88 329 ASN A C 1
ATOM 2720 O O . ASN A 1 329 ? 25.862 -1.278 -32.562 1.00 65.88 329 ASN A O 1
ATOM 2724 N N . LEU A 1 330 ? 25.134 -1.590 -30.460 1.00 66.38 330 LEU A N 1
ATOM 2725 C CA . LEU A 1 330 ? 25.320 -0.203 -30.021 1.00 66.38 330 LEU A CA 1
ATOM 2726 C C . LEU A 1 330 ? 26.788 0.121 -29.730 1.00 66.38 330 LEU A C 1
ATOM 2728 O O . LEU A 1 330 ? 27.265 1.203 -30.078 1.00 66.38 330 LEU A O 1
ATOM 2732 N N . SER A 1 331 ? 27.533 -0.839 -29.175 1.00 55.62 331 SER A N 1
ATOM 2733 C CA . SER A 1 331 ? 28.964 -0.698 -28.867 1.00 55.62 331 SER A CA 1
ATOM 2734 C C . SER A 1 331 ? 29.835 -0.377 -30.092 1.00 55.62 331 SER A C 1
ATOM 2736 O O . SER A 1 331 ? 30.926 0.173 -29.945 1.00 55.62 331 SER A O 1
ATOM 2738 N N . ARG A 1 332 ? 29.359 -0.699 -31.304 1.00 54.59 332 ARG A N 1
ATOM 2739 C CA . ARG A 1 332 ? 30.044 -0.449 -32.587 1.00 54.59 332 ARG A CA 1
ATOM 2740 C C . ARG A 1 332 ? 29.437 0.710 -33.402 1.00 54.59 332 ARG A C 1
ATOM 2742 O O . ARG A 1 332 ? 29.923 0.998 -34.493 1.00 54.59 332 ARG A O 1
ATOM 2749 N N . GLY A 1 333 ? 28.386 1.363 -32.900 1.00 59.34 333 GLY A N 1
ATOM 2750 C CA . GLY A 1 333 ? 27.617 2.390 -33.613 1.00 59.34 333 GLY A CA 1
ATOM 2751 C C . GLY A 1 333 ? 28.071 3.842 -33.386 1.00 59.34 333 GLY A C 1
ATOM 2752 O O . GLY A 1 333 ? 28.963 4.139 -32.586 1.00 59.34 333 GLY A O 1
ATOM 2753 N N . LYS A 1 334 ? 27.403 4.781 -34.077 1.00 51.12 334 LYS A N 1
ATOM 2754 C CA . LYS A 1 334 ? 27.652 6.234 -33.949 1.00 51.12 334 LYS A CA 1
ATOM 2755 C C . LYS A 1 334 ? 27.249 6.816 -32.583 1.00 51.12 334 LYS A C 1
ATOM 2757 O O . LYS A 1 334 ? 27.846 7.803 -32.170 1.00 51.12 334 LYS A O 1
ATOM 2762 N N . ASP A 1 335 ? 26.324 6.185 -31.858 1.00 59.34 335 ASP A N 1
ATOM 2763 C CA . ASP A 1 335 ? 25.885 6.608 -30.513 1.00 59.34 335 ASP A CA 1
ATOM 2764 C C . ASP A 1 335 ? 26.704 5.958 -29.365 1.00 59.34 335 ASP A C 1
ATOM 2766 O O . ASP A 1 335 ? 26.288 5.918 -28.208 1.00 59.34 335 ASP A O 1
ATOM 2770 N N . SER A 1 336 ? 27.917 5.473 -29.658 1.00 71.56 336 SER A N 1
ATOM 2771 C CA . SER A 1 336 ? 28.776 4.715 -28.726 1.00 71.56 336 SER A CA 1
ATOM 2772 C C . SER A 1 336 ? 29.393 5.513 -27.564 1.00 71.56 336 SER A C 1
ATOM 2774 O O . SER A 1 336 ? 30.072 4.926 -26.721 1.00 71.56 336 SER A O 1
ATOM 2776 N N . THR A 1 337 ? 29.200 6.834 -27.472 1.00 84.62 337 THR A N 1
ATOM 2777 C CA . THR A 1 337 ? 29.838 7.660 -26.423 1.00 84.62 337 THR A CA 1
ATOM 2778 C C . THR A 1 337 ? 29.358 7.302 -25.018 1.00 84.62 337 THR A C 1
ATOM 2780 O O . THR A 1 337 ? 30.194 7.097 -24.139 1.00 84.62 337 THR A O 1
ATOM 2783 N N . ILE A 1 338 ? 28.043 7.164 -24.807 1.00 87.06 338 ILE A N 1
ATOM 2784 C CA . ILE A 1 338 ? 27.492 6.773 -23.498 1.00 87.06 338 ILE A CA 1
ATOM 2785 C C . ILE A 1 338 ? 27.937 5.345 -23.156 1.00 87.06 338 ILE A C 1
ATOM 2787 O O . ILE A 1 338 ? 28.447 5.122 -22.064 1.00 87.06 338 ILE A O 1
ATOM 2791 N N . ALA A 1 339 ? 27.864 4.411 -24.114 1.00 86.88 339 ALA A N 1
ATOM 2792 C CA . ALA A 1 339 ? 28.333 3.035 -23.935 1.00 86.88 339 ALA A CA 1
ATOM 2793 C C . ALA A 1 339 ? 29.808 2.967 -23.498 1.00 86.88 339 ALA A C 1
ATOM 2795 O O . ALA A 1 339 ? 30.136 2.310 -22.512 1.00 86.88 339 ALA A O 1
ATOM 2796 N N . ARG A 1 340 ? 30.694 3.706 -24.178 1.00 87.31 340 ARG A N 1
ATOM 2797 C CA . ARG A 1 340 ? 32.124 3.783 -23.845 1.00 87.31 340 ARG A CA 1
ATOM 2798 C C . ARG A 1 340 ? 32.367 4.412 -22.472 1.00 87.31 340 ARG A C 1
ATOM 2800 O O . ARG A 1 340 ? 33.193 3.896 -21.727 1.00 87.31 340 ARG A O 1
ATOM 2807 N N . LEU A 1 341 ? 31.647 5.478 -22.110 1.00 89.88 341 LEU A N 1
ATOM 2808 C CA . LEU A 1 341 ? 31.725 6.072 -20.768 1.00 89.88 341 LEU A CA 1
ATOM 2809 C C . LEU A 1 341 ? 31.277 5.081 -19.687 1.00 89.88 341 LEU A C 1
ATOM 2811 O O . LEU A 1 341 ? 31.960 4.941 -18.677 1.00 89.88 341 LEU A O 1
ATOM 2815 N N . THR A 1 342 ? 30.182 4.348 -19.910 1.00 89.56 342 THR A N 1
ATOM 2816 C CA . THR A 1 342 ? 29.705 3.311 -18.987 1.00 89.56 342 THR A CA 1
ATOM 2817 C C . THR A 1 342 ? 30.701 2.159 -18.846 1.00 89.56 342 THR A C 1
ATOM 2819 O O . THR A 1 342 ? 31.003 1.768 -17.723 1.00 89.56 342 THR A O 1
ATOM 2822 N N . LEU A 1 343 ? 31.248 1.630 -19.944 1.00 89.00 343 LEU A N 1
ATOM 2823 C CA . LEU A 1 343 ? 32.229 0.538 -19.896 1.00 89.00 343 LEU A CA 1
ATOM 2824 C C . LEU A 1 343 ? 33.542 0.977 -19.226 1.00 89.00 343 LEU A C 1
ATOM 2826 O O . LEU A 1 343 ? 34.074 0.245 -18.392 1.00 89.00 343 LEU A O 1
ATOM 2830 N N . ASN A 1 344 ? 34.021 2.193 -19.513 1.00 90.00 344 ASN A N 1
ATOM 2831 C CA . ASN A 1 344 ? 35.178 2.778 -18.830 1.00 90.00 344 ASN A CA 1
ATOM 2832 C C . ASN A 1 344 ? 34.910 2.971 -17.331 1.00 90.00 344 ASN A C 1
ATOM 2834 O O . ASN A 1 344 ? 35.776 2.661 -16.519 1.00 90.00 344 ASN A O 1
ATOM 2838 N N . TYR A 1 345 ? 33.713 3.431 -16.954 1.00 91.62 345 TYR A N 1
ATOM 2839 C CA . TYR A 1 345 ? 33.301 3.555 -15.555 1.00 91.62 345 TYR A CA 1
ATOM 2840 C C . TYR A 1 345 ? 33.271 2.191 -14.847 1.00 91.62 345 TYR A C 1
ATOM 2842 O O . TYR A 1 345 ? 33.888 2.048 -13.797 1.00 91.62 345 TYR A O 1
ATOM 2850 N N . ILE A 1 346 ? 32.631 1.171 -15.433 1.00 89.50 346 ILE A N 1
ATOM 2851 C CA . ILE A 1 346 ? 32.578 -0.194 -14.875 1.00 89.50 346 ILE A CA 1
ATOM 2852 C C . ILE A 1 346 ? 33.993 -0.749 -14.664 1.00 89.50 346 ILE A C 1
ATOM 2854 O O . ILE A 1 346 ? 34.284 -1.295 -13.600 1.00 89.50 346 ILE A O 1
ATOM 2858 N N . ARG A 1 347 ? 34.883 -0.569 -15.648 1.00 87.56 347 ARG A N 1
ATOM 2859 C CA . ARG A 1 347 ? 36.288 -0.974 -15.548 1.00 87.56 347 ARG A CA 1
ATOM 2860 C C . ARG A 1 347 ? 37.033 -0.213 -14.449 1.00 87.56 347 ARG A C 1
ATOM 2862 O O . ARG A 1 347 ? 37.671 -0.844 -13.619 1.00 87.56 347 ARG A O 1
ATOM 2869 N N . SER A 1 348 ? 36.913 1.113 -14.410 1.00 87.62 348 SER A N 1
ATOM 2870 C CA . SER A 1 348 ? 37.543 1.961 -13.390 1.00 87.62 348 SER A CA 1
ATOM 2871 C C . SER A 1 348 ? 37.073 1.581 -11.978 1.00 87.62 348 SER A C 1
ATOM 2873 O O . SER A 1 348 ? 37.890 1.455 -11.072 1.00 87.62 348 SER A O 1
ATOM 2875 N N . VAL A 1 349 ? 35.782 1.273 -11.795 1.00 87.25 349 VAL A N 1
ATOM 2876 C CA . VAL A 1 349 ? 35.253 0.752 -10.524 1.00 87.25 349 VAL A CA 1
ATOM 2877 C C . VAL A 1 349 ? 35.812 -0.632 -10.195 1.00 87.25 349 VAL A C 1
ATOM 2879 O O . VAL A 1 349 ? 36.133 -0.872 -9.035 1.00 87.25 349 VAL A O 1
ATOM 2882 N N . TYR A 1 350 ? 35.947 -1.539 -11.166 1.00 85.06 350 TYR A N 1
ATOM 2883 C CA . TYR A 1 350 ? 36.577 -2.844 -10.942 1.00 85.06 350 TYR A CA 1
ATOM 2884 C C . TYR A 1 350 ? 38.031 -2.679 -10.475 1.00 85.06 350 TYR A C 1
ATOM 2886 O O . TYR A 1 350 ? 38.359 -3.104 -9.364 1.00 85.06 350 TYR A O 1
ATOM 2894 N N . ASP A 1 351 ? 38.848 -1.979 -11.267 1.00 79.56 351 ASP A N 1
ATOM 2895 C CA . ASP A 1 351 ? 40.281 -1.770 -11.038 1.00 79.56 351 ASP A CA 1
ATOM 2896 C C . ASP A 1 351 ? 40.533 -1.033 -9.697 1.00 79.56 351 ASP A C 1
ATOM 2898 O O . ASP A 1 351 ? 41.306 -1.500 -8.858 1.00 79.56 351 ASP A O 1
ATOM 2902 N N . LEU A 1 352 ? 39.813 0.067 -9.427 1.00 75.81 352 LEU A N 1
ATOM 2903 C CA . LEU A 1 352 ? 40.027 0.926 -8.249 1.00 75.81 352 LEU A CA 1
ATOM 2904 C C . LEU A 1 352 ? 39.263 0.482 -6.985 1.00 75.81 352 LEU A C 1
ATOM 2906 O O . LEU A 1 352 ? 39.536 0.991 -5.893 1.00 75.81 352 LEU A O 1
ATOM 2910 N N . SER A 1 353 ? 38.358 -0.508 -7.072 1.00 68.62 353 SER A N 1
ATOM 2911 C CA . SER A 1 353 ? 37.712 -1.104 -5.882 1.00 68.62 353 SER A CA 1
ATOM 2912 C C . SER A 1 353 ? 38.694 -1.811 -4.939 1.00 68.62 353 SER A C 1
ATOM 2914 O O . SER A 1 353 ? 38.371 -2.045 -3.772 1.00 68.62 353 SER A O 1
ATOM 2916 N N . LEU A 1 354 ? 39.898 -2.123 -5.428 1.00 68.00 354 LEU A N 1
ATOM 2917 C CA . LEU A 1 354 ? 41.000 -2.683 -4.646 1.00 68.00 354 LEU A CA 1
ATOM 2918 C C . LEU A 1 354 ? 41.682 -1.630 -3.757 1.00 68.00 354 LEU A C 1
ATOM 2920 O O . LEU A 1 354 ? 42.098 -1.945 -2.644 1.00 68.00 354 LEU A O 1
ATOM 2924 N N . GLU A 1 355 ? 41.760 -0.383 -4.229 1.00 73.69 355 GLU A N 1
ATOM 2925 C CA . GLU A 1 355 ? 42.522 0.712 -3.606 1.00 73.69 355 GLU A CA 1
ATOM 2926 C C . GLU A 1 355 ? 41.636 1.713 -2.841 1.00 73.69 355 GLU A C 1
ATOM 2928 O O . GLU A 1 355 ? 42.139 2.589 -2.143 1.00 73.69 355 GLU A O 1
ATOM 2933 N N . ASN A 1 356 ? 40.307 1.593 -2.959 1.00 72.06 356 ASN A N 1
ATOM 2934 C CA . ASN A 1 356 ? 39.307 2.539 -2.440 1.00 72.06 356 ASN A CA 1
ATOM 2935 C C . ASN A 1 356 ? 39.428 3.988 -2.966 1.00 72.06 356 ASN A C 1
ATOM 2937 O O . ASN A 1 356 ? 38.870 4.915 -2.376 1.00 72.06 356 ASN A O 1
ATOM 2941 N N . ASN A 1 357 ? 40.096 4.195 -4.103 1.00 81.06 357 ASN A N 1
ATOM 2942 C CA . ASN A 1 357 ? 40.272 5.510 -4.716 1.00 81.06 357 ASN A CA 1
ATOM 2943 C C . ASN A 1 357 ? 39.261 5.749 -5.852 1.00 81.06 357 ASN A C 1
ATOM 2945 O O . ASN A 1 357 ? 39.529 5.467 -7.012 1.00 81.06 357 ASN A O 1
ATOM 2949 N N . TYR A 1 358 ? 38.094 6.313 -5.536 1.00 87.06 358 TYR A N 1
ATOM 2950 C CA . TYR A 1 358 ? 37.002 6.495 -6.508 1.00 87.06 358 TYR A CA 1
ATOM 2951 C C . TYR A 1 358 ? 37.005 7.856 -7.232 1.00 87.06 358 TYR A C 1
ATOM 2953 O O . TYR A 1 358 ? 36.003 8.230 -7.846 1.00 87.06 358 TYR A O 1
ATOM 2961 N N . LYS A 1 359 ? 38.101 8.631 -7.173 1.00 87.50 359 LYS A N 1
ATOM 2962 C CA . LYS A 1 359 ? 38.145 9.992 -7.746 1.00 87.50 359 LYS A CA 1
ATOM 2963 C C . LYS A 1 359 ? 37.922 9.994 -9.262 1.00 87.50 359 LYS A C 1
ATOM 2965 O O . LYS A 1 359 ? 37.143 10.804 -9.759 1.00 87.50 359 LYS A O 1
ATOM 2970 N N . GLU A 1 360 ? 38.564 9.078 -9.985 1.00 87.50 360 GLU A N 1
ATOM 2971 C CA . GLU A 1 360 ? 38.379 8.920 -11.433 1.00 87.50 360 GLU A CA 1
ATOM 2972 C C . GLU A 1 360 ? 36.981 8.374 -11.768 1.00 87.50 360 GLU A C 1
ATOM 2974 O O . GLU A 1 360 ? 36.292 8.927 -12.629 1.00 87.50 360 GLU A O 1
ATOM 2979 N N . CYS A 1 361 ? 36.502 7.384 -11.005 1.00 89.62 361 CYS A N 1
ATOM 2980 C CA . CYS A 1 361 ? 35.145 6.845 -11.122 1.00 89.62 361 CYS A CA 1
ATOM 2981 C C . CYS A 1 361 ? 34.079 7.951 -11.026 1.00 89.62 361 CYS A C 1
ATOM 2983 O O . CYS A 1 361 ? 33.142 7.973 -11.822 1.00 89.62 361 CYS A O 1
ATOM 2985 N N . ASN A 1 362 ? 34.227 8.893 -10.087 1.00 91.69 362 ASN A N 1
ATOM 2986 C CA . ASN A 1 362 ? 33.304 10.020 -9.910 1.00 91.69 362 ASN A CA 1
ATOM 2987 C C . ASN A 1 362 ? 33.329 11.000 -11.099 1.00 91.69 362 ASN A C 1
ATOM 2989 O O . ASN A 1 362 ? 32.281 11.527 -11.481 1.00 91.69 362 ASN A O 1
ATOM 2993 N N . ILE A 1 363 ? 34.493 11.223 -11.723 1.00 92.94 363 ILE A N 1
ATOM 2994 C CA . ILE A 1 363 ? 34.617 12.059 -12.930 1.00 92.94 363 ILE A CA 1
ATOM 2995 C C . ILE A 1 363 ? 33.885 11.396 -14.105 1.00 92.94 363 ILE A C 1
ATOM 2997 O O . ILE A 1 363 ? 33.033 12.033 -14.730 1.00 92.94 363 ILE A O 1
ATOM 3001 N N . LEU A 1 364 ? 34.147 10.109 -14.358 1.00 93.31 364 LEU A N 1
ATOM 3002 C CA . LEU A 1 364 ? 33.482 9.332 -15.413 1.00 93.31 364 LEU A CA 1
ATOM 3003 C C . LEU A 1 364 ? 31.962 9.258 -15.198 1.00 93.31 364 LEU A C 1
ATOM 3005 O O . LEU A 1 364 ? 31.192 9.434 -16.140 1.00 93.31 364 LEU A O 1
ATOM 3009 N N . LEU A 1 365 ? 31.519 9.068 -13.953 1.00 93.94 365 LEU A N 1
ATOM 3010 C CA . LEU A 1 365 ? 30.103 9.050 -13.581 1.00 93.94 365 LEU A CA 1
ATOM 3011 C C . LEU A 1 365 ? 29.420 10.410 -13.806 1.00 93.94 365 LEU A C 1
ATOM 3013 O O . LEU A 1 365 ? 28.285 10.462 -14.282 1.00 93.94 365 LEU A O 1
ATOM 3017 N N . THR A 1 366 ? 30.106 11.515 -13.506 1.00 94.62 366 THR A N 1
ATOM 3018 C CA . THR A 1 366 ? 29.595 12.875 -13.750 1.00 94.62 366 THR A CA 1
ATOM 3019 C C . THR A 1 366 ? 29.459 13.154 -15.249 1.00 94.62 366 THR A C 1
ATOM 3021 O O . THR A 1 366 ? 28.441 13.687 -15.695 1.00 94.62 366 THR A O 1
ATOM 3024 N N . GLN A 1 367 ? 30.449 12.737 -16.046 1.00 94.88 367 GLN A N 1
ATOM 3025 C CA . GLN A 1 367 ? 30.387 12.803 -17.509 1.00 94.88 367 GLN A CA 1
ATOM 3026 C C . GLN A 1 367 ? 29.229 11.956 -18.057 1.00 94.88 367 GLN A C 1
ATOM 3028 O O . GLN A 1 367 ? 28.443 12.452 -18.860 1.00 94.88 367 GLN A O 1
ATOM 3033 N N . LEU A 1 368 ? 29.061 10.722 -17.568 1.00 93.56 368 LEU A N 1
ATOM 3034 C CA . LEU A 1 368 ? 27.971 9.824 -17.956 1.00 93.56 368 LEU A CA 1
ATOM 3035 C C . LEU A 1 368 ? 26.587 10.450 -17.711 1.00 93.56 368 LEU A C 1
ATOM 3037 O O . LEU A 1 368 ? 25.785 10.522 -18.643 1.00 93.56 368 LEU A O 1
ATOM 3041 N N . LYS A 1 369 ? 26.327 10.968 -16.500 1.00 94.12 369 LYS A N 1
ATOM 3042 C CA . LYS A 1 369 ? 25.062 11.656 -16.165 1.00 94.12 369 LYS A CA 1
ATOM 3043 C C . LYS A 1 369 ? 24.813 12.872 -17.073 1.00 94.12 369 LYS A C 1
ATOM 3045 O O . LYS A 1 369 ? 23.682 13.107 -17.500 1.00 94.12 369 LYS A O 1
ATOM 3050 N N . SER A 1 370 ? 25.865 13.627 -17.406 1.00 93.50 370 SER A N 1
ATOM 3051 C CA . SER A 1 370 ? 25.788 14.779 -18.316 1.00 93.50 370 SER A CA 1
ATOM 3052 C C . SER A 1 370 ? 25.407 14.366 -19.745 1.00 93.50 370 SER A C 1
ATOM 3054 O O . SER A 1 370 ? 24.460 14.915 -20.310 1.00 93.50 370 SER A O 1
ATOM 3056 N N . GLU A 1 371 ? 26.067 13.354 -20.317 1.00 91.81 371 GLU A N 1
ATOM 3057 C CA . GLU A 1 371 ? 25.754 12.862 -21.668 1.00 91.81 371 GLU A CA 1
ATOM 3058 C C . GLU A 1 371 ? 24.360 12.220 -21.755 1.00 91.81 371 GLU A C 1
ATOM 3060 O O . GLU A 1 371 ? 23.623 12.492 -22.705 1.00 91.81 371 GLU A O 1
ATOM 3065 N N . GLN A 1 372 ? 23.933 11.458 -20.739 1.00 92.31 372 GLN A N 1
ATOM 3066 C CA . GLN A 1 372 ? 22.557 10.945 -20.654 1.00 92.31 372 GLN A CA 1
ATOM 3067 C C . GLN A 1 372 ? 21.524 12.081 -20.744 1.00 92.31 372 GLN A C 1
ATOM 3069 O O . GLN A 1 372 ? 20.567 11.988 -21.517 1.00 92.31 372 GLN A O 1
ATOM 3074 N N . ARG A 1 373 ? 21.730 13.181 -20.003 1.00 91.81 373 ARG A N 1
ATOM 3075 C CA . ARG A 1 373 ? 20.840 14.356 -20.032 1.00 91.81 373 ARG A CA 1
ATOM 3076 C C . ARG A 1 373 ? 20.863 15.102 -21.364 1.00 91.81 373 ARG A C 1
ATOM 3078 O O . ARG A 1 373 ? 19.817 15.604 -21.770 1.00 91.81 373 ARG A O 1
ATOM 3085 N N . LYS A 1 374 ? 21.996 15.138 -22.072 1.00 90.25 374 LYS A N 1
ATOM 3086 C CA . LYS A 1 374 ? 22.075 15.711 -23.429 1.00 90.25 374 LYS A CA 1
ATOM 3087 C C . LYS A 1 374 ? 21.278 14.900 -24.453 1.00 90.25 374 LYS A C 1
ATOM 3089 O O . LYS A 1 374 ? 20.635 15.498 -25.308 1.00 90.25 374 LYS A O 1
ATOM 3094 N N . VAL A 1 375 ? 21.309 13.566 -24.372 1.00 88.31 375 VAL A N 1
ATOM 3095 C CA . VAL A 1 375 ? 20.642 12.684 -25.350 1.00 88.31 375 VAL A CA 1
ATOM 3096 C C . VAL A 1 375 ? 19.147 12.518 -25.062 1.00 88.31 375 VAL A C 1
ATOM 3098 O O . VAL A 1 375 ? 18.338 12.675 -25.971 1.00 88.31 375 VAL A O 1
ATOM 3101 N N . ALA A 1 376 ? 18.760 12.236 -23.815 1.00 85.75 376 ALA A N 1
ATOM 3102 C CA . ALA A 1 376 ? 17.360 11.983 -23.452 1.00 85.75 376 ALA A CA 1
ATOM 3103 C C . ALA A 1 376 ? 16.569 13.248 -23.056 1.00 85.75 376 ALA A C 1
ATOM 3105 O O . ALA A 1 376 ? 15.347 13.199 -22.900 1.00 85.75 376 ALA A O 1
ATOM 3106 N N . GLY A 1 377 ? 17.240 14.388 -22.865 1.00 84.56 377 GLY A N 1
ATOM 3107 C CA . GLY A 1 377 ? 16.603 15.681 -22.615 1.00 84.56 377 GLY A CA 1
ATOM 3108 C C . GLY A 1 377 ? 15.575 15.656 -21.476 1.00 84.56 377 GLY A C 1
ATOM 3109 O O . GLY A 1 377 ? 15.887 15.307 -20.338 1.00 84.56 377 GLY A O 1
ATOM 3110 N N . LYS A 1 378 ? 14.328 16.036 -21.793 1.00 80.75 378 LYS A N 1
ATOM 3111 C CA . LYS A 1 378 ? 13.214 16.153 -20.831 1.00 80.75 378 LYS A CA 1
ATOM 3112 C C . LYS A 1 378 ? 12.632 14.814 -20.353 1.00 80.75 378 LYS A C 1
ATOM 3114 O O . LYS A 1 378 ? 11.779 14.834 -19.472 1.00 80.75 378 LYS A O 1
ATOM 3119 N N . ILE A 1 379 ? 13.050 13.681 -20.922 1.00 85.06 379 ILE A N 1
ATOM 3120 C CA . ILE A 1 379 ? 12.538 12.354 -20.543 1.00 85.06 379 ILE A CA 1
ATOM 3121 C C . ILE A 1 379 ? 13.119 11.931 -19.179 1.00 85.06 379 ILE A C 1
ATOM 3123 O O . ILE A 1 379 ? 12.434 11.294 -18.384 1.00 85.06 379 ILE A O 1
ATOM 3127 N N . ILE A 1 380 ? 14.366 12.320 -18.872 1.00 89.44 380 ILE A N 1
ATOM 3128 C CA . ILE A 1 380 ? 15.001 12.023 -17.578 1.00 89.44 380 ILE A CA 1
ATOM 3129 C C . ILE A 1 380 ? 14.427 12.943 -16.483 1.00 89.44 380 ILE A C 1
ATOM 3131 O O . ILE A 1 380 ? 14.449 14.166 -16.654 1.00 89.44 380 ILE A O 1
ATOM 3135 N N . PRO A 1 381 ? 14.022 12.401 -15.316 1.00 92.25 381 PRO A N 1
ATOM 3136 C CA . PRO A 1 381 ? 13.641 13.191 -14.146 1.00 92.25 381 PRO A CA 1
ATOM 3137 C C . PRO A 1 381 ? 14.690 14.239 -13.732 1.00 92.25 381 PRO A C 1
ATOM 3139 O O . PRO A 1 381 ? 15.896 14.085 -13.956 1.00 92.25 381 PRO A O 1
ATOM 3142 N N . SER A 1 382 ? 14.255 15.319 -13.083 1.00 93.19 382 SER A N 1
ATOM 3143 C CA . SER A 1 382 ? 15.182 16.328 -12.551 1.00 93.19 382 SER A CA 1
ATOM 3144 C C . SER A 1 382 ? 16.093 15.733 -11.468 1.00 93.19 382 SER A C 1
ATOM 3146 O O . SER A 1 382 ? 15.692 14.818 -10.750 1.00 93.19 382 SER A O 1
ATOM 3148 N N . GLU A 1 383 ? 17.311 16.268 -11.313 1.00 92.12 383 GLU A N 1
ATOM 3149 C CA . GLU A 1 383 ? 18.237 15.836 -10.247 1.00 92.12 383 GLU A CA 1
ATOM 3150 C C . GLU A 1 383 ? 17.581 15.900 -8.861 1.00 92.12 383 GLU A C 1
ATOM 3152 O O . GLU A 1 383 ? 17.753 15.000 -8.043 1.00 92.12 383 GLU A O 1
ATOM 3157 N N . ASN A 1 384 ? 16.761 16.924 -8.611 1.00 94.75 384 ASN A N 1
ATOM 3158 C CA . ASN A 1 384 ? 16.027 17.066 -7.355 1.00 94.75 384 ASN A CA 1
ATOM 3159 C C . ASN A 1 384 ? 15.023 15.924 -7.140 1.00 94.75 384 ASN A C 1
ATOM 3161 O O . ASN A 1 384 ? 14.887 15.453 -6.014 1.00 94.75 384 ASN A O 1
ATOM 3165 N N . LEU A 1 385 ? 14.344 15.454 -8.194 1.00 94.62 385 LEU A N 1
ATOM 3166 C CA . LEU A 1 385 ? 13.384 14.353 -8.089 1.00 94.62 385 LEU A CA 1
ATOM 3167 C C . LEU A 1 385 ? 14.085 13.000 -7.893 1.00 94.62 385 LEU A C 1
ATOM 3169 O O . LEU A 1 385 ? 13.650 12.212 -7.057 1.00 94.62 385 LEU A O 1
ATOM 3173 N N . LEU A 1 386 ? 15.212 12.768 -8.577 1.00 95.06 386 LEU A N 1
ATOM 3174 C CA . LEU A 1 386 ? 16.043 11.576 -8.364 1.00 95.06 386 LEU A CA 1
ATOM 3175 C C . LEU A 1 386 ? 16.594 11.532 -6.930 1.00 95.06 386 LEU A C 1
ATOM 3177 O O . LEU A 1 386 ? 16.466 10.520 -6.243 1.00 95.06 386 LEU A O 1
ATOM 3181 N N . ASN A 1 387 ? 17.143 12.649 -6.441 1.00 96.06 387 ASN A N 1
ATOM 3182 C CA . ASN A 1 387 ? 17.615 12.780 -5.060 1.00 96.06 387 ASN A CA 1
ATOM 3183 C C . ASN A 1 387 ? 16.488 12.608 -4.030 1.00 96.06 387 ASN A C 1
ATOM 3185 O O . ASN A 1 387 ? 16.720 12.045 -2.958 1.00 96.06 387 ASN A O 1
ATOM 3189 N N . LEU A 1 388 ? 15.278 13.089 -4.331 1.00 96.50 388 LEU A N 1
ATOM 3190 C CA . LEU A 1 388 ? 14.111 12.928 -3.467 1.00 96.50 388 LEU A CA 1
ATOM 3191 C C . LEU A 1 388 ? 13.672 11.459 -3.384 1.00 96.50 388 LEU A C 1
ATOM 3193 O O . LEU A 1 388 ? 13.381 10.983 -2.290 1.00 96.50 388 LEU A O 1
ATOM 3197 N N . GLU A 1 389 ? 13.678 10.726 -4.499 1.00 96.06 389 GLU A N 1
ATOM 3198 C CA . GLU A 1 389 ? 13.366 9.292 -4.522 1.00 96.06 389 GLU A CA 1
ATOM 3199 C C . GLU A 1 389 ? 14.407 8.463 -3.742 1.00 96.06 389 GLU A C 1
ATOM 3201 O O . GLU A 1 389 ? 14.039 7.613 -2.928 1.00 96.06 389 GLU A O 1
ATOM 3206 N N . VAL A 1 390 ? 15.704 8.763 -3.896 1.00 96.12 390 VAL A N 1
ATOM 3207 C CA . VAL A 1 390 ? 16.774 8.134 -3.095 1.00 96.12 390 VAL A CA 1
ATOM 3208 C C . VAL A 1 390 ? 16.571 8.385 -1.596 1.00 96.12 390 VAL A C 1
ATOM 3210 O O . VAL A 1 390 ? 16.659 7.455 -0.792 1.00 96.12 390 VAL A O 1
ATOM 3213 N N . GLN A 1 391 ? 16.272 9.625 -1.199 1.00 95.50 391 GLN A N 1
ATOM 3214 C CA . GLN A 1 391 ? 16.014 9.971 0.204 1.00 95.50 391 GLN A CA 1
ATOM 3215 C C . GLN A 1 391 ? 14.747 9.303 0.746 1.00 95.50 391 GLN A C 1
ATOM 3217 O O . GLN A 1 391 ? 14.773 8.762 1.849 1.00 95.50 391 GLN A O 1
ATOM 3222 N N . TYR A 1 392 ? 13.670 9.274 -0.038 1.00 94.06 392 TYR A N 1
ATOM 3223 C CA . TYR A 1 392 ? 12.418 8.598 0.298 1.00 94.06 392 TYR A CA 1
ATOM 3224 C C . TYR A 1 392 ? 12.636 7.113 0.628 1.00 94.06 392 TYR A C 1
ATOM 3226 O O . TYR A 1 392 ? 12.180 6.647 1.677 1.00 94.06 392 TYR A O 1
ATOM 3234 N N . ASN A 1 393 ? 13.400 6.399 -0.208 1.00 93.06 393 ASN A N 1
ATOM 3235 C CA . ASN A 1 393 ? 13.761 5.000 0.034 1.00 93.06 393 ASN A CA 1
ATOM 3236 C C . ASN A 1 393 ? 14.595 4.853 1.322 1.00 93.06 393 ASN A C 1
ATOM 3238 O O . ASN A 1 393 ? 14.251 4.055 2.196 1.00 93.06 393 ASN A O 1
ATOM 3242 N N . LYS A 1 394 ? 15.636 5.683 1.499 1.00 91.75 394 LYS A N 1
ATOM 3243 C CA . LYS A 1 394 ? 16.517 5.674 2.687 1.00 91.75 394 LYS A CA 1
ATOM 3244 C C . LYS A 1 394 ? 15.807 6.028 4.000 1.00 91.75 394 LYS A C 1
ATOM 3246 O O . LYS A 1 394 ? 16.222 5.569 5.066 1.00 91.75 394 LYS A O 1
ATOM 3251 N N . TRP A 1 395 ? 14.766 6.859 3.966 1.00 93.50 395 TRP A N 1
ATOM 3252 C CA . TRP A 1 395 ? 14.035 7.262 5.170 1.00 93.50 395 TRP A CA 1
ATOM 3253 C C . TRP A 1 395 ? 13.129 6.155 5.720 1.00 93.50 395 TRP A C 1
ATOM 3255 O O . TRP A 1 395 ? 12.828 6.189 6.914 1.00 93.50 395 TRP A O 1
ATOM 3265 N N . GLU A 1 396 ? 12.729 5.169 4.906 1.00 91.25 396 GLU A N 1
ATOM 3266 C CA . GLU A 1 396 ? 11.813 4.079 5.289 1.00 91.25 396 GLU A CA 1
ATOM 3267 C C . GLU A 1 396 ? 10.569 4.605 6.049 1.00 91.25 396 GLU A C 1
ATOM 3269 O O . GLU A 1 396 ? 10.208 4.118 7.124 1.00 91.25 396 GLU A O 1
ATOM 3274 N N . ILE A 1 397 ? 9.937 5.661 5.515 1.00 94.44 397 ILE A N 1
ATOM 3275 C CA . ILE A 1 397 ? 8.946 6.498 6.225 1.00 94.44 397 ILE A CA 1
ATOM 3276 C C . ILE A 1 397 ? 7.845 5.655 6.880 1.00 94.44 397 ILE A C 1
ATOM 3278 O O . ILE A 1 397 ? 7.604 5.775 8.081 1.00 94.44 397 ILE A O 1
ATOM 3282 N N . PHE A 1 398 ? 7.197 4.771 6.118 1.00 94.06 398 PHE A N 1
ATOM 3283 C CA . PHE A 1 398 ? 6.063 3.983 6.608 1.00 94.06 398 PHE A CA 1
ATOM 3284 C C . PHE A 1 398 ? 6.478 2.934 7.656 1.00 94.06 398 PHE A C 1
ATOM 3286 O O . PHE A 1 398 ? 5.780 2.764 8.659 1.00 94.06 398 PHE A O 1
ATOM 3293 N N . LYS A 1 399 ? 7.667 2.335 7.506 1.00 91.88 399 LYS A N 1
ATOM 3294 C CA . LYS A 1 399 ? 8.283 1.428 8.486 1.00 91.88 399 LYS A CA 1
ATOM 3295 C C . LYS A 1 399 ? 8.499 2.120 9.838 1.00 91.88 399 LYS A C 1
ATOM 3297 O O . LYS A 1 399 ? 8.093 1.609 10.879 1.00 91.88 399 LYS A O 1
ATOM 3302 N N . ARG A 1 400 ? 9.060 3.335 9.836 1.00 95.00 400 ARG A N 1
ATOM 3303 C CA . ARG A 1 400 ? 9.206 4.151 11.060 1.00 95.00 400 ARG A CA 1
ATOM 3304 C C . ARG A 1 400 ? 7.849 4.582 11.625 1.00 95.00 400 ARG A C 1
ATOM 3306 O O . ARG A 1 400 ? 7.646 4.549 12.838 1.00 95.00 400 ARG A O 1
ATOM 3313 N N . THR A 1 401 ? 6.906 4.947 10.756 1.00 96.25 401 THR A N 1
ATOM 3314 C CA . THR A 1 401 ? 5.555 5.376 11.140 1.00 96.25 401 THR A CA 1
ATOM 3315 C C . THR A 1 401 ? 4.774 4.275 11.857 1.00 96.25 401 THR A C 1
ATOM 3317 O O . THR A 1 401 ? 4.200 4.559 12.909 1.00 96.25 401 THR A O 1
ATOM 3320 N N . TYR A 1 402 ? 4.767 3.022 11.376 1.00 94.88 402 TYR A N 1
ATOM 3321 C CA . TYR A 1 402 ? 4.034 1.952 12.074 1.00 94.88 402 TYR A CA 1
ATOM 3322 C C . TYR A 1 402 ? 4.643 1.655 13.447 1.00 94.88 402 TYR A C 1
ATOM 3324 O O . TYR A 1 402 ? 3.897 1.453 14.406 1.00 94.88 402 TYR A O 1
ATOM 3332 N N . GLN A 1 403 ? 5.975 1.678 13.566 1.00 96.12 403 GLN A N 1
ATOM 3333 C CA . GLN A 1 403 ? 6.677 1.474 14.836 1.00 96.12 403 GLN A CA 1
ATOM 3334 C C . GLN A 1 403 ? 6.317 2.572 15.843 1.00 96.12 403 GLN A C 1
ATOM 3336 O O . GLN A 1 403 ? 5.929 2.274 16.974 1.00 96.12 403 GLN A O 1
ATOM 3341 N N . ALA A 1 404 ? 6.361 3.836 15.413 1.00 97.38 404 ALA A N 1
ATOM 3342 C CA . ALA A 1 404 ? 6.008 4.978 16.246 1.00 97.38 404 ALA A CA 1
ATOM 3343 C C . ALA A 1 404 ? 4.520 4.977 16.642 1.00 97.38 404 ALA A C 1
ATOM 3345 O O . ALA A 1 404 ? 4.205 5.121 17.823 1.00 97.38 404 ALA A O 1
ATOM 3346 N N . TYR A 1 405 ? 3.595 4.751 15.700 1.00 97.94 405 TYR A N 1
ATOM 3347 C CA . TYR A 1 405 ? 2.165 4.613 16.003 1.00 97.94 405 TYR A CA 1
ATOM 3348 C C . TYR A 1 405 ? 1.877 3.452 16.958 1.00 97.94 405 TYR A C 1
ATOM 3350 O O . TYR A 1 405 ? 1.060 3.605 17.865 1.00 97.94 405 TYR A O 1
ATOM 3358 N N . GLY A 1 406 ? 2.556 2.315 16.789 1.00 96.81 406 GLY A N 1
ATOM 3359 C CA . GLY A 1 406 ? 2.409 1.153 17.659 1.00 96.81 406 GLY A CA 1
ATOM 3360 C C . GLY A 1 406 ? 2.842 1.486 19.082 1.00 96.81 406 GLY A C 1
ATOM 3361 O O . GLY A 1 406 ? 2.034 1.408 20.005 1.00 96.81 406 GLY A O 1
ATOM 3362 N N . LEU A 1 407 ? 4.087 1.939 19.252 1.00 96.94 407 LEU A N 1
ATOM 3363 C CA . LEU A 1 407 ? 4.658 2.298 20.552 1.00 96.94 407 LEU A CA 1
ATOM 3364 C C . LEU A 1 407 ? 3.820 3.360 21.282 1.00 96.94 407 LEU A C 1
ATOM 3366 O O . LEU A 1 407 ? 3.425 3.162 22.433 1.00 96.94 407 LEU A O 1
ATOM 3370 N N . LEU A 1 408 ? 3.510 4.472 20.609 1.00 96.75 408 LEU A N 1
ATOM 3371 C CA . LEU A 1 408 ? 2.746 5.580 21.189 1.00 96.75 408 LEU A CA 1
ATOM 3372 C C . LEU A 1 408 ? 1.288 5.178 21.462 1.00 96.75 408 LEU A C 1
ATOM 3374 O O . LEU A 1 408 ? 0.739 5.528 22.507 1.00 96.75 408 LEU A O 1
ATOM 3378 N N . GLY A 1 409 ? 0.672 4.408 20.561 1.00 95.94 409 GLY A N 1
ATOM 3379 C CA . GLY A 1 409 ? -0.686 3.888 20.706 1.00 95.94 409 GLY A CA 1
ATOM 3380 C C . GLY A 1 409 ? -0.822 2.939 21.897 1.00 95.94 409 GLY A C 1
ATOM 3381 O O . GLY A 1 409 ? -1.684 3.156 22.752 1.00 95.94 409 GLY A O 1
ATOM 3382 N N . PHE A 1 410 ? 0.064 1.944 22.015 1.00 95.19 410 PHE A N 1
ATOM 3383 C CA . PHE A 1 410 ? 0.091 1.029 23.160 1.00 95.19 410 PHE A CA 1
ATOM 3384 C C . PHE A 1 410 ? 0.366 1.764 24.474 1.00 95.19 410 PHE A C 1
ATOM 3386 O O . PHE A 1 410 ? -0.350 1.536 25.449 1.00 95.19 410 PHE A O 1
ATOM 3393 N N . LEU A 1 411 ? 1.317 2.704 24.501 1.00 94.31 411 LEU A N 1
ATOM 3394 C CA . LEU A 1 411 ? 1.576 3.523 25.687 1.00 94.31 411 LEU A CA 1
ATOM 3395 C C . LEU A 1 411 ? 0.331 4.330 26.097 1.00 94.31 411 LEU A C 1
ATOM 3397 O O . LEU A 1 411 ? -0.042 4.339 27.270 1.00 94.31 411 LEU A O 1
ATOM 3401 N N . MET A 1 412 ? -0.379 4.949 25.148 1.00 93.00 412 MET A N 1
ATOM 3402 C CA . MET A 1 412 ? -1.626 5.663 25.444 1.00 93.00 412 MET A CA 1
ATOM 3403 C C . MET A 1 412 ? -2.767 4.737 25.902 1.00 93.00 412 MET A C 1
ATOM 3405 O O . MET A 1 412 ? -3.550 5.150 26.762 1.00 93.00 412 MET A O 1
ATOM 3409 N N . LEU A 1 413 ? -2.860 3.500 25.393 1.00 91.88 413 LEU A N 1
ATOM 3410 C CA . LEU A 1 413 ? -3.806 2.491 25.896 1.00 91.88 413 LEU A CA 1
ATOM 3411 C C . LEU A 1 413 ? -3.480 2.087 27.341 1.00 91.88 413 LEU A C 1
ATOM 3413 O O . LEU A 1 413 ? -4.380 2.072 28.181 1.00 91.88 413 LEU A O 1
ATOM 3417 N N . ILE A 1 414 ? -2.208 1.822 27.652 1.00 89.94 414 ILE A N 1
ATOM 3418 C CA . ILE A 1 414 ? -1.748 1.483 29.008 1.00 89.94 414 ILE A CA 1
ATOM 3419 C C . ILE A 1 414 ? -2.096 2.617 29.982 1.00 89.94 414 ILE A C 1
ATOM 3421 O O . ILE A 1 414 ? -2.755 2.378 30.994 1.00 89.94 414 ILE A O 1
ATOM 3425 N N . LEU A 1 415 ? -1.762 3.868 29.644 1.00 88.19 415 LEU A N 1
ATOM 3426 C CA . LEU A 1 415 ? -2.102 5.040 30.463 1.00 88.19 415 LEU A CA 1
ATOM 3427 C C . LEU A 1 415 ? -3.622 5.223 30.642 1.00 88.19 415 LEU A C 1
ATOM 3429 O O . LEU A 1 415 ? -4.071 5.662 31.702 1.00 88.19 415 LEU A O 1
ATOM 3433 N N . PHE A 1 416 ? -4.430 4.886 29.630 1.00 88.00 416 PHE A N 1
ATOM 3434 C CA . PHE A 1 416 ? -5.892 4.925 29.724 1.00 88.00 416 PHE A CA 1
ATOM 3435 C C . PHE A 1 416 ? -6.442 3.869 30.694 1.00 88.00 416 PHE A C 1
ATOM 3437 O O . PHE A 1 416 ? -7.249 4.211 31.561 1.00 88.00 416 PHE A O 1
ATOM 3444 N N . PHE A 1 417 ? -5.990 2.615 30.599 1.00 86.94 417 PHE A N 1
ATOM 3445 C CA . PHE A 1 417 ? -6.437 1.558 31.509 1.00 86.94 417 PHE A CA 1
ATOM 3446 C C . PHE A 1 417 ? -5.943 1.784 32.943 1.00 86.94 417 PHE A C 1
ATOM 3448 O O . PHE A 1 417 ? -6.753 1.714 33.866 1.00 86.94 417 PHE A O 1
ATOM 3455 N N . ILE A 1 418 ? -4.674 2.162 33.150 1.00 84.62 418 ILE A N 1
ATOM 3456 C CA . ILE A 1 418 ? -4.150 2.516 34.484 1.00 84.62 418 ILE A CA 1
ATOM 3457 C C . ILE A 1 418 ? -4.994 3.633 35.113 1.00 84.62 418 ILE A C 1
ATOM 3459 O O . ILE A 1 418 ? -5.390 3.521 36.274 1.00 84.62 418 ILE A O 1
ATOM 3463 N N . GLN A 1 419 ? -5.355 4.674 34.349 1.00 82.31 419 GLN A N 1
ATOM 3464 C CA . GLN A 1 419 ? -6.231 5.730 34.860 1.00 82.31 419 GLN A CA 1
ATOM 3465 C C . GLN A 1 419 ? -7.605 5.193 35.307 1.00 82.31 419 GLN A C 1
ATOM 3467 O O . GLN A 1 419 ? -8.110 5.625 36.339 1.00 82.31 419 GLN A O 1
ATOM 3472 N N . ILE A 1 420 ? -8.208 4.248 34.578 1.00 81.19 420 ILE A N 1
ATOM 3473 C CA . ILE A 1 420 ? -9.514 3.669 34.943 1.00 81.19 420 ILE A CA 1
ATOM 3474 C C . ILE A 1 420 ? -9.463 2.878 36.260 1.00 81.19 420 ILE A C 1
ATOM 3476 O O . ILE A 1 420 ? -10.453 2.891 36.994 1.00 81.19 420 ILE A O 1
ATOM 3480 N N . PHE A 1 421 ? -8.350 2.202 36.566 1.00 75.44 421 PHE A N 1
ATOM 3481 C CA . PHE A 1 421 ? -8.250 1.312 37.732 1.00 75.44 421 PHE A CA 1
ATOM 3482 C C . PHE A 1 421 ? -7.590 1.937 38.970 1.00 75.44 421 PHE A C 1
ATOM 3484 O O . PHE A 1 421 ? -7.915 1.525 40.081 1.00 75.44 421 PHE A O 1
ATOM 3491 N N . VAL A 1 422 ? -6.696 2.920 38.806 1.00 72.50 422 VAL A N 1
ATOM 3492 C CA . VAL A 1 422 ? -5.829 3.428 39.894 1.00 72.50 422 VAL A CA 1
ATOM 3493 C C . VAL A 1 422 ? -6.208 4.839 40.374 1.00 72.50 422 VAL A C 1
ATOM 3495 O O . VAL A 1 422 ? -5.890 5.222 41.499 1.00 72.50 422 VAL A O 1
ATOM 3498 N N . SER A 1 423 ? -6.858 5.666 39.545 1.00 60.47 423 SER A N 1
ATOM 3499 C CA . SER A 1 423 ? -6.794 7.125 39.730 1.00 60.47 423 SER A CA 1
ATOM 3500 C C . SER A 1 423 ? -7.827 7.728 40.706 1.00 60.47 423 SER A C 1
ATOM 3502 O O . SER A 1 423 ? -8.706 8.487 40.297 1.00 60.47 423 SER A O 1
ATOM 3504 N N . SER A 1 424 ? -7.679 7.464 42.006 1.00 62.00 424 SER A N 1
ATOM 3505 C CA . SER A 1 424 ? -8.313 8.281 43.065 1.00 62.00 424 SER A CA 1
ATOM 3506 C C . SER A 1 424 ? -7.489 9.531 43.423 1.00 62.00 424 SER A C 1
ATOM 3508 O O . SER A 1 424 ? -8.037 10.514 43.911 1.00 62.00 424 SER A O 1
ATOM 3510 N N . ASN A 1 425 ? -6.175 9.525 43.162 1.00 73.44 425 ASN A N 1
ATOM 3511 C CA . ASN A 1 425 ? -5.259 10.622 43.497 1.00 73.44 425 ASN A CA 1
ATOM 3512 C C . ASN A 1 425 ? -5.202 11.692 42.382 1.00 73.44 425 ASN A C 1
ATOM 3514 O O . ASN A 1 425 ? -4.872 11.397 41.229 1.00 73.44 425 ASN A O 1
ATOM 3518 N N . ALA A 1 426 ? -5.472 12.952 42.740 1.00 74.44 426 ALA A N 1
ATOM 3519 C CA . ALA A 1 426 ? -5.508 14.090 41.819 1.00 74.44 426 ALA A CA 1
ATOM 3520 C C . ALA A 1 426 ? -4.156 14.410 41.143 1.00 74.44 426 ALA A C 1
ATOM 3522 O O . ALA A 1 426 ? -4.143 14.804 39.973 1.00 74.44 426 ALA A O 1
ATOM 3523 N N . ASN A 1 427 ? -3.026 14.196 41.825 1.00 76.00 427 ASN A N 1
ATOM 3524 C CA . ASN A 1 427 ? -1.694 14.466 41.273 1.00 76.00 427 ASN A CA 1
ATOM 3525 C C . ASN A 1 427 ? -1.329 13.452 40.181 1.00 76.00 427 ASN A C 1
ATOM 3527 O O . ASN A 1 427 ? -0.906 13.847 39.094 1.00 76.00 427 ASN A O 1
ATOM 3531 N N . LEU A 1 428 ? -1.617 12.164 40.402 1.00 77.06 428 LEU A N 1
ATOM 3532 C CA . LEU A 1 428 ? -1.470 11.131 39.368 1.00 77.06 428 LEU A CA 1
ATOM 3533 C C . LEU A 1 428 ? -2.369 11.423 38.154 1.00 77.06 428 LEU A C 1
ATOM 3535 O O . LEU A 1 428 ? -1.914 11.341 37.015 1.00 77.06 428 LEU A O 1
ATOM 3539 N N . ILE A 1 429 ? -3.618 11.861 38.369 1.00 77.56 429 ILE A N 1
ATOM 3540 C CA . ILE A 1 429 ? -4.507 12.301 37.276 1.00 77.56 429 ILE A CA 1
ATOM 3541 C C . ILE A 1 429 ? -3.890 13.464 36.483 1.00 77.56 429 ILE A C 1
ATOM 3543 O O . ILE A 1 429 ? -3.985 13.472 35.253 1.00 77.56 429 ILE A O 1
ATOM 3547 N N . ARG A 1 430 ? -3.273 14.446 37.154 1.00 80.31 430 ARG A N 1
ATOM 3548 C CA . ARG A 1 430 ? -2.614 15.594 36.510 1.00 80.31 430 ARG A CA 1
ATOM 3549 C C . ARG A 1 430 ? -1.427 15.139 35.651 1.00 80.31 430 ARG A C 1
ATOM 3551 O O . ARG A 1 430 ? -1.371 15.535 34.488 1.00 80.31 430 ARG A O 1
ATOM 3558 N N . ILE A 1 431 ? -0.571 14.253 36.163 1.00 84.00 431 ILE A N 1
ATOM 3559 C CA . ILE A 1 431 ? 0.543 13.649 35.408 1.00 84.00 431 ILE A CA 1
ATOM 3560 C C . ILE A 1 431 ? 0.006 12.910 34.171 1.00 84.00 431 ILE A C 1
ATOM 3562 O O . ILE A 1 431 ? 0.363 13.264 33.049 1.00 84.00 431 ILE A O 1
ATOM 3566 N N . PHE A 1 432 ? -0.963 11.998 34.332 1.00 82.94 432 PHE A N 1
ATOM 3567 C CA . PHE A 1 432 ? -1.589 11.285 33.206 1.00 82.94 432 PHE A CA 1
ATOM 3568 C C . PHE A 1 432 ? -2.248 12.214 32.171 1.00 82.94 432 PHE A C 1
ATOM 3570 O O . PHE A 1 432 ? -2.345 11.870 30.991 1.00 82.94 432 PHE A O 1
ATOM 3577 N N . ASN A 1 433 ? -2.729 13.396 32.567 1.00 83.25 433 ASN A N 1
ATOM 3578 C CA . ASN A 1 433 ? -3.250 14.386 31.622 1.00 83.25 433 ASN A CA 1
ATOM 3579 C C . ASN A 1 433 ? -2.131 15.040 30.800 1.00 83.25 433 ASN A C 1
ATOM 3581 O O . ASN A 1 433 ? -2.303 15.200 29.592 1.00 83.25 433 ASN A O 1
ATOM 3585 N N . TYR A 1 434 ? -1.005 15.399 31.424 1.00 87.50 434 TYR A N 1
ATOM 3586 C CA . TYR A 1 434 ? 0.137 15.988 30.723 1.00 87.50 434 TYR A CA 1
ATOM 3587 C C . TYR A 1 434 ? 0.833 14.978 29.808 1.00 87.50 434 TYR A C 1
ATOM 3589 O O . TYR A 1 434 ? 0.996 15.273 28.625 1.00 87.50 434 TYR A O 1
ATOM 3597 N N . SER A 1 435 ? 1.119 13.759 30.283 1.00 88.50 435 SER A N 1
ATOM 3598 C CA . SER A 1 435 ? 1.720 12.701 29.456 1.00 88.50 435 SER A CA 1
ATOM 3599 C C . SER A 1 435 ? 0.882 12.417 28.207 1.00 88.50 435 SER A C 1
ATOM 3601 O O . SER A 1 435 ? 1.413 12.367 27.102 1.00 88.50 435 SER A O 1
ATOM 3603 N N . ARG A 1 436 ? -0.451 12.325 28.337 1.00 86.44 436 ARG A N 1
ATOM 3604 C CA . ARG A 1 436 ? -1.340 12.119 27.177 1.00 86.44 436 ARG A CA 1
ATOM 3605 C C . ARG A 1 436 ? -1.378 13.298 26.208 1.00 86.44 436 ARG A C 1
ATOM 3607 O O . ARG A 1 436 ? -1.539 13.059 25.016 1.00 86.44 436 ARG A O 1
ATOM 3614 N N . LYS A 1 437 ? -1.236 14.543 26.679 1.00 89.12 437 LYS A N 1
ATOM 3615 C CA . LYS A 1 437 ? -1.086 15.708 25.787 1.00 89.12 437 LYS A CA 1
ATOM 3616 C C . LYS A 1 437 ? 0.236 15.644 25.021 1.00 89.12 437 LYS A C 1
ATOM 3618 O O . LYS A 1 437 ? 0.219 15.832 23.812 1.00 89.12 437 LYS A O 1
ATOM 3623 N N . GLY A 1 438 ? 1.343 15.325 25.696 1.00 91.62 438 GLY A N 1
ATOM 3624 C CA . GLY A 1 438 ? 2.648 15.137 25.052 1.00 91.62 438 GLY A CA 1
ATOM 3625 C C . GLY A 1 438 ? 2.594 14.066 23.960 1.00 91.62 438 GLY A C 1
ATOM 3626 O O . GLY A 1 438 ? 2.874 14.353 22.801 1.00 91.62 438 GLY A O 1
ATOM 3627 N N . LEU A 1 439 ? 2.111 12.865 24.299 1.00 94.00 439 LEU A N 1
ATOM 3628 C CA . LEU A 1 439 ? 1.952 11.758 23.346 1.00 94.00 439 LEU A CA 1
ATOM 3629 C C . LEU A 1 439 ? 1.015 12.100 22.176 1.00 94.00 439 LEU A C 1
ATOM 3631 O O . LEU A 1 439 ? 1.281 11.693 21.050 1.00 94.00 439 LEU A O 1
ATOM 3635 N N . PHE A 1 440 ? -0.042 12.887 22.409 1.00 92.69 440 PHE A N 1
ATOM 3636 C CA . PHE A 1 440 ? -0.926 13.371 21.345 1.00 92.69 440 PHE A CA 1
ATOM 3637 C C . PHE A 1 440 ? -0.202 14.289 20.346 1.00 92.69 440 PHE A C 1
ATOM 3639 O O . PHE A 1 440 ? -0.389 14.131 19.141 1.00 92.69 440 PHE A O 1
ATOM 3646 N N . TYR A 1 441 ? 0.635 15.222 20.814 1.00 93.81 441 TYR A N 1
ATOM 3647 C CA . TYR A 1 441 ? 1.413 16.088 19.919 1.00 93.81 441 TYR A CA 1
ATOM 3648 C C . TYR A 1 441 ? 2.525 15.324 19.189 1.00 93.81 441 TYR A C 1
ATOM 3650 O O . TYR A 1 441 ? 2.742 15.570 18.005 1.00 93.81 441 TYR A O 1
ATOM 3658 N N . ILE A 1 442 ? 3.161 14.341 19.837 1.00 96.81 442 ILE A N 1
ATOM 3659 C CA . ILE A 1 442 ? 4.124 13.450 19.170 1.00 96.81 442 ILE A CA 1
ATOM 3660 C C . ILE A 1 442 ? 3.416 12.641 18.068 1.00 96.81 442 ILE A C 1
ATOM 3662 O O . ILE A 1 442 ? 3.888 12.618 16.934 1.00 96.81 442 ILE A O 1
ATOM 3666 N N . LEU A 1 443 ? 2.242 12.056 18.345 1.00 96.00 443 LEU A N 1
ATOM 3667 C CA . LEU A 1 443 ? 1.426 11.370 17.330 1.00 96.00 443 LEU A CA 1
ATOM 3668 C C . LEU A 1 443 ? 1.017 12.289 16.171 1.00 96.00 443 LEU A C 1
ATOM 3670 O O . LEU A 1 443 ? 0.946 11.823 15.035 1.00 96.00 443 LEU A O 1
ATOM 3674 N N . LEU A 1 444 ? 0.760 13.575 16.431 1.00 95.44 444 LEU A N 1
ATOM 3675 C CA . LEU A 1 444 ? 0.472 14.558 15.383 1.00 95.44 444 LEU A CA 1
ATOM 3676 C C . LEU A 1 444 ? 1.700 14.806 14.489 1.00 95.44 444 LEU A C 1
ATOM 3678 O O . LEU A 1 444 ? 1.554 14.881 13.271 1.00 95.44 444 LEU A O 1
ATOM 3682 N N . GLY A 1 445 ? 2.906 14.840 15.066 1.00 97.44 445 GLY A N 1
ATOM 3683 C CA . GLY A 1 445 ? 4.165 14.870 14.313 1.00 97.44 445 GLY A CA 1
ATOM 3684 C C . GLY A 1 445 ? 4.361 13.627 13.437 1.00 97.44 445 GLY A C 1
ATOM 3685 O O . GLY A 1 445 ? 4.629 13.752 12.244 1.00 97.44 445 GLY A O 1
ATOM 3686 N N . VAL A 1 446 ? 4.129 12.426 13.983 1.00 98.12 446 VAL A N 1
ATOM 3687 C CA . VAL A 1 446 ? 4.190 11.163 13.215 1.00 98.12 446 VAL A CA 1
ATOM 3688 C C . VAL A 1 446 ? 3.124 11.129 12.107 1.00 98.12 446 VAL A C 1
ATOM 3690 O O . VAL A 1 446 ? 3.373 10.622 11.018 1.00 98.12 446 VAL A O 1
ATOM 3693 N N . PHE A 1 447 ? 1.945 11.714 12.332 1.00 97.44 447 PHE A N 1
ATOM 3694 C CA . PHE A 1 447 ? 0.912 11.882 11.304 1.00 97.44 447 PHE A CA 1
ATOM 3695 C C . PHE A 1 447 ? 1.313 12.856 10.187 1.00 97.44 447 PHE A C 1
ATOM 3697 O O . PHE A 1 447 ? 1.046 12.570 9.019 1.00 97.44 447 PHE A O 1
ATOM 3704 N N . GLY A 1 448 ? 2.018 13.943 10.513 1.00 97.56 448 GLY A N 1
ATOM 3705 C CA . GLY A 1 448 ? 2.653 14.812 9.518 1.00 97.56 448 GLY A CA 1
ATOM 3706 C C . GLY A 1 448 ? 3.732 14.086 8.707 1.00 97.56 448 GLY A C 1
ATOM 3707 O O . GLY A 1 448 ? 3.743 14.176 7.483 1.00 97.56 448 GLY A O 1
ATOM 3708 N N . PHE A 1 449 ? 4.584 13.293 9.364 1.00 97.69 449 PHE A N 1
ATOM 3709 C CA . PHE A 1 449 ? 5.619 12.487 8.702 1.00 97.69 449 PHE A CA 1
ATOM 3710 C C . PHE A 1 449 ? 5.024 11.419 7.765 1.00 97.69 449 PHE A C 1
ATOM 3712 O O . PHE A 1 449 ? 5.490 11.237 6.643 1.00 97.69 449 PHE A O 1
ATOM 3719 N N . HIS A 1 450 ? 3.929 10.775 8.177 1.00 97.75 450 HIS A N 1
ATOM 3720 C CA . HIS A 1 450 ? 3.155 9.867 7.330 1.00 97.75 450 HIS A CA 1
ATOM 3721 C C . HIS A 1 450 ? 2.572 10.588 6.099 1.00 97.75 450 HIS A C 1
ATOM 3723 O O . HIS A 1 450 ? 2.730 10.105 4.978 1.00 97.75 450 HIS A O 1
ATOM 3729 N N . ALA A 1 451 ? 1.960 11.764 6.287 1.00 97.06 451 ALA A N 1
ATOM 3730 C CA . ALA A 1 451 ? 1.443 12.576 5.184 1.00 97.06 451 ALA A CA 1
ATOM 3731 C C . ALA A 1 451 ? 2.555 12.975 4.196 1.00 97.06 451 ALA A C 1
ATOM 3733 O O . ALA A 1 451 ? 2.370 12.859 2.987 1.00 97.06 451 ALA A O 1
ATOM 3734 N N . ALA A 1 452 ? 3.728 13.372 4.702 1.00 96.94 452 ALA A N 1
ATOM 3735 C CA . ALA A 1 452 ? 4.893 13.681 3.879 1.00 96.94 452 ALA A CA 1
ATOM 3736 C C . ALA A 1 452 ? 5.340 12.473 3.038 1.00 96.94 452 ALA A C 1
ATOM 3738 O O . ALA A 1 452 ? 5.634 12.639 1.859 1.00 96.94 452 ALA A O 1
ATOM 3739 N N . GLY A 1 453 ? 5.314 11.253 3.588 1.00 96.19 453 GLY A N 1
ATOM 3740 C CA . GLY A 1 453 ? 5.609 10.037 2.822 1.00 96.19 453 GLY A CA 1
ATOM 3741 C C . GLY A 1 453 ? 4.646 9.782 1.663 1.00 96.19 453 GLY A C 1
ATOM 3742 O O . GLY A 1 453 ? 5.090 9.419 0.576 1.00 96.19 453 GLY A O 1
ATOM 3743 N N . LEU A 1 454 ? 3.347 10.027 1.858 1.00 96.00 454 LEU A N 1
ATOM 3744 C CA . LEU A 1 454 ? 2.357 9.948 0.777 1.00 96.00 454 LEU A CA 1
ATOM 3745 C C . LEU A 1 454 ? 2.596 11.041 -0.282 1.00 96.00 454 LEU A C 1
ATOM 3747 O O . LEU A 1 454 ? 2.605 10.744 -1.473 1.00 96.00 454 LEU A O 1
ATOM 3751 N N . ILE A 1 455 ? 2.857 12.285 0.134 1.00 96.38 455 ILE A N 1
ATOM 3752 C CA . ILE A 1 455 ? 3.132 13.405 -0.785 1.00 96.38 455 ILE A CA 1
ATOM 3753 C C . ILE A 1 455 ? 4.402 13.153 -1.606 1.00 96.38 455 ILE A C 1
ATOM 3755 O O . ILE A 1 455 ? 4.392 13.336 -2.819 1.00 96.38 455 ILE A O 1
ATOM 3759 N N . ILE A 1 456 ? 5.489 12.693 -0.984 1.00 95.94 456 ILE A N 1
ATOM 3760 C CA . ILE A 1 456 ? 6.734 12.394 -1.701 1.00 95.94 456 ILE A CA 1
ATOM 3761 C C . ILE A 1 456 ? 6.518 11.244 -2.690 1.00 95.94 456 ILE A C 1
ATOM 3763 O O . ILE A 1 456 ? 6.944 11.343 -3.839 1.00 95.94 456 ILE A O 1
ATOM 3767 N N . ARG A 1 457 ? 5.791 10.191 -2.294 1.00 94.81 457 ARG A N 1
ATOM 3768 C CA . ARG A 1 457 ? 5.440 9.094 -3.203 1.00 94.81 457 ARG A CA 1
ATOM 3769 C C . ARG A 1 457 ? 4.588 9.568 -4.387 1.00 94.81 457 ARG A C 1
ATOM 3771 O O . ARG A 1 457 ? 4.800 9.087 -5.498 1.00 94.81 457 ARG A O 1
ATOM 3778 N N . TRP A 1 458 ? 3.689 10.536 -4.188 1.00 94.44 458 TRP A N 1
ATOM 3779 C CA . TRP A 1 458 ? 2.958 11.184 -5.285 1.00 94.44 458 TRP A CA 1
ATOM 3780 C C . TRP A 1 458 ? 3.917 11.896 -6.248 1.00 94.44 458 TRP A C 1
ATOM 3782 O O . TRP A 1 458 ? 3.897 11.627 -7.446 1.00 94.44 458 TRP A O 1
ATOM 3792 N N . LEU A 1 459 ? 4.809 12.746 -5.732 1.00 94.75 459 LEU A N 1
ATOM 3793 C CA . LEU A 1 459 ? 5.772 13.488 -6.556 1.00 94.75 459 LEU A CA 1
ATOM 3794 C C . LEU A 1 459 ? 6.689 12.562 -7.374 1.00 94.75 459 LEU A C 1
ATOM 3796 O O . LEU A 1 459 ? 6.972 12.858 -8.531 1.00 94.75 459 LEU A O 1
ATOM 3800 N N . VAL A 1 460 ? 7.125 11.442 -6.790 1.00 93.94 460 VAL A N 1
ATOM 3801 C CA . VAL A 1 460 ? 8.005 10.447 -7.432 1.00 93.94 460 VAL A CA 1
ATOM 3802 C C . VAL A 1 460 ? 7.284 9.604 -8.492 1.00 93.94 460 VAL A C 1
ATOM 3804 O O . VAL A 1 460 ? 7.859 9.301 -9.535 1.00 93.94 460 VAL A O 1
ATOM 3807 N N . SER A 1 461 ? 6.036 9.213 -8.235 1.00 91.06 461 SER A N 1
ATOM 3808 C CA . SER A 1 461 ? 5.246 8.367 -9.145 1.00 91.06 461 SER A CA 1
ATOM 3809 C C . SER A 1 461 ? 4.520 9.146 -10.249 1.00 91.06 461 SER A C 1
ATOM 3811 O O . SER A 1 461 ? 4.125 8.569 -11.259 1.00 91.06 461 SER A O 1
ATOM 3813 N N . GLY A 1 462 ? 4.314 10.452 -10.057 1.00 90.31 462 GLY A N 1
ATOM 3814 C CA . GLY A 1 462 ? 3.491 11.290 -10.931 1.00 90.31 462 GLY A CA 1
ATOM 3815 C C . GLY A 1 462 ? 1.979 11.119 -10.727 1.00 90.31 462 GLY A C 1
ATOM 3816 O O . GLY A 1 462 ? 1.202 11.793 -11.401 1.00 90.31 462 GLY A O 1
ATOM 3817 N N . HIS A 1 463 ? 1.535 10.269 -9.794 1.00 90.75 463 HIS A N 1
ATOM 3818 C CA . HIS A 1 463 ? 0.118 10.015 -9.519 1.00 90.75 463 HIS A CA 1
ATOM 3819 C C . HIS A 1 463 ? -0.176 9.860 -8.024 1.00 90.75 463 HIS A C 1
ATOM 3821 O O . HIS A 1 463 ? 0.712 9.668 -7.202 1.00 90.75 463 HIS A O 1
ATOM 3827 N N . VAL A 1 464 ? -1.451 9.929 -7.646 1.00 91.12 464 VAL A N 1
ATOM 3828 C CA . VAL A 1 464 ? -1.847 9.754 -6.243 1.00 91.12 464 VAL A CA 1
ATOM 3829 C C . VAL A 1 464 ? -1.512 8.339 -5.725 1.00 91.12 464 VAL A C 1
ATOM 3831 O O . VAL A 1 464 ? -1.721 7.359 -6.450 1.00 91.12 464 VAL A O 1
ATOM 3834 N N . PRO A 1 465 ? -0.998 8.20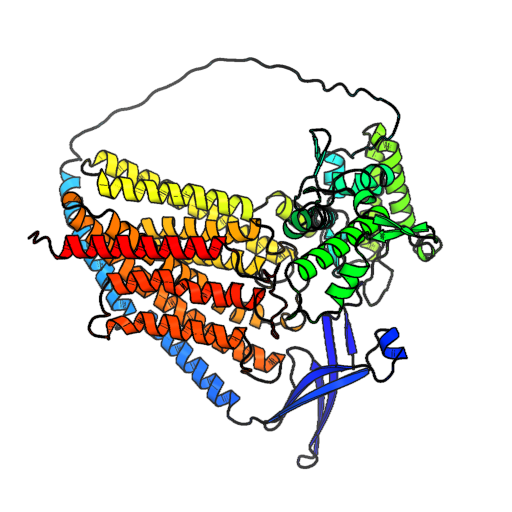1 -4.486 1.00 90.38 465 PRO A N 1
ATOM 3835 C CA . PRO A 1 465 ? -0.466 6.949 -3.949 1.00 90.38 465 PRO A CA 1
ATOM 3836 C C . PRO A 1 465 ? -1.581 6.087 -3.340 1.00 90.38 465 PRO A C 1
ATOM 3838 O O . PRO A 1 465 ? -1.660 5.900 -2.124 1.00 90.38 465 PRO A O 1
ATOM 3841 N N . TRP A 1 466 ? -2.458 5.573 -4.198 1.00 89.56 466 TRP A N 1
ATOM 3842 C CA . TRP A 1 466 ? -3.446 4.529 -3.888 1.00 89.56 466 TRP A CA 1
ATOM 3843 C C . TRP A 1 466 ? -3.807 3.717 -5.146 1.00 89.56 466 TRP A C 1
ATOM 3845 O O . TRP A 1 466 ? -4.943 3.282 -5.327 1.00 89.56 466 TRP A O 1
ATOM 3855 N N . SER A 1 467 ? -2.826 3.531 -6.034 1.00 85.94 467 SER A N 1
ATOM 3856 C CA . SER A 1 467 ? -2.959 2.796 -7.300 1.00 85.94 467 SER A CA 1
ATOM 3857 C C . SER A 1 467 ? -2.947 1.273 -7.122 1.00 85.94 467 SER A C 1
ATOM 3859 O O . SER A 1 467 ? -3.570 0.547 -7.897 1.00 85.94 467 SER A O 1
ATOM 3861 N N . ASN A 1 468 ? -2.259 0.790 -6.084 1.00 87.44 468 ASN A N 1
ATOM 3862 C CA . ASN A 1 468 ? -2.033 -0.626 -5.811 1.00 87.44 468 ASN A CA 1
ATOM 3863 C C . ASN A 1 468 ? -2.348 -0.992 -4.346 1.00 87.44 468 ASN A C 1
ATOM 3865 O O . ASN A 1 468 ? -2.643 -0.133 -3.510 1.00 87.44 468 ASN A O 1
ATOM 3869 N N . GLY A 1 469 ? -2.293 -2.289 -4.024 1.00 85.50 469 GLY A N 1
ATOM 3870 C CA . GLY A 1 469 ? -2.651 -2.799 -2.696 1.00 85.50 469 GLY A CA 1
ATOM 3871 C C . GLY A 1 469 ? -1.773 -2.275 -1.551 1.00 85.50 469 GLY A C 1
ATOM 3872 O O . GLY A 1 469 ? -2.300 -2.002 -0.475 1.00 85.50 469 GLY A O 1
ATOM 3873 N N . TYR A 1 470 ? -0.463 -2.096 -1.770 1.00 90.06 470 TYR A N 1
ATOM 3874 C CA . TYR A 1 470 ? 0.455 -1.528 -0.772 1.00 90.06 470 TYR A CA 1
ATOM 3875 C C . TYR A 1 470 ? 0.060 -0.086 -0.444 1.00 90.06 470 TYR A C 1
ATOM 3877 O O . TYR A 1 470 ? -0.191 0.262 0.710 1.00 90.06 470 TYR A O 1
ATOM 3885 N N . GLU A 1 471 ? -0.064 0.730 -1.488 1.00 92.00 471 GLU A N 1
ATOM 3886 C CA . GLU A 1 471 ? -0.409 2.144 -1.399 1.00 92.00 471 GLU A CA 1
ATOM 3887 C C . GLU A 1 471 ? -1.762 2.371 -0.719 1.00 92.00 471 GLU A C 1
ATOM 3889 O O . GLU A 1 471 ? -1.872 3.183 0.202 1.00 92.00 471 GLU A O 1
ATOM 3894 N N . ALA A 1 472 ? -2.775 1.591 -1.105 1.00 92.06 472 ALA A N 1
ATOM 3895 C CA . ALA A 1 472 ? -4.097 1.664 -0.503 1.00 92.06 472 ALA A CA 1
ATOM 3896 C C . ALA A 1 472 ? -4.072 1.356 1.007 1.00 92.06 472 ALA A C 1
ATOM 3898 O O . ALA A 1 472 ? -4.705 2.080 1.771 1.00 92.06 472 ALA A O 1
ATOM 3899 N N . VAL A 1 473 ? -3.322 0.346 1.476 1.00 93.56 473 VAL A N 1
ATOM 3900 C CA . VAL A 1 473 ? -3.223 0.035 2.921 1.00 93.56 473 VAL A CA 1
ATOM 3901 C C . VAL A 1 473 ? -2.577 1.179 3.706 1.00 93.56 473 VAL A C 1
ATOM 3903 O O . VAL A 1 473 ? -3.074 1.545 4.776 1.00 93.56 473 VAL A O 1
ATOM 3906 N N . VAL A 1 474 ? -1.512 1.781 3.172 1.00 95.38 474 VAL A N 1
ATOM 3907 C CA . VAL A 1 474 ? -0.847 2.938 3.792 1.00 95.38 474 VAL A CA 1
ATOM 3908 C C . VAL A 1 474 ? -1.802 4.141 3.857 1.00 95.38 474 VAL A C 1
ATOM 3910 O O . VAL A 1 474 ? -1.966 4.747 4.919 1.00 95.38 474 VAL A O 1
ATOM 3913 N N . PHE A 1 475 ? -2.528 4.430 2.773 1.00 96.06 475 PHE A N 1
ATOM 3914 C CA . PHE A 1 475 ? -3.549 5.480 2.749 1.00 96.06 475 PHE A CA 1
ATOM 3915 C C . PHE A 1 475 ? -4.698 5.221 3.745 1.00 96.06 475 PHE A C 1
ATOM 3917 O O . PHE A 1 475 ? -5.072 6.120 4.503 1.00 96.06 475 PHE A O 1
ATOM 3924 N N . ILE A 1 476 ? -5.213 3.988 3.835 1.00 96.31 476 ILE A N 1
ATOM 3925 C CA . ILE A 1 476 ? -6.245 3.599 4.816 1.00 96.31 476 ILE A CA 1
ATOM 3926 C C . ILE A 1 476 ? -5.747 3.825 6.251 1.00 96.31 476 ILE A C 1
ATOM 3928 O O . ILE A 1 476 ? -6.494 4.338 7.090 1.00 96.31 476 ILE A O 1
ATOM 3932 N N . ALA A 1 477 ? -4.485 3.499 6.548 1.00 97.56 477 ALA A N 1
ATOM 3933 C CA . ALA A 1 477 ? -3.881 3.749 7.856 1.00 97.56 477 ALA A CA 1
ATOM 3934 C C . ALA A 1 477 ? -3.786 5.255 8.175 1.00 97.56 477 ALA A C 1
ATOM 3936 O O . ALA A 1 477 ? -4.051 5.669 9.309 1.00 97.56 477 ALA A O 1
ATOM 3937 N N . TRP A 1 478 ? -3.482 6.093 7.179 1.00 97.75 478 TRP A N 1
ATOM 3938 C CA . TRP A 1 478 ? -3.497 7.550 7.324 1.00 97.75 478 TRP A CA 1
ATOM 3939 C C . TRP A 1 478 ? -4.911 8.089 7.600 1.00 97.75 478 TRP A C 1
ATOM 3941 O O . TRP A 1 478 ? -5.115 8.819 8.573 1.00 97.75 478 TRP A O 1
ATOM 3951 N N . VAL A 1 479 ? -5.921 7.660 6.832 1.00 97.12 479 VAL A N 1
ATOM 3952 C CA . VAL A 1 479 ? -7.327 8.055 7.056 1.00 97.12 479 VAL A CA 1
ATOM 3953 C C . VAL A 1 479 ? -7.852 7.551 8.409 1.00 97.12 479 VAL A C 1
ATOM 3955 O O . VAL A 1 479 ? -8.588 8.265 9.092 1.00 97.12 479 VAL A O 1
ATOM 3958 N N . THR A 1 480 ? -7.419 6.370 8.858 1.00 97.31 480 THR A N 1
ATOM 3959 C CA . THR A 1 480 ? -7.719 5.836 10.201 1.00 97.31 480 THR A CA 1
ATOM 3960 C C . THR A 1 480 ? -7.216 6.775 11.300 1.00 97.31 480 THR A C 1
ATOM 3962 O O . THR A 1 480 ? -7.952 7.075 12.243 1.00 97.31 480 THR A O 1
ATOM 3965 N N . MET A 1 481 ? -5.994 7.303 11.164 1.00 97.38 481 MET A N 1
ATOM 3966 C CA . MET A 1 481 ? -5.452 8.298 12.095 1.00 97.38 481 MET A CA 1
ATOM 3967 C C . MET A 1 481 ? -6.177 9.641 12.016 1.00 97.38 481 MET A C 1
ATOM 3969 O O . MET A 1 481 ? -6.468 10.226 13.059 1.00 97.38 481 MET A O 1
ATOM 3973 N N . LEU A 1 482 ? -6.536 10.110 10.817 1.00 95.88 482 LEU A N 1
ATOM 3974 C CA . LEU A 1 482 ? -7.332 11.329 10.636 1.00 95.88 482 LEU A CA 1
ATOM 3975 C C . LEU A 1 482 ? -8.690 11.224 11.355 1.00 95.88 482 LEU A C 1
ATOM 3977 O O . LEU A 1 482 ? -9.053 12.109 12.136 1.00 95.88 482 LEU A O 1
ATOM 3981 N N . ALA A 1 483 ? -9.406 10.109 11.174 1.00 93.31 483 ALA A N 1
ATOM 3982 C CA . ALA A 1 483 ? -10.632 9.806 11.911 1.00 93.31 483 ALA A CA 1
ATOM 3983 C C . ALA A 1 483 ? -10.374 9.752 13.431 1.00 93.31 483 ALA A C 1
ATOM 3985 O O . ALA A 1 483 ? -11.131 10.328 14.221 1.00 93.31 483 ALA A O 1
ATOM 3986 N N . GLY A 1 484 ? -9.253 9.150 13.838 1.00 93.38 484 GLY A N 1
ATOM 3987 C CA . GLY A 1 484 ? -8.730 9.181 15.202 1.00 93.38 484 GLY A CA 1
ATOM 3988 C C . GLY A 1 484 ? -8.635 10.593 15.776 1.00 93.38 484 GLY A C 1
ATOM 3989 O O . GLY A 1 484 ? -9.223 10.866 16.823 1.00 93.38 484 GLY A O 1
ATOM 3990 N N . PHE A 1 485 ? -7.971 11.522 15.085 1.00 93.00 485 PHE A N 1
ATOM 3991 C CA . PHE A 1 485 ? -7.836 12.916 15.516 1.00 93.00 485 PHE A CA 1
ATOM 3992 C C . PHE A 1 485 ? -9.183 13.643 15.596 1.00 93.00 485 PHE A C 1
ATOM 3994 O O . PHE A 1 485 ? -9.452 14.291 16.613 1.00 93.00 485 PHE A O 1
ATOM 4001 N N . ILE A 1 486 ? -10.059 13.485 14.597 1.00 90.88 486 ILE A N 1
ATOM 4002 C CA . ILE A 1 486 ? -11.400 14.098 14.567 1.00 90.88 486 ILE A CA 1
ATOM 4003 C C . ILE A 1 486 ? -12.218 13.689 15.806 1.00 90.88 486 ILE A C 1
ATOM 4005 O O . ILE A 1 486 ? -12.815 14.540 16.479 1.00 90.88 486 ILE A O 1
ATOM 4009 N N . PHE A 1 487 ? -12.210 12.400 16.159 1.00 89.88 487 PHE A N 1
ATOM 4010 C CA . PHE A 1 487 ? -13.013 11.866 17.263 1.00 89.88 487 PHE A CA 1
ATOM 4011 C C . PHE A 1 487 ? -12.286 11.816 18.625 1.00 89.88 487 PHE A C 1
ATOM 4013 O O . PHE A 1 487 ? -12.953 11.737 19.660 1.00 89.88 487 PHE A O 1
ATOM 4020 N N . SER A 1 488 ? -10.959 11.986 18.675 1.00 87.19 488 SER A N 1
ATOM 4021 C CA . SER A 1 488 ? -10.137 12.034 19.907 1.00 87.19 488 SER A CA 1
ATOM 4022 C C . SER A 1 488 ? -10.635 13.043 20.948 1.00 87.19 488 SER A C 1
ATOM 4024 O O . SER A 1 488 ? -10.644 12.774 22.151 1.00 87.19 488 SER A O 1
ATOM 4026 N N . ARG A 1 489 ? -11.156 14.191 20.488 1.00 77.62 489 ARG A N 1
ATOM 4027 C CA . ARG A 1 489 ? -11.755 15.240 21.332 1.00 77.62 489 ARG A CA 1
ATOM 4028 C C . ARG A 1 489 ? -12.952 14.727 22.149 1.00 77.62 489 ARG A C 1
ATOM 4030 O O . ARG A 1 489 ? -13.376 15.382 23.109 1.00 77.62 489 ARG A O 1
ATOM 4037 N N . LYS A 1 490 ? -13.525 13.570 21.789 1.00 76.44 490 LYS A N 1
ATOM 4038 C CA . LYS A 1 490 ? -14.611 12.892 22.510 1.00 76.44 490 LYS A CA 1
ATOM 4039 C C . LYS A 1 490 ? -14.064 11.952 23.590 1.00 76.44 490 LYS A C 1
ATOM 4041 O O . LYS A 1 490 ? -14.408 12.170 24.746 1.00 76.44 490 LYS A O 1
ATOM 4046 N N . ASN A 1 491 ? -13.161 11.024 23.286 1.00 81.88 491 ASN A N 1
ATOM 4047 C CA . ASN A 1 491 ? -12.516 10.186 24.304 1.00 81.88 491 ASN A CA 1
ATOM 4048 C C . ASN A 1 491 ? -11.044 9.910 23.939 1.00 81.88 491 ASN A C 1
ATOM 4050 O O . ASN A 1 491 ? -10.730 9.634 22.784 1.00 81.88 491 ASN A O 1
ATOM 4054 N N . ALA A 1 492 ? -10.142 9.983 24.923 1.00 79.69 492 ALA A N 1
ATOM 4055 C CA . ALA A 1 492 ? -8.697 9.874 24.709 1.00 79.69 492 ALA A CA 1
ATOM 4056 C C . ALA A 1 492 ? -8.236 8.479 24.244 1.00 79.69 492 ALA A C 1
ATOM 4058 O O . ALA A 1 492 ? -7.171 8.370 23.647 1.00 79.69 492 ALA A O 1
ATOM 4059 N N . VAL A 1 493 ? -9.024 7.421 24.466 1.00 89.44 493 VAL A N 1
ATOM 4060 C CA . VAL A 1 493 ? -8.691 6.076 23.960 1.00 89.44 493 VAL A CA 1
ATOM 4061 C C . VAL A 1 493 ? -8.888 5.948 22.443 1.00 89.44 493 VAL A C 1
ATOM 4063 O O . VAL A 1 493 ? -8.318 5.056 21.828 1.00 89.44 493 VAL A O 1
ATOM 4066 N N . VAL A 1 494 ? -9.649 6.855 21.813 1.00 93.94 494 VAL A N 1
ATOM 4067 C CA . VAL A 1 494 ? -9.924 6.829 20.364 1.00 93.94 494 VAL A CA 1
ATOM 4068 C C . VAL A 1 494 ? -8.638 6.991 19.550 1.00 93.94 494 VAL A C 1
ATOM 4070 O O . VAL A 1 494 ? -8.396 6.220 18.624 1.00 93.94 494 VAL A O 1
ATOM 4073 N N . ILE A 1 495 ? -7.789 7.962 19.915 1.00 94.25 495 ILE A N 1
ATOM 4074 C CA . ILE A 1 495 ? -6.509 8.186 19.223 1.00 94.25 495 ILE A CA 1
ATOM 4075 C C . ILE A 1 495 ? -5.516 7.045 19.491 1.00 94.25 495 ILE A C 1
ATOM 4077 O O . ILE A 1 495 ? -4.768 6.655 18.605 1.00 94.25 495 ILE A O 1
ATOM 4081 N N . ALA A 1 496 ? -5.565 6.447 20.684 1.00 94.88 496 ALA A N 1
ATOM 4082 C CA . ALA A 1 496 ? -4.734 5.300 21.037 1.00 94.88 496 ALA A CA 1
ATOM 4083 C C . ALA A 1 496 ? -5.122 4.045 20.230 1.00 94.88 496 ALA A C 1
ATOM 4085 O O . ALA A 1 496 ? -4.262 3.383 19.656 1.00 94.88 496 ALA A O 1
ATOM 4086 N N . GLY A 1 497 ? -6.426 3.756 20.123 1.00 95.69 497 GLY A N 1
ATOM 4087 C CA . GLY A 1 497 ? -6.947 2.650 19.318 1.00 95.69 497 GLY A CA 1
ATOM 4088 C C . GLY A 1 497 ? -6.673 2.821 17.822 1.00 95.69 497 GLY A C 1
ATOM 4089 O O . GLY A 1 497 ? -6.270 1.866 17.168 1.00 95.69 497 GLY A O 1
ATOM 4090 N N . THR A 1 498 ? -6.824 4.033 17.280 1.00 96.62 498 THR A N 1
ATOM 4091 C CA . THR A 1 498 ? -6.493 4.303 15.866 1.00 96.62 498 THR A CA 1
ATOM 4092 C C . THR A 1 498 ? -5.000 4.248 15.581 1.00 96.62 498 THR A C 1
ATOM 4094 O O . THR A 1 498 ? -4.638 3.727 14.535 1.00 96.62 498 THR A O 1
ATOM 4097 N N . ALA A 1 499 ? -4.136 4.668 16.511 1.00 97.94 499 ALA A N 1
ATOM 4098 C CA . ALA A 1 499 ? -2.689 4.503 16.375 1.00 97.94 499 ALA A CA 1
ATOM 4099 C C . ALA A 1 499 ? -2.282 3.022 16.348 1.00 97.94 499 ALA A C 1
ATOM 4101 O O . ALA A 1 499 ? -1.551 2.605 15.451 1.00 97.94 499 ALA A O 1
ATOM 4102 N N . VAL A 1 500 ? -2.825 2.192 17.247 1.00 97.25 500 VAL A N 1
ATOM 4103 C CA . VAL A 1 500 ? -2.594 0.737 17.198 1.00 97.25 500 VAL A CA 1
ATOM 4104 C C . VAL A 1 500 ? -3.148 0.125 15.906 1.00 97.25 500 VAL A C 1
ATOM 4106 O O . VAL A 1 500 ? -2.458 -0.666 15.271 1.00 97.25 500 VAL A O 1
ATOM 4109 N N . LEU A 1 501 ? -4.348 0.511 15.459 1.00 96.62 501 LEU A N 1
ATOM 4110 C CA . LEU A 1 501 ? -4.926 -0.020 14.220 1.00 96.62 501 LEU A CA 1
ATOM 4111 C C . LEU A 1 501 ? -4.124 0.389 12.971 1.00 96.62 501 LEU A C 1
ATOM 4113 O O . LEU A 1 501 ? -3.828 -0.464 12.139 1.00 96.62 501 LEU A O 1
ATOM 4117 N N . ALA A 1 502 ? -3.723 1.656 12.857 1.00 97.56 502 ALA A N 1
ATOM 4118 C CA . ALA A 1 502 ? -2.891 2.149 11.760 1.00 97.56 502 ALA A CA 1
ATOM 4119 C C . ALA A 1 502 ? -1.495 1.500 11.760 1.00 97.56 502 ALA A C 1
ATOM 4121 O O . ALA A 1 502 ? -0.962 1.182 10.699 1.00 97.56 502 ALA A O 1
ATOM 4122 N N . SER A 1 503 ? -0.929 1.242 12.945 1.00 97.56 503 SER A N 1
ATOM 4123 C CA . SER A 1 503 ? 0.299 0.457 13.104 1.00 97.56 503 SER A CA 1
ATOM 4124 C C . SER A 1 503 ? 0.133 -0.968 12.567 1.00 97.56 503 SER A C 1
ATOM 4126 O O . SER A 1 503 ? 0.949 -1.412 11.765 1.00 97.56 503 SER A O 1
ATOM 4128 N N . LEU A 1 504 ? -0.954 -1.660 12.929 1.00 94.31 504 LEU A N 1
ATOM 4129 C CA . LEU A 1 504 ? -1.247 -3.013 12.440 1.00 94.31 504 LEU A CA 1
ATOM 4130 C C . LEU A 1 504 ? -1.495 -3.055 10.924 1.00 94.31 504 LEU A C 1
ATOM 4132 O O . LEU A 1 504 ? -1.045 -3.991 10.269 1.00 94.31 504 LEU A O 1
ATOM 4136 N N . MET A 1 505 ? -2.166 -2.047 10.358 1.00 93.56 505 MET A N 1
ATOM 4137 C CA . MET A 1 505 ? -2.383 -1.930 8.910 1.00 93.56 505 MET A CA 1
ATOM 4138 C C . MET A 1 505 ? -1.057 -1.836 8.147 1.00 93.56 505 MET A C 1
ATOM 4140 O O . MET A 1 505 ? -0.808 -2.645 7.259 1.00 93.56 505 MET A O 1
ATOM 4144 N N . ILE A 1 506 ? -0.174 -0.905 8.524 1.00 94.38 506 ILE A N 1
ATOM 4145 C CA . ILE A 1 506 ? 1.130 -0.744 7.859 1.00 94.38 506 ILE A CA 1
ATOM 4146 C C . ILE A 1 506 ? 2.051 -1.941 8.163 1.00 94.38 506 ILE A C 1
ATOM 4148 O O . ILE A 1 506 ? 2.788 -2.390 7.295 1.00 94.38 506 ILE A O 1
ATOM 4152 N N . PHE A 1 507 ? 1.970 -2.554 9.346 1.00 91.62 507 PHE A N 1
ATOM 4153 C CA . PHE A 1 507 ? 2.728 -3.776 9.638 1.00 91.62 507 PHE A CA 1
ATOM 4154 C C . PHE A 1 507 ? 2.435 -4.914 8.640 1.00 91.62 507 PHE A C 1
ATOM 4156 O O . PHE A 1 507 ? 3.351 -5.647 8.274 1.00 91.62 507 PHE A O 1
ATOM 4163 N N . VAL A 1 508 ? 1.201 -5.037 8.129 1.00 85.31 508 VAL A N 1
ATOM 4164 C CA . VAL A 1 508 ? 0.869 -6.025 7.082 1.00 85.31 508 VAL A CA 1
ATOM 4165 C C . VAL A 1 508 ? 1.631 -5.762 5.776 1.00 85.31 508 VAL A C 1
ATOM 4167 O O . VAL A 1 508 ? 1.985 -6.722 5.090 1.00 85.31 508 VAL A O 1
ATOM 4170 N N . THR A 1 509 ? 1.954 -4.507 5.440 1.00 82.62 509 THR A N 1
ATOM 4171 C CA . THR A 1 509 ? 2.762 -4.206 4.245 1.00 82.62 509 THR A CA 1
ATOM 4172 C C . THR A 1 509 ? 4.222 -4.641 4.413 1.00 82.62 509 THR A C 1
ATOM 4174 O O . THR A 1 509 ? 4.837 -5.120 3.464 1.00 82.62 509 THR A O 1
ATOM 4177 N N . GLU A 1 510 ? 4.756 -4.584 5.637 1.00 80.94 510 GLU A N 1
ATOM 4178 C CA . GLU A 1 510 ? 6.118 -5.038 5.974 1.00 80.94 510 GLU A CA 1
ATOM 4179 C C . GLU A 1 510 ? 6.278 -6.575 5.949 1.00 80.94 510 GLU A C 1
ATOM 4181 O O . GLU A 1 510 ? 7.396 -7.093 5.887 1.00 80.94 510 GLU A O 1
ATOM 4186 N N . LEU A 1 511 ? 5.176 -7.339 5.919 1.00 75.44 511 LEU A N 1
ATOM 4187 C CA . LEU A 1 511 ? 5.203 -8.803 5.777 1.00 75.44 511 LEU A CA 1
ATOM 4188 C C . LEU A 1 511 ? 5.606 -9.285 4.368 1.00 75.44 511 LEU A C 1
ATOM 4190 O O . LEU A 1 511 ? 5.591 -10.489 4.112 1.00 75.44 511 LEU A O 1
ATOM 4194 N N . ASN A 1 512 ? 5.985 -8.377 3.456 1.00 68.19 512 ASN A N 1
ATOM 4195 C CA . ASN A 1 512 ? 6.368 -8.673 2.067 1.00 68.19 512 ASN A CA 1
ATOM 4196 C C . ASN A 1 512 ? 5.257 -9.379 1.245 1.00 68.19 512 ASN A C 1
ATOM 4198 O O . ASN A 1 512 ? 5.544 -10.082 0.273 1.00 68.19 512 ASN A O 1
ATOM 4202 N N . LEU A 1 513 ? 3.990 -9.196 1.642 1.00 68.44 513 LEU A N 1
ATOM 4203 C CA . LEU A 1 513 ? 2.795 -9.724 0.960 1.00 68.44 513 LEU A CA 1
ATOM 4204 C C . LEU A 1 513 ? 2.321 -8.839 -0.205 1.00 68.44 513 LEU A C 1
ATOM 4206 O O . LEU A 1 513 ? 1.632 -9.311 -1.110 1.00 68.44 513 LEU A O 1
ATOM 4210 N N . LEU A 1 514 ? 2.669 -7.554 -0.147 1.00 76.69 514 LEU A N 1
ATOM 4211 C CA . LEU A 1 514 ? 2.329 -6.506 -1.103 1.00 76.69 514 LEU A CA 1
ATOM 4212 C C . LEU A 1 514 ? 3.636 -5.853 -1.552 1.00 76.69 514 LEU A C 1
ATOM 4214 O O . LEU A 1 514 ? 4.548 -5.714 -0.733 1.00 76.69 514 LEU A O 1
ATOM 4218 N N . ASP A 1 515 ? 3.731 -5.464 -2.820 1.00 78.88 515 ASP A N 1
ATOM 4219 C CA . ASP A 1 515 ? 4.953 -4.852 -3.339 1.00 78.88 515 ASP A CA 1
ATOM 4220 C C . ASP A 1 515 ? 5.005 -3.344 -3.018 1.00 78.88 515 ASP A C 1
ATOM 4222 O O . ASP A 1 515 ? 4.076 -2.624 -3.393 1.00 78.88 515 ASP A O 1
ATOM 4226 N N . PRO A 1 516 ? 6.049 -2.834 -2.331 1.00 84.25 516 PRO A N 1
ATOM 4227 C CA . PRO A 1 516 ? 6.229 -1.400 -2.112 1.00 84.25 516 PRO A CA 1
ATOM 4228 C C . PRO A 1 516 ? 6.684 -0.631 -3.361 1.00 84.25 516 PRO A C 1
ATOM 4230 O O . PRO A 1 516 ? 6.809 0.595 -3.293 1.00 84.25 516 PRO A O 1
ATOM 4233 N N . GLU A 1 517 ? 7.011 -1.318 -4.458 1.00 86.31 517 GLU A N 1
ATOM 4234 C CA . GLU A 1 517 ? 7.523 -0.725 -5.693 1.00 86.31 517 GLU A CA 1
ATOM 4235 C C . GLU A 1 517 ? 6.603 0.376 -6.263 1.00 86.31 517 GLU A C 1
ATOM 4237 O O . GLU A 1 517 ? 5.382 0.359 -6.087 1.00 86.31 517 GLU A O 1
ATOM 4242 N N . ILE A 1 518 ? 7.208 1.390 -6.893 1.00 89.19 518 ILE A N 1
ATOM 4243 C CA . ILE A 1 518 ? 6.502 2.454 -7.621 1.00 89.19 518 ILE A CA 1
ATOM 4244 C C . ILE A 1 518 ? 6.543 2.088 -9.102 1.00 89.19 518 ILE A C 1
ATOM 4246 O O . ILE A 1 518 ? 7.583 2.256 -9.743 1.00 89.19 518 ILE A O 1
ATOM 4250 N N . THR A 1 519 ? 5.412 1.600 -9.604 1.00 86.38 519 THR A N 1
ATOM 4251 C CA . THR A 1 519 ? 5.205 1.158 -10.987 1.00 86.38 519 THR A CA 1
ATOM 4252 C C . THR A 1 519 ? 4.297 2.133 -11.750 1.00 86.38 519 THR A C 1
ATOM 4254 O O . THR A 1 519 ? 3.513 2.853 -11.128 1.00 86.38 519 THR A O 1
ATOM 4257 N N . PRO A 1 520 ? 4.366 2.189 -13.093 1.00 85.50 520 PRO A N 1
ATOM 4258 C CA . PRO A 1 520 ? 3.432 2.952 -13.913 1.00 85.50 520 PRO A CA 1
ATOM 4259 C C . PRO A 1 520 ? 1.960 2.573 -13.690 1.00 85.50 520 PRO A C 1
ATOM 4261 O O . PRO A 1 520 ? 1.615 1.401 -13.528 1.00 85.50 520 PRO A O 1
ATOM 4264 N N . LEU A 1 521 ? 1.068 3.567 -13.773 1.00 86.81 521 LEU A N 1
ATOM 4265 C CA . LEU A 1 521 ? -0.377 3.333 -13.733 1.00 86.81 521 LEU A CA 1
ATOM 4266 C C . LEU A 1 521 ? -0.837 2.447 -14.890 1.00 86.81 521 LEU A C 1
ATOM 4268 O O . LEU A 1 521 ? -0.702 2.831 -16.054 1.00 86.81 521 LEU A O 1
ATOM 4272 N N . GLN A 1 522 ? -1.509 1.349 -14.535 1.00 82.88 522 GLN A N 1
ATOM 4273 C CA . GLN A 1 522 ? -2.280 0.517 -15.457 1.00 82.88 522 GLN A CA 1
ATOM 4274 C C . GLN A 1 522 ? -3.229 1.368 -16.320 1.00 82.88 522 GLN A C 1
ATOM 4276 O O . GLN A 1 522 ? -3.787 2.341 -15.802 1.00 82.88 522 GLN A O 1
ATOM 4281 N N . PRO A 1 523 ? -3.493 1.005 -17.593 1.00 79.75 523 PRO A N 1
ATOM 4282 C CA . PRO A 1 523 ? -4.185 1.887 -18.540 1.00 79.75 523 PRO A CA 1
ATOM 4283 C C . PRO A 1 523 ? -5.554 2.366 -18.038 1.00 79.75 523 PRO A C 1
ATOM 4285 O O . PRO A 1 523 ? -5.893 3.540 -18.161 1.00 79.75 523 PRO A O 1
ATOM 4288 N N . VAL A 1 524 ? -6.311 1.471 -17.396 1.00 80.56 524 VAL A N 1
ATOM 4289 C CA . VAL A 1 524 ? -7.639 1.764 -16.833 1.00 80.56 524 VAL A CA 1
ATOM 4290 C C . VAL A 1 524 ? -7.589 2.779 -15.677 1.00 80.56 524 VAL A C 1
ATOM 4292 O O . VAL A 1 524 ? -8.515 3.568 -15.507 1.00 80.56 524 VAL A O 1
ATOM 4295 N N . LEU A 1 525 ? -6.482 2.825 -14.923 1.00 85.75 525 LEU A N 1
ATOM 4296 C CA . LEU A 1 525 ? -6.277 3.732 -13.786 1.00 85.75 525 LEU A CA 1
ATOM 4297 C C . LEU A 1 525 ? -5.794 5.131 -14.196 1.00 85.75 525 LEU A C 1
ATOM 4299 O O . LEU A 1 525 ? -5.752 6.023 -13.348 1.00 85.75 525 LEU A O 1
ATOM 4303 N N . LYS A 1 526 ? -5.453 5.355 -15.474 1.00 83.88 526 LYS A N 1
ATOM 4304 C CA . LYS A 1 526 ? -5.104 6.676 -16.029 1.00 83.88 526 LYS A CA 1
ATOM 4305 C C . LYS A 1 526 ? -6.362 7.548 -16.196 1.00 83.88 526 LYS A C 1
ATOM 4307 O O . LYS A 1 526 ? -6.740 7.917 -17.304 1.00 83.88 526 LYS A O 1
ATOM 4312 N N . SER A 1 527 ? -7.040 7.838 -15.086 1.00 85.38 527 SER A N 1
ATOM 4313 C CA . SER A 1 527 ? -8.284 8.609 -15.040 1.00 85.38 527 SER A CA 1
ATOM 4314 C C . SER A 1 527 ? -8.451 9.359 -13.717 1.00 85.38 527 SER A C 1
ATOM 4316 O O . SER A 1 527 ? -7.944 8.946 -12.672 1.00 85.38 527 SER A O 1
ATOM 4318 N N . TYR A 1 528 ? -9.224 10.448 -13.742 1.00 86.31 528 TYR A N 1
ATOM 4319 C CA . TYR A 1 528 ? -9.570 11.235 -12.556 1.00 86.31 528 TYR A CA 1
ATOM 4320 C C . TYR A 1 528 ? -10.350 10.421 -11.507 1.00 86.31 528 TYR A C 1
ATOM 4322 O O . TYR A 1 528 ? -10.278 10.722 -10.314 1.00 86.31 528 TYR A O 1
ATOM 4330 N N . TRP A 1 529 ? -11.017 9.336 -11.916 1.00 88.50 529 TRP A N 1
ATOM 4331 C CA . TRP A 1 529 ? -11.679 8.393 -11.013 1.00 88.50 529 TRP A CA 1
ATOM 4332 C C . TRP A 1 529 ? -10.742 7.755 -9.988 1.00 88.50 529 TRP A C 1
ATOM 4334 O O . TRP A 1 529 ? -11.173 7.517 -8.858 1.00 88.50 529 TRP A O 1
ATOM 4344 N N . LEU A 1 530 ? -9.455 7.569 -10.310 1.00 84.19 530 LEU A N 1
ATOM 4345 C CA . LEU A 1 530 ? -8.459 7.135 -9.328 1.00 84.19 530 LEU A CA 1
ATOM 4346 C C . LEU A 1 530 ? -8.407 8.112 -8.143 1.00 84.19 530 LEU A C 1
ATOM 4348 O O . LEU A 1 530 ? -8.389 7.683 -6.994 1.00 84.19 530 LEU A O 1
ATOM 4352 N N . MET A 1 531 ? -8.445 9.424 -8.390 1.00 86.06 531 MET A N 1
ATOM 4353 C CA . MET A 1 531 ? -8.383 10.439 -7.332 1.00 86.06 531 MET A CA 1
ATOM 4354 C C . MET A 1 531 ? -9.669 10.540 -6.502 1.00 86.06 531 MET A C 1
ATOM 4356 O O . MET A 1 531 ? -9.597 10.936 -5.342 1.00 86.06 531 MET A O 1
ATOM 4360 N N . ILE A 1 532 ? -10.830 10.195 -7.072 1.00 89.94 532 ILE A N 1
ATOM 4361 C CA . ILE A 1 532 ? -12.141 10.403 -6.434 1.00 89.94 532 ILE A CA 1
ATOM 4362 C C . ILE A 1 532 ? -12.730 9.087 -5.910 1.00 89.94 532 ILE A C 1
ATOM 4364 O O . ILE A 1 532 ? -12.884 8.924 -4.700 1.00 89.94 532 ILE A O 1
ATOM 4368 N N . HIS A 1 533 ? -13.047 8.135 -6.794 1.00 92.38 533 HIS A N 1
ATOM 4369 C CA . HIS A 1 533 ? -13.691 6.870 -6.424 1.00 92.38 533 HIS A CA 1
ATOM 4370 C C . HIS A 1 533 ? -12.822 6.070 -5.444 1.00 92.38 533 HIS A C 1
ATOM 4372 O O . HIS A 1 533 ? -13.278 5.737 -4.345 1.00 92.38 533 HIS A O 1
ATOM 4378 N N . VAL A 1 534 ? -11.561 5.807 -5.814 1.00 90.06 534 VAL A N 1
ATOM 4379 C CA . VAL A 1 534 ? -10.673 4.940 -5.023 1.00 90.06 534 VAL A CA 1
ATOM 4380 C C . VAL A 1 534 ? -10.360 5.574 -3.666 1.00 90.06 534 VAL A C 1
ATOM 4382 O O . VAL A 1 534 ? -10.407 4.885 -2.646 1.00 90.06 534 VAL A O 1
ATOM 4385 N N . ALA A 1 535 ? -10.137 6.890 -3.617 1.00 91.69 535 ALA A N 1
ATOM 4386 C CA . ALA A 1 535 ? -9.908 7.618 -2.369 1.00 91.69 535 ALA A CA 1
ATOM 4387 C C . ALA A 1 535 ? -11.126 7.585 -1.425 1.00 91.69 535 ALA A C 1
ATOM 4389 O O . ALA A 1 535 ? -10.972 7.351 -0.224 1.00 91.69 535 ALA A O 1
ATOM 4390 N N . VAL A 1 536 ? -12.345 7.773 -1.946 1.00 94.94 536 VAL A N 1
ATOM 4391 C CA . VAL A 1 536 ? -13.578 7.744 -1.139 1.00 94.94 536 VAL A CA 1
ATOM 4392 C C . VAL A 1 536 ? -13.870 6.332 -0.621 1.00 94.94 536 VAL A C 1
ATOM 4394 O O . VAL A 1 536 ? -14.128 6.165 0.576 1.00 94.94 536 VAL A O 1
ATOM 4397 N N . ILE A 1 537 ? -13.785 5.306 -1.478 1.00 94.50 537 ILE A N 1
ATOM 4398 C CA . ILE A 1 537 ? -14.106 3.929 -1.078 1.00 94.50 537 ILE A CA 1
ATOM 4399 C C . ILE A 1 537 ? -13.056 3.351 -0.119 1.00 94.50 537 ILE A C 1
ATOM 4401 O O . ILE A 1 537 ? -13.429 2.781 0.905 1.00 94.50 537 ILE A O 1
ATOM 4405 N N . THR A 1 538 ? -11.757 3.561 -0.358 1.00 92.50 538 THR A N 1
ATOM 4406 C CA . THR A 1 538 ? -10.708 3.089 0.566 1.00 92.50 538 THR A CA 1
ATOM 4407 C C . THR A 1 538 ? -10.671 3.920 1.848 1.00 92.50 538 THR A C 1
ATOM 4409 O O . THR A 1 538 ? -10.587 3.357 2.938 1.00 92.50 538 THR A O 1
ATOM 4412 N N . GLY A 1 539 ? -10.859 5.243 1.770 1.00 94.62 539 GLY A N 1
ATOM 4413 C CA . GLY A 1 539 ? -10.970 6.107 2.948 1.00 94.62 539 GLY A CA 1
ATOM 4414 C C . GLY A 1 539 ? -12.107 5.692 3.891 1.00 94.62 539 GLY A C 1
ATOM 4415 O O . GLY A 1 539 ? -11.971 5.796 5.113 1.00 94.62 539 GLY A O 1
ATOM 4416 N N . SER A 1 540 ? -13.196 5.129 3.351 1.00 97.25 540 SER A N 1
ATOM 4417 C CA . SER A 1 540 ? -14.290 4.564 4.150 1.00 97.25 540 SER A CA 1
ATOM 4418 C C . SER A 1 540 ? -13.810 3.487 5.135 1.00 97.25 540 SER A C 1
ATOM 4420 O O . SER A 1 540 ? -14.241 3.459 6.294 1.00 97.25 540 SER A O 1
ATOM 4422 N N . TYR A 1 541 ? -12.845 2.657 4.723 1.00 96.62 541 TYR A N 1
ATOM 4423 C CA . TYR A 1 541 ? -12.320 1.547 5.515 1.00 96.62 541 TYR A CA 1
ATOM 4424 C C . TYR A 1 541 ? -11.597 2.024 6.778 1.00 96.62 541 TYR A C 1
ATOM 4426 O O . TYR A 1 541 ? -11.578 1.291 7.768 1.00 96.62 541 TYR A O 1
ATOM 4434 N N . GLY A 1 542 ? -11.066 3.252 6.796 1.00 96.06 542 GLY A N 1
ATOM 4435 C CA . GLY A 1 542 ? -10.472 3.844 7.997 1.00 96.06 542 GLY A CA 1
ATOM 4436 C C . GLY A 1 542 ? -11.513 4.232 9.055 1.00 96.06 542 GLY A C 1
ATOM 4437 O O . GLY A 1 542 ? -11.325 3.979 10.247 1.00 96.06 542 GLY A O 1
ATOM 4438 N N . PHE A 1 543 ? -12.666 4.765 8.637 1.00 97.25 543 PHE A N 1
ATOM 4439 C CA . PHE A 1 543 ? -13.783 5.077 9.543 1.00 97.25 543 PHE A CA 1
ATOM 4440 C C . PHE A 1 543 ? -14.491 3.815 10.064 1.00 97.25 543 PHE A C 1
ATOM 4442 O O . PHE A 1 543 ? -14.870 3.754 11.239 1.00 97.25 543 PHE A O 1
ATOM 4449 N N . LEU A 1 544 ? -14.624 2.791 9.216 1.00 98.06 544 LEU A N 1
ATOM 4450 C CA . LEU A 1 544 ? -15.147 1.473 9.595 1.00 98.06 544 LEU A CA 1
ATOM 4451 C C . LEU A 1 544 ? -14.164 0.716 10.507 1.00 98.06 544 LEU A C 1
ATOM 4453 O O . LEU A 1 544 ? -14.581 0.095 11.486 1.00 98.06 544 LEU A O 1
ATOM 4457 N N . GLY A 1 545 ? -12.857 0.851 10.265 1.00 97.06 545 GLY A N 1
ATOM 4458 C CA . GLY A 1 545 ? -11.796 0.325 11.126 1.00 97.06 545 GLY A CA 1
ATOM 4459 C C . GLY A 1 545 ? -11.802 0.976 12.509 1.00 97.06 545 GLY A C 1
ATOM 4460 O O . GLY A 1 545 ? -11.742 0.283 13.526 1.00 97.06 545 GLY A O 1
ATOM 4461 N N . LEU A 1 546 ? -11.998 2.298 12.574 1.00 96.69 546 LEU A N 1
ATOM 4462 C CA . LEU A 1 546 ? -12.230 3.004 13.835 1.00 96.69 546 LEU A CA 1
ATOM 4463 C C . LEU A 1 546 ? -13.477 2.468 14.572 1.00 96.69 546 LEU A C 1
ATOM 4465 O O . LEU A 1 546 ? -13.420 2.237 15.780 1.00 96.69 546 LEU A O 1
ATOM 4469 N N . ALA A 1 547 ? -14.586 2.200 13.873 1.00 97.69 547 ALA A N 1
ATOM 4470 C CA . ALA A 1 547 ? -15.766 1.597 14.503 1.00 97.69 547 ALA A CA 1
ATOM 4471 C C . ALA A 1 547 ? -15.469 0.202 15.097 1.00 97.69 547 ALA A C 1
ATOM 4473 O O . ALA A 1 547 ? -15.944 -0.099 16.198 1.00 97.69 547 ALA A O 1
ATOM 4474 N N . CYS A 1 548 ? -14.643 -0.596 14.410 1.00 97.94 548 CYS A N 1
ATOM 4475 C CA . CYS A 1 548 ? -14.182 -1.920 14.831 1.00 97.94 548 CYS A CA 1
ATOM 4476 C C . CYS A 1 548 ? -13.283 -1.887 16.072 1.00 97.94 548 CYS A C 1
ATOM 4478 O O . CYS A 1 548 ? -13.605 -2.540 17.069 1.00 97.94 548 CYS A O 1
ATOM 4480 N N . ILE A 1 549 ? -12.210 -1.086 16.074 1.00 97.44 549 ILE A N 1
ATOM 4481 C CA . ILE A 1 549 ? -11.301 -1.019 17.231 1.00 97.44 549 ILE A CA 1
ATOM 4482 C C . ILE A 1 549 ? -11.998 -0.442 18.472 1.00 97.44 549 ILE A C 1
ATOM 4484 O O . ILE A 1 549 ? -11.700 -0.855 19.590 1.00 97.44 549 ILE A O 1
ATOM 4488 N N . LEU A 1 550 ? -12.990 0.443 18.305 1.00 97.25 550 LEU A N 1
ATOM 4489 C CA . LEU A 1 550 ? -13.846 0.876 19.416 1.00 97.25 550 LEU A CA 1
ATOM 4490 C C . LEU A 1 550 ? -14.798 -0.224 19.908 1.00 97.25 550 LEU A C 1
ATOM 4492 O O . LEU A 1 550 ? -15.034 -0.314 21.113 1.00 97.25 550 LEU A O 1
ATOM 4496 N N . GLY A 1 551 ? -15.308 -1.076 19.012 1.00 97.62 551 GLY A N 1
ATOM 4497 C CA . GLY A 1 551 ? -16.057 -2.281 19.374 1.00 97.62 551 GLY A CA 1
ATOM 4498 C C . GLY A 1 551 ? -15.214 -3.231 20.230 1.00 97.62 551 GLY A C 1
ATOM 4499 O O . GLY A 1 551 ? -15.621 -3.589 21.336 1.00 97.62 551 GLY A O 1
ATOM 4500 N N . PHE A 1 552 ? -13.992 -3.532 19.779 1.00 97.38 552 PHE A N 1
ATOM 4501 C CA . PHE A 1 552 ? -12.998 -4.310 20.525 1.00 97.38 552 PHE A CA 1
ATOM 4502 C C . PHE A 1 552 ? -12.681 -3.685 21.893 1.00 97.38 552 PHE A C 1
ATOM 4504 O O . PHE A 1 552 ? -12.832 -4.327 22.930 1.00 97.38 552 PHE A O 1
ATOM 4511 N N . LEU A 1 553 ? -12.332 -2.395 21.947 1.00 96.19 553 LEU A N 1
ATOM 4512 C CA . LEU A 1 553 ? -12.057 -1.709 23.217 1.00 96.19 553 LEU A CA 1
ATOM 4513 C C . LEU A 1 553 ? -13.261 -1.748 24.177 1.00 96.19 553 LEU A C 1
ATOM 4515 O O . LEU A 1 553 ? -13.072 -1.883 25.387 1.00 96.19 553 LEU A O 1
ATOM 4519 N N . ASN A 1 554 ? -14.494 -1.707 23.664 1.00 97.06 554 ASN A N 1
ATOM 4520 C CA . ASN A 1 554 ? -15.701 -1.867 24.473 1.00 97.06 554 ASN A CA 1
ATOM 4521 C C . ASN A 1 554 ? -15.889 -3.282 25.023 1.00 97.06 554 ASN A C 1
ATOM 4523 O O . ASN A 1 554 ? -16.267 -3.421 26.188 1.00 97.06 554 ASN A O 1
ATOM 4527 N N . LEU A 1 555 ? -15.602 -4.326 24.243 1.00 97.44 555 LEU A N 1
ATOM 4528 C CA . LEU A 1 555 ? -15.600 -5.707 24.734 1.00 97.44 555 LEU A CA 1
ATOM 4529 C C . LEU A 1 555 ? -14.538 -5.891 25.835 1.00 97.44 555 LEU A C 1
ATOM 4531 O O . LEU A 1 555 ? -14.857 -6.407 26.906 1.00 97.44 555 LEU A O 1
ATOM 4535 N N . THR A 1 556 ? -13.333 -5.342 25.656 1.00 95.31 556 THR A N 1
ATOM 4536 C CA . THR A 1 556 ? -12.276 -5.313 26.686 1.00 95.31 556 THR A CA 1
ATOM 4537 C C . THR A 1 556 ? -12.739 -4.600 27.964 1.00 95.31 556 THR A C 1
ATOM 4539 O O . THR A 1 556 ? -12.537 -5.104 29.071 1.00 95.31 556 THR A O 1
ATOM 4542 N N . LEU A 1 557 ? -13.430 -3.462 27.838 1.00 93.69 557 LEU A N 1
ATOM 4543 C CA . LEU A 1 557 ? -14.020 -2.745 28.974 1.00 93.69 557 LEU A CA 1
ATOM 4544 C C . LEU A 1 557 ? -15.122 -3.552 29.689 1.00 93.69 557 LEU A C 1
ATOM 4546 O O . LEU A 1 557 ? -15.230 -3.463 30.912 1.00 93.69 557 LEU A O 1
ATOM 4550 N N . TYR A 1 558 ? -15.916 -4.362 28.977 1.00 94.56 558 TYR A N 1
ATOM 4551 C CA . TYR A 1 558 ? -16.856 -5.300 29.609 1.00 94.56 558 TYR A CA 1
ATOM 4552 C C . TYR A 1 558 ? -16.132 -6.394 30.406 1.00 94.56 558 TYR A C 1
ATOM 4554 O O . TYR A 1 558 ? -16.578 -6.722 31.507 1.00 94.56 558 TYR A O 1
ATOM 4562 N N . ILE A 1 559 ? -15.018 -6.927 29.892 1.00 94.12 559 ILE A N 1
ATOM 4563 C CA . ILE A 1 559 ? -14.238 -7.982 30.558 1.00 94.12 559 ILE A CA 1
ATOM 4564 C C . ILE A 1 559 ? -13.682 -7.482 31.897 1.00 94.12 559 ILE A C 1
ATOM 4566 O O . ILE A 1 559 ? -13.983 -8.055 32.950 1.00 94.12 559 ILE A O 1
ATOM 4570 N N . PHE A 1 560 ? -12.944 -6.368 31.876 1.00 90.62 560 PHE A N 1
ATOM 4571 C CA . PHE A 1 560 ? -12.268 -5.809 33.054 1.00 90.62 560 PHE A CA 1
ATOM 4572 C C . PHE A 1 560 ? -13.164 -4.952 33.967 1.00 90.62 560 PHE A C 1
ATOM 4574 O O . PHE A 1 560 ? -12.680 -4.309 34.900 1.00 90.62 560 PHE A O 1
ATOM 4581 N N . ARG A 1 561 ? -14.485 -4.942 33.751 1.00 89.62 561 ARG A N 1
ATOM 4582 C CA . ARG A 1 561 ? -15.433 -4.281 34.656 1.00 89.62 561 ARG A CA 1
ATOM 4583 C C . ARG A 1 561 ? -15.344 -4.881 36.065 1.00 89.62 561 ARG A C 1
ATOM 4585 O O . ARG A 1 561 ? -15.407 -6.097 36.219 1.00 89.62 561 ARG A O 1
ATOM 4592 N N . THR A 1 562 ? -15.249 -4.038 37.094 1.00 86.75 562 THR A N 1
ATOM 4593 C CA . THR A 1 562 ? -15.378 -4.427 38.514 1.00 86.75 562 THR A CA 1
ATOM 4594 C C . THR A 1 562 ? -16.484 -3.596 39.180 1.00 86.75 562 THR A C 1
ATOM 4596 O O . THR A 1 562 ? -16.894 -2.587 38.600 1.00 86.75 562 THR A O 1
ATOM 4599 N N . PRO A 1 563 ? -16.988 -3.953 40.381 1.00 84.44 563 PRO A N 1
ATOM 4600 C CA . PRO A 1 563 ? -17.974 -3.124 41.081 1.00 84.44 563 PRO A CA 1
ATOM 4601 C C . PRO A 1 563 ? -17.454 -1.700 41.332 1.00 84.44 563 PRO A C 1
ATOM 4603 O O . PRO A 1 563 ? -18.146 -0.730 41.030 1.00 84.44 563 PRO A O 1
ATOM 4606 N N . LYS A 1 564 ? -16.187 -1.571 41.762 1.00 83.50 564 LYS A N 1
ATOM 4607 C CA . LYS A 1 564 ? -15.522 -0.283 42.030 1.00 83.50 564 LYS A CA 1
ATOM 4608 C C . LYS A 1 564 ? -15.427 0.613 40.785 1.00 83.50 564 LYS A C 1
ATOM 4610 O O . LYS A 1 564 ? -15.575 1.826 40.893 1.00 83.50 564 LYS A O 1
ATOM 4615 N N . THR A 1 565 ? -15.214 0.041 39.596 1.00 84.19 565 THR A N 1
ATOM 4616 C CA . THR A 1 565 ? -15.045 0.804 38.341 1.00 84.19 565 THR A CA 1
ATOM 4617 C C . THR A 1 565 ? -16.299 0.864 37.462 1.00 84.19 565 THR A C 1
ATOM 4619 O O . THR A 1 565 ? -16.283 1.521 36.416 1.00 84.19 565 THR A O 1
ATOM 4622 N N . ALA A 1 566 ? -17.410 0.237 37.872 1.00 85.12 566 ALA A N 1
ATOM 4623 C CA . ALA A 1 566 ? -18.600 0.023 37.043 1.00 85.12 566 ALA A CA 1
ATOM 4624 C C . ALA A 1 566 ? -19.174 1.310 36.422 1.00 85.12 566 ALA A C 1
ATOM 4626 O O . ALA A 1 566 ? -19.524 1.315 35.238 1.00 85.12 566 ALA A O 1
ATOM 4627 N N . LYS A 1 567 ? -19.231 2.412 37.183 1.00 84.88 567 LYS A N 1
ATOM 4628 C CA . LYS A 1 567 ? -19.738 3.723 36.729 1.00 84.88 567 LYS A CA 1
ATOM 4629 C C . LYS A 1 567 ? -18.839 4.351 35.656 1.00 84.88 567 LYS A C 1
ATOM 4631 O O . LYS A 1 567 ? -19.326 4.769 34.602 1.00 84.88 567 LYS A O 1
ATOM 4636 N N . THR A 1 568 ? -17.527 4.364 35.890 1.00 84.44 568 THR A N 1
ATOM 4637 C CA . THR A 1 568 ? -16.514 4.892 34.960 1.00 84.44 568 THR A CA 1
ATOM 4638 C C . THR A 1 568 ? -16.470 4.077 33.671 1.00 84.44 568 THR A C 1
ATOM 4640 O O . THR A 1 568 ? -16.511 4.640 32.575 1.00 84.44 568 THR A O 1
ATOM 4643 N N . ILE A 1 569 ? -16.462 2.749 33.785 1.00 89.12 569 ILE A N 1
ATOM 4644 C CA . ILE A 1 569 ? -16.427 1.836 32.640 1.00 89.12 569 ILE A CA 1
ATOM 4645 C C . ILE A 1 569 ? -17.720 1.917 31.824 1.00 89.12 569 ILE A C 1
ATOM 4647 O O . ILE A 1 569 ? -17.654 2.073 30.610 1.00 89.12 569 ILE A O 1
ATOM 4651 N N . SER A 1 570 ? -18.898 1.930 32.457 1.00 90.31 570 SER A N 1
ATOM 4652 C CA . SER A 1 570 ? -20.179 2.057 31.736 1.00 90.31 570 SER A CA 1
ATOM 4653 C C . SER A 1 570 ? -20.330 3.407 31.020 1.00 90.31 570 SER A C 1
ATOM 4655 O O . SER A 1 570 ? -20.973 3.485 29.967 1.00 90.31 570 SER A O 1
ATOM 4657 N N . THR A 1 571 ? -19.710 4.464 31.557 1.00 88.88 571 THR A N 1
ATOM 4658 C CA . THR A 1 571 ? -19.630 5.778 30.901 1.00 88.88 571 THR A CA 1
ATOM 4659 C C . THR A 1 571 ? -18.743 5.709 29.661 1.00 88.88 571 THR A C 1
ATOM 4661 O O . THR A 1 571 ? -19.215 6.051 28.580 1.00 88.88 571 THR A O 1
ATOM 4664 N N . ASN A 1 572 ? -17.517 5.180 29.781 1.00 90.56 572 ASN A N 1
ATOM 4665 C CA . ASN A 1 572 ? -16.619 4.985 28.636 1.00 90.56 572 ASN A CA 1
ATOM 4666 C C . ASN A 1 572 ? -17.266 4.103 27.561 1.00 90.56 572 ASN A C 1
ATOM 4668 O O . ASN A 1 572 ? -17.337 4.526 26.413 1.00 90.56 572 ASN A O 1
ATOM 4672 N N . ILE A 1 573 ? -17.849 2.955 27.932 1.00 94.12 573 ILE A N 1
ATOM 4673 C CA . ILE A 1 573 ? -18.561 2.077 26.989 1.00 94.12 573 ILE A CA 1
ATOM 4674 C C . ILE A 1 573 ? -19.629 2.854 26.219 1.00 94.12 573 ILE A C 1
ATOM 4676 O O . ILE A 1 573 ? -19.743 2.733 25.002 1.00 94.12 573 ILE A O 1
ATOM 4680 N N . THR A 1 574 ? -20.398 3.696 26.910 1.00 94.06 574 THR A N 1
ATOM 4681 C CA . THR A 1 574 ? -21.433 4.519 26.278 1.00 94.06 574 THR A CA 1
ATOM 4682 C C . THR A 1 574 ? -20.847 5.562 25.323 1.00 94.06 574 THR A C 1
ATOM 4684 O O . THR A 1 574 ? -21.369 5.716 24.221 1.00 94.06 574 THR A O 1
ATOM 4687 N N . GLU A 1 575 ? -19.767 6.248 25.704 1.00 93.06 575 GLU A N 1
ATOM 4688 C CA . GLU A 1 575 ? -19.087 7.214 24.833 1.00 93.06 575 GLU A CA 1
ATOM 4689 C C . GLU A 1 575 ? -18.524 6.546 23.573 1.00 93.06 575 GLU A C 1
ATOM 4691 O O . GLU A 1 575 ? -18.817 6.992 22.465 1.00 93.06 575 GLU A O 1
ATOM 4696 N N . LEU A 1 576 ? -17.775 5.451 23.723 1.00 95.50 576 LEU A N 1
ATOM 4697 C CA . LEU A 1 576 ? -17.176 4.731 22.598 1.00 95.50 576 LEU A CA 1
ATOM 4698 C C . LEU A 1 576 ? -18.237 4.086 21.698 1.00 95.50 576 LEU A C 1
ATOM 4700 O O . LEU A 1 576 ? -18.062 4.078 20.486 1.00 95.50 576 LEU A O 1
ATOM 4704 N N . THR A 1 577 ? -19.363 3.618 22.259 1.00 97.00 577 THR A N 1
ATOM 4705 C CA . THR A 1 577 ? -20.512 3.133 21.467 1.00 97.00 577 THR A CA 1
ATOM 4706 C C . THR A 1 577 ? -21.057 4.241 20.563 1.00 97.00 577 THR A C 1
ATOM 4708 O O . THR A 1 577 ? -21.246 4.022 19.372 1.00 97.00 577 THR A O 1
ATOM 4711 N N . TYR A 1 578 ? -21.288 5.445 21.102 1.00 96.38 578 TYR A N 1
ATOM 4712 C CA . TYR A 1 578 ? -21.808 6.563 20.306 1.00 96.38 578 TYR A CA 1
ATOM 4713 C C . TYR A 1 578 ? -20.801 7.053 19.261 1.00 96.38 578 TYR A C 1
ATOM 4715 O O . TYR A 1 578 ? -21.206 7.427 18.166 1.00 96.38 578 TYR A O 1
ATOM 4723 N N . ILE A 1 579 ? -19.501 7.038 19.575 1.00 95.69 579 ILE A N 1
ATOM 4724 C CA . ILE A 1 579 ? -18.451 7.371 18.603 1.00 95.69 579 ILE A CA 1
ATOM 4725 C C . ILE A 1 579 ? -18.410 6.313 17.492 1.00 95.69 579 ILE A C 1
ATOM 4727 O O . ILE A 1 579 ? -18.421 6.695 16.331 1.00 95.69 579 ILE A O 1
ATOM 4731 N N . SER A 1 580 ? -18.451 5.020 17.832 1.00 97.06 580 SER A N 1
ATOM 4732 C CA . SER A 1 580 ? -18.495 3.908 16.869 1.00 97.06 580 SER A CA 1
ATOM 4733 C C . SER A 1 580 ? -19.732 3.982 15.958 1.00 97.06 580 SER A C 1
ATOM 4735 O O . SER A 1 580 ? -19.595 3.843 14.748 1.00 97.06 580 SER A O 1
ATOM 4737 N N . GLU A 1 581 ? -20.922 4.318 16.480 1.00 97.19 581 GLU A N 1
ATOM 4738 C CA . GLU A 1 581 ? -22.127 4.548 15.655 1.00 97.19 581 GLU A CA 1
ATOM 4739 C C . GLU A 1 581 ? -21.959 5.756 14.709 1.00 97.19 581 GLU A C 1
ATOM 4741 O O . GLU A 1 581 ? -22.321 5.679 13.534 1.00 97.19 581 GLU A O 1
ATOM 4746 N N . MET A 1 582 ? -21.352 6.856 15.175 1.00 95.62 582 MET A N 1
ATOM 4747 C CA . MET A 1 582 ? -21.064 8.028 14.335 1.00 95.62 582 MET A CA 1
ATOM 4748 C C . MET A 1 582 ? -20.023 7.732 13.242 1.00 95.62 582 MET A C 1
ATOM 4750 O O . MET A 1 582 ? -20.228 8.117 12.093 1.00 95.62 582 MET A O 1
ATOM 4754 N N . THR A 1 583 ? -18.921 7.051 13.569 1.00 96.25 583 THR A N 1
ATOM 4755 C CA . THR A 1 583 ? -17.847 6.744 12.608 1.00 96.25 583 THR A CA 1
ATOM 4756 C C . THR A 1 583 ? -18.285 5.679 11.614 1.00 96.25 583 THR A C 1
ATOM 4758 O O . THR A 1 583 ? -17.988 5.805 10.433 1.00 96.25 583 THR A O 1
ATOM 4761 N N . MET A 1 584 ? -19.069 4.691 12.051 1.00 97.88 584 MET A N 1
ATOM 4762 C CA . MET A 1 584 ? -19.693 3.709 11.167 1.00 97.88 584 MET A CA 1
ATOM 4763 C C . MET A 1 584 ? -20.687 4.350 10.195 1.00 97.88 584 MET A C 1
ATOM 4765 O O . MET A 1 584 ? -20.718 3.959 9.035 1.00 97.88 584 MET A O 1
ATOM 4769 N N . THR A 1 585 ? -21.453 5.358 10.632 1.00 97.44 585 THR A N 1
ATOM 4770 C CA . THR A 1 585 ? -22.358 6.110 9.742 1.00 97.44 585 THR A CA 1
ATOM 4771 C C . THR A 1 585 ? -21.576 6.839 8.641 1.00 97.44 585 THR A C 1
ATOM 4773 O O . THR A 1 585 ? -21.930 6.733 7.472 1.00 97.44 585 THR A O 1
ATOM 4776 N N . ILE A 1 586 ? -20.473 7.518 8.986 1.00 97.00 586 ILE A N 1
ATOM 4777 C CA . ILE A 1 586 ? -19.587 8.154 7.991 1.00 97.00 586 ILE A CA 1
ATOM 4778 C C . ILE A 1 586 ? -18.983 7.097 7.058 1.00 97.00 586 ILE A C 1
ATOM 4780 O O . ILE A 1 586 ? -19.031 7.250 5.841 1.00 97.00 586 ILE A O 1
ATOM 4784 N N . GLY A 1 587 ? -18.458 6.009 7.628 1.00 97.31 587 GLY A N 1
ATOM 4785 C CA . GLY A 1 587 ? -17.841 4.918 6.883 1.00 97.31 587 GLY A CA 1
ATOM 4786 C C . GLY A 1 587 ? -18.795 4.271 5.882 1.00 97.31 587 GLY A C 1
ATOM 4787 O O . GLY A 1 587 ? -18.442 4.149 4.718 1.00 97.31 587 GLY A O 1
ATOM 4788 N N . VAL A 1 588 ? -20.024 3.918 6.275 1.00 97.62 588 VAL A N 1
ATOM 4789 C CA . VAL A 1 588 ? -20.975 3.295 5.341 1.00 97.62 588 VAL A CA 1
ATOM 4790 C C . VAL A 1 588 ? -21.438 4.272 4.258 1.00 97.62 588 VAL A C 1
ATOM 4792 O O . VAL A 1 588 ? -21.602 3.856 3.117 1.00 97.62 588 VAL A O 1
ATOM 4795 N N . PHE A 1 589 ? -21.579 5.570 4.555 1.00 97.25 589 PHE A N 1
ATOM 4796 C CA . PHE A 1 589 ? -21.900 6.568 3.527 1.00 97.25 589 PHE A CA 1
ATOM 4797 C C . PHE A 1 589 ? -20.751 6.742 2.530 1.00 97.25 589 PHE A C 1
ATOM 4799 O O . PHE A 1 589 ? -20.990 6.686 1.329 1.00 97.25 589 PHE A O 1
ATOM 4806 N N . MET A 1 590 ? -19.503 6.863 2.998 1.00 97.56 590 MET A N 1
ATOM 4807 C CA . MET A 1 590 ? -18.328 6.892 2.117 1.00 97.56 590 MET A CA 1
ATOM 4808 C C . MET A 1 590 ? -18.204 5.607 1.289 1.00 97.56 590 MET A C 1
ATOM 4810 O O . MET A 1 590 ? -17.946 5.681 0.094 1.00 97.56 590 MET A O 1
ATOM 4814 N N . LEU A 1 591 ? -18.440 4.437 1.887 1.00 97.25 591 LEU A N 1
ATOM 4815 C CA . LEU A 1 591 ? -18.417 3.152 1.187 1.00 97.25 591 LEU A CA 1
ATOM 4816 C C . LEU A 1 591 ? -19.498 3.080 0.101 1.00 97.25 591 LEU A C 1
ATOM 4818 O O . LEU A 1 591 ? -19.226 2.643 -1.013 1.00 97.25 591 LEU A O 1
ATOM 4822 N N . THR A 1 592 ? -20.710 3.543 0.407 1.00 96.94 592 THR A N 1
ATOM 4823 C CA . THR A 1 592 ? -21.851 3.507 -0.518 1.00 96.94 592 THR A CA 1
ATOM 4824 C C . THR A 1 592 ? -21.656 4.489 -1.674 1.00 96.94 592 THR A C 1
ATOM 4826 O O . THR A 1 592 ? -21.737 4.094 -2.834 1.00 96.94 592 THR A O 1
ATOM 4829 N N . ILE A 1 593 ? -21.308 5.746 -1.374 1.00 96.56 593 ILE A N 1
ATOM 4830 C CA . ILE A 1 593 ? -20.968 6.765 -2.381 1.00 96.56 593 ILE A CA 1
ATOM 4831 C C . ILE A 1 593 ? -19.789 6.280 -3.234 1.00 96.56 593 ILE A C 1
ATOM 4833 O O . ILE A 1 593 ? -19.858 6.322 -4.457 1.00 96.56 593 ILE A O 1
ATOM 4837 N N . GLY A 1 594 ? -18.741 5.749 -2.601 1.00 95.44 594 GLY A N 1
ATOM 4838 C CA . GLY A 1 594 ? -17.588 5.155 -3.271 1.00 95.44 594 GLY A CA 1
ATOM 4839 C C . GLY A 1 594 ? -17.982 4.036 -4.234 1.00 95.44 594 GLY A C 1
ATOM 4840 O O . GLY A 1 594 ? -17.575 4.077 -5.388 1.00 95.44 594 GLY A O 1
ATOM 4841 N N . THR A 1 595 ? -18.819 3.088 -3.804 1.00 94.19 595 THR A N 1
ATOM 4842 C CA . THR A 1 595 ? -19.308 1.975 -4.644 1.00 94.19 595 THR A CA 1
ATOM 4843 C C . THR A 1 595 ? -20.012 2.492 -5.903 1.00 94.19 595 THR A C 1
ATOM 4845 O O . THR A 1 595 ? -19.717 2.031 -7.002 1.00 94.19 595 THR A O 1
ATOM 4848 N N . PHE A 1 596 ? -20.868 3.510 -5.777 1.00 93.00 596 PHE A N 1
ATOM 4849 C CA . PHE A 1 596 ? -21.573 4.085 -6.925 1.00 93.00 596 PHE A CA 1
ATOM 4850 C C . PHE A 1 596 ? -20.684 4.928 -7.847 1.00 93.00 596 PHE A C 1
ATOM 4852 O O . PHE A 1 596 ? -20.810 4.813 -9.062 1.00 93.00 596 PHE A O 1
ATOM 4859 N N . LEU A 1 597 ? -19.727 5.694 -7.309 1.00 93.69 597 LEU A N 1
ATOM 4860 C CA . LEU A 1 597 ? -18.691 6.352 -8.123 1.00 93.69 597 LEU A CA 1
ATOM 4861 C C . LEU A 1 597 ? -17.843 5.324 -8.897 1.00 93.69 597 LEU A C 1
ATOM 4863 O O . LEU A 1 597 ? -17.399 5.605 -10.006 1.00 93.69 597 LEU A O 1
ATOM 4867 N N . GLY A 1 598 ? -17.661 4.122 -8.338 1.00 91.38 598 GLY A N 1
ATOM 4868 C CA . GLY A 1 598 ? -17.012 2.995 -9.012 1.00 91.38 598 GLY A CA 1
ATOM 4869 C C . GLY A 1 598 ? -17.819 2.488 -10.201 1.00 91.38 598 GLY A C 1
ATOM 4870 O O . GLY A 1 598 ? -17.250 2.248 -11.258 1.00 91.38 598 GLY A O 1
ATOM 4871 N N . GLY A 1 599 ? -19.146 2.423 -10.069 1.00 90.06 599 GLY A N 1
ATOM 4872 C CA . GLY A 1 599 ? -20.037 2.118 -11.189 1.00 90.06 599 GLY A CA 1
ATOM 4873 C C . GLY A 1 599 ? -19.993 3.172 -12.302 1.00 90.06 599 GLY A C 1
ATOM 4874 O O . GLY A 1 599 ? -19.976 2.825 -13.479 1.00 90.06 599 GLY A O 1
ATOM 4875 N N . ILE A 1 600 ? -19.887 4.463 -11.966 1.00 90.19 600 ILE A N 1
ATOM 4876 C CA . ILE A 1 600 ? -19.706 5.519 -12.981 1.00 90.19 600 ILE A CA 1
ATOM 4877 C C . ILE A 1 600 ? -18.377 5.319 -13.733 1.00 90.19 600 ILE A C 1
ATOM 4879 O O . ILE A 1 600 ? -18.359 5.312 -14.964 1.00 90.19 600 ILE A O 1
ATOM 4883 N N . TRP A 1 601 ? -17.285 5.071 -13.004 1.00 90.31 601 TRP A N 1
ATOM 4884 C CA . TRP A 1 601 ? -15.973 4.778 -13.587 1.00 90.31 601 TRP A CA 1
ATOM 4885 C C . TRP A 1 601 ? -15.969 3.515 -14.463 1.00 90.31 601 TRP A C 1
ATOM 4887 O O . TRP A 1 601 ? -15.409 3.529 -15.562 1.00 90.31 601 TRP A O 1
ATOM 4897 N N . ALA A 1 602 ? -16.633 2.442 -14.024 1.00 87.44 602 ALA A N 1
ATOM 4898 C CA . ALA A 1 602 ? -16.820 1.218 -14.800 1.00 87.44 602 ALA A CA 1
ATOM 4899 C C . ALA A 1 602 ? -17.557 1.492 -16.123 1.00 87.44 602 ALA A C 1
ATOM 4901 O O . ALA A 1 602 ? -17.198 0.936 -17.162 1.00 87.44 602 ALA A O 1
ATOM 4902 N N . ASN A 1 603 ? -18.527 2.413 -16.121 1.00 86.75 603 ASN A N 1
ATOM 4903 C CA . ASN A 1 603 ? -19.271 2.793 -17.320 1.00 86.75 603 ASN A CA 1
ATOM 4904 C C . ASN A 1 603 ? -18.417 3.564 -18.340 1.00 86.75 603 ASN A C 1
ATOM 4906 O O . ASN A 1 603 ? -18.608 3.407 -19.545 1.00 86.75 603 ASN A O 1
ATOM 4910 N N . GLU A 1 604 ? -17.470 4.380 -17.870 1.00 84.31 604 GLU A N 1
ATOM 4911 C CA . GLU A 1 604 ? -16.493 5.083 -18.718 1.00 84.31 604 GLU A CA 1
ATOM 4912 C C . GLU A 1 604 ? -15.337 4.173 -19.178 1.00 84.31 604 GLU A C 1
ATOM 4914 O O . GLU A 1 604 ? -14.785 4.378 -20.258 1.00 84.31 604 GLU A O 1
ATOM 4919 N N . SER A 1 605 ? -14.988 3.149 -18.390 1.00 82.00 605 SER A N 1
ATOM 4920 C CA . SER A 1 605 ? -13.867 2.231 -18.664 1.00 82.00 605 SER A CA 1
ATOM 4921 C C . SER A 1 605 ? -14.248 1.031 -19.531 1.00 82.00 605 SER A C 1
ATOM 4923 O O . SER A 1 605 ? -13.478 0.607 -20.390 1.00 82.00 605 SER A O 1
ATOM 4925 N N . TRP A 1 606 ? -15.428 0.456 -19.284 1.00 79.88 606 TRP A N 1
ATOM 4926 C CA . TRP A 1 606 ? -15.884 -0.831 -19.827 1.00 79.88 606 TRP A CA 1
ATOM 4927 C C . TRP A 1 606 ? -17.298 -0.756 -20.423 1.00 79.88 606 TRP A C 1
ATOM 4929 O O . TRP A 1 606 ? -17.930 -1.787 -20.649 1.00 79.88 606 TRP A O 1
ATOM 4939 N N . GLY A 1 607 ? -17.835 0.454 -20.616 1.00 79.12 607 GLY A N 1
ATOM 4940 C CA . GLY A 1 607 ? -19.140 0.695 -21.239 1.00 79.12 607 GLY A CA 1
ATOM 4941 C C . GLY A 1 607 ? -20.367 0.241 -20.439 1.00 79.12 607 GLY A C 1
ATOM 4942 O O . GLY A 1 607 ? -21.476 0.322 -20.966 1.00 79.12 607 GLY A O 1
ATOM 4943 N N . ARG A 1 608 ? -20.198 -0.256 -19.205 1.00 82.00 608 ARG A N 1
ATOM 4944 C CA . ARG A 1 608 ? -21.275 -0.738 -18.320 1.00 82.00 608 ARG A CA 1
ATOM 4945 C C . ARG A 1 608 ? -21.044 -0.279 -16.879 1.00 82.00 608 ARG A C 1
ATOM 4947 O O . ARG A 1 608 ? -19.925 -0.367 -16.389 1.00 82.00 608 ARG A O 1
ATOM 4954 N N . TYR A 1 609 ? -22.089 0.172 -16.185 1.00 83.75 609 TYR A N 1
ATOM 4955 C CA . TYR A 1 609 ? -21.958 0.711 -14.821 1.00 83.75 609 TYR A CA 1
ATOM 4956 C C . TYR A 1 609 ? -21.994 -0.338 -13.695 1.00 83.75 609 TYR A C 1
ATOM 4958 O O . TYR A 1 609 ? -21.744 -0.011 -12.538 1.00 83.75 609 TYR A O 1
ATOM 4966 N N . TRP A 1 610 ? -22.344 -1.587 -14.006 1.00 86.50 610 TRP A N 1
ATOM 4967 C CA . TRP A 1 610 ? -22.287 -2.716 -13.078 1.00 86.50 610 TRP A CA 1
ATOM 4968 C C . TRP A 1 610 ? -22.116 -4.014 -13.861 1.00 86.50 610 TRP A C 1
ATOM 4970 O O . TRP A 1 610 ? -22.580 -4.130 -15.000 1.00 86.50 610 TRP A O 1
ATOM 4980 N N . GLY A 1 611 ? -21.452 -4.992 -13.259 1.00 82.94 611 GLY A N 1
ATOM 4981 C CA . GLY A 1 611 ? -21.033 -6.208 -13.934 1.00 82.94 611 GLY A CA 1
ATOM 4982 C C . GLY A 1 611 ? -21.071 -7.489 -13.112 1.00 82.94 611 GLY A C 1
ATOM 4983 O O . GLY A 1 611 ? -20.743 -8.532 -13.680 1.00 82.94 611 GLY A O 1
ATOM 4984 N N . TRP A 1 612 ? -21.462 -7.414 -11.835 1.00 87.19 612 TRP A N 1
ATOM 4985 C CA . TRP A 1 612 ? -21.433 -8.514 -10.863 1.00 87.19 612 TRP A CA 1
ATOM 4986 C C . TRP A 1 612 ? -20.053 -9.167 -10.720 1.00 87.19 612 TRP A C 1
ATOM 4988 O O . TRP A 1 612 ? -19.941 -10.351 -10.398 1.00 87.19 612 TRP A O 1
ATOM 4998 N N . ASP A 1 613 ? -18.982 -8.396 -10.930 1.00 85.19 613 ASP A N 1
ATOM 4999 C CA . ASP A 1 613 ? -17.638 -8.896 -10.651 1.00 85.19 613 ASP A CA 1
ATOM 5000 C C . ASP A 1 613 ? -17.463 -9.139 -9.132 1.00 85.19 613 ASP A C 1
ATOM 5002 O O . ASP A 1 613 ? -18.211 -8.590 -8.307 1.00 85.19 613 ASP A O 1
ATOM 5006 N N . PRO A 1 614 ? -16.486 -9.964 -8.714 1.00 85.19 614 PRO A N 1
ATOM 5007 C CA . PRO A 1 614 ? -16.246 -10.215 -7.301 1.00 85.19 614 PRO A CA 1
ATOM 5008 C C . PRO A 1 614 ? -16.013 -8.955 -6.453 1.00 85.19 614 PRO A C 1
ATOM 5010 O O . PRO A 1 614 ? -16.419 -8.957 -5.290 1.00 85.19 614 PRO A O 1
ATOM 5013 N N . LYS A 1 615 ? -15.403 -7.877 -6.977 1.00 84.12 615 LYS A N 1
ATOM 5014 C CA . LYS A 1 615 ? -15.179 -6.651 -6.184 1.00 84.12 615 LYS A CA 1
ATOM 5015 C C . LYS A 1 615 ? -16.429 -5.793 -6.050 1.00 84.12 615 LYS A C 1
ATOM 5017 O O . LYS A 1 615 ? -16.748 -5.405 -4.929 1.00 84.12 615 LYS A O 1
ATOM 5022 N N . GLU A 1 616 ? -17.151 -5.545 -7.137 1.00 89.69 616 GLU A N 1
ATOM 5023 C CA . GLU A 1 616 ? -18.468 -4.897 -7.140 1.00 89.69 616 GLU A CA 1
ATOM 5024 C C . GLU A 1 616 ? -19.417 -5.599 -6.157 1.00 89.69 616 GLU A C 1
ATOM 5026 O O . GLU A 1 616 ? -19.978 -4.980 -5.248 1.00 89.69 616 GLU A O 1
ATOM 5031 N N . THR A 1 617 ? -19.522 -6.926 -6.269 1.00 91.81 617 THR A N 1
ATOM 5032 C CA . THR A 1 617 ? -20.406 -7.745 -5.429 1.00 91.81 617 THR A CA 1
ATOM 5033 C C . THR A 1 617 ? -20.042 -7.637 -3.947 1.00 91.81 617 THR A C 1
ATOM 5035 O O . THR A 1 617 ? -20.919 -7.422 -3.109 1.00 91.81 617 THR A O 1
ATOM 5038 N N . TRP A 1 618 ? -18.756 -7.728 -3.590 1.00 93.00 618 TRP A N 1
ATOM 5039 C CA . TRP A 1 618 ? -18.328 -7.634 -2.189 1.00 93.00 618 TRP A CA 1
ATOM 5040 C C . TRP A 1 618 ? -18.340 -6.208 -1.620 1.00 93.00 618 TRP A C 1
ATOM 5042 O O . TRP A 1 618 ? -18.574 -6.036 -0.418 1.00 93.00 618 TRP A O 1
ATOM 5052 N N . ALA A 1 619 ? -18.199 -5.178 -2.461 1.00 93.00 619 ALA A N 1
ATOM 5053 C CA . ALA A 1 619 ? -18.470 -3.797 -2.070 1.00 93.00 619 ALA A CA 1
ATOM 5054 C C . ALA A 1 619 ? -19.947 -3.626 -1.666 1.00 93.00 619 ALA A C 1
ATOM 5056 O O . ALA A 1 619 ? -20.228 -3.122 -0.574 1.00 93.00 619 ALA A O 1
ATOM 5057 N N . LEU A 1 620 ? -20.886 -4.149 -2.468 1.00 94.44 620 LEU A N 1
ATOM 5058 C CA . LEU A 1 620 ? -22.316 -4.162 -2.135 1.00 94.44 620 LEU A CA 1
ATOM 5059 C C . LEU A 1 620 ? -22.612 -4.967 -0.857 1.00 94.44 620 LEU A C 1
ATOM 5061 O O . LEU A 1 620 ? -23.311 -4.470 0.027 1.00 94.44 620 LEU A O 1
ATOM 5065 N N . VAL A 1 621 ? -22.044 -6.171 -0.702 1.00 96.25 621 VAL A N 1
ATOM 5066 C CA . VAL A 1 621 ? -22.177 -6.965 0.538 1.00 96.25 621 VAL A CA 1
ATOM 5067 C C . VAL A 1 621 ? -21.687 -6.171 1.752 1.00 96.25 621 VAL A C 1
ATOM 5069 O O . VAL A 1 621 ? -22.363 -6.143 2.780 1.00 96.25 621 VAL A O 1
ATOM 5072 N N . SER A 1 622 ? -20.562 -5.462 1.639 1.00 97.06 622 SER A N 1
ATOM 5073 C CA . SER A 1 622 ? -20.040 -4.629 2.727 1.00 97.06 622 SER A CA 1
ATOM 5074 C C . SER A 1 622 ? -20.962 -3.455 3.074 1.00 97.06 622 SER A C 1
ATOM 5076 O O . SER A 1 622 ? -21.182 -3.191 4.260 1.00 97.06 622 SER A O 1
ATOM 5078 N N . VAL A 1 623 ? -21.564 -2.788 2.079 1.00 97.31 623 VAL A N 1
ATOM 5079 C CA . VAL A 1 623 ? -22.609 -1.771 2.309 1.00 97.31 623 VAL A CA 1
ATOM 5080 C C . VAL A 1 623 ? -23.777 -2.376 3.094 1.00 97.31 623 VAL A C 1
ATOM 5082 O O . VAL A 1 623 ? -24.172 -1.825 4.124 1.00 97.31 623 VAL A O 1
ATOM 5085 N N . LEU A 1 624 ? -24.292 -3.532 2.662 1.00 97.62 624 LEU A N 1
ATOM 5086 C CA . LEU A 1 624 ? -25.436 -4.201 3.292 1.00 97.62 624 LEU A CA 1
ATOM 5087 C C . LEU A 1 624 ? -25.138 -4.668 4.726 1.00 97.62 624 LEU A C 1
ATOM 5089 O O . LEU A 1 624 ? -25.988 -4.510 5.607 1.00 97.62 624 LEU A O 1
ATOM 5093 N N . VAL A 1 625 ? -23.932 -5.177 4.999 1.00 98.19 625 VAL A N 1
ATOM 5094 C CA . VAL A 1 625 ? -23.490 -5.564 6.351 1.00 98.19 625 VAL A CA 1
ATOM 5095 C C . VAL A 1 625 ? -23.517 -4.359 7.294 1.00 98.19 625 VAL A C 1
ATOM 5097 O O . VAL A 1 625 ? -24.153 -4.416 8.350 1.00 98.19 625 VAL A O 1
ATOM 5100 N N . TYR A 1 626 ? -22.893 -3.238 6.921 1.00 98.00 626 TYR A N 1
ATOM 5101 C CA . TYR A 1 626 ? -22.854 -2.057 7.791 1.00 98.00 626 TYR A CA 1
ATOM 5102 C C . TYR A 1 626 ? -24.192 -1.323 7.890 1.00 98.00 626 TYR A C 1
ATOM 5104 O O . TYR A 1 626 ? -24.535 -0.831 8.970 1.00 98.00 626 TYR A O 1
ATOM 5112 N N . ALA A 1 627 ? -24.989 -1.312 6.820 1.00 96.94 627 ALA A N 1
ATOM 5113 C CA . ALA A 1 627 ? -26.372 -0.859 6.879 1.00 96.94 627 ALA A CA 1
ATOM 5114 C C . ALA A 1 627 ? -27.165 -1.688 7.903 1.00 96.94 627 ALA A C 1
ATOM 5116 O O . ALA A 1 627 ? -27.790 -1.113 8.797 1.00 96.94 627 ALA A O 1
ATOM 5117 N N . THR A 1 628 ? -27.071 -3.020 7.850 1.00 97.19 628 THR A N 1
ATOM 5118 C CA . THR A 1 628 ? -27.742 -3.926 8.797 1.00 97.19 628 THR A CA 1
ATOM 5119 C C . THR A 1 628 ? -27.313 -3.651 10.239 1.00 97.19 628 THR A C 1
ATOM 5121 O O . THR A 1 628 ? -28.174 -3.482 11.105 1.00 97.19 628 THR A O 1
ATOM 5124 N N . ILE A 1 629 ? -26.006 -3.509 10.504 1.00 97.62 629 ILE A N 1
ATOM 5125 C CA . ILE A 1 629 ? -25.475 -3.210 11.847 1.00 97.62 629 ILE A CA 1
ATOM 5126 C C . ILE A 1 629 ? -26.085 -1.922 12.426 1.00 97.62 629 ILE A C 1
ATOM 5128 O O . ILE A 1 629 ? -26.540 -1.917 13.574 1.00 97.62 629 ILE A O 1
ATOM 5132 N N . LEU A 1 630 ? -26.149 -0.839 11.641 1.00 96.56 630 LEU A N 1
ATOM 5133 C CA . LEU A 1 630 ? -26.753 0.425 12.084 1.00 96.56 630 LEU A CA 1
ATOM 5134 C C . LEU A 1 630 ? -28.270 0.315 12.322 1.00 96.56 630 LEU A C 1
ATOM 5136 O O . LEU A 1 630 ? -28.807 1.055 13.152 1.00 96.56 630 LEU A O 1
ATOM 5140 N N . HIS A 1 631 ? -28.960 -0.605 11.641 1.00 96.19 631 HIS A N 1
ATOM 5141 C CA . HIS A 1 631 ? -30.400 -0.833 11.793 1.00 96.19 631 HIS A CA 1
ATOM 5142 C C . HIS A 1 631 ? -30.771 -1.787 12.941 1.00 96.19 631 HIS A C 1
ATOM 5144 O O . HIS A 1 631 ? -31.903 -1.717 13.421 1.00 96.19 631 HIS A O 1
ATOM 5150 N N . LEU A 1 632 ? -29.835 -2.575 13.496 1.00 95.12 632 LEU A N 1
ATOM 5151 C CA . LEU A 1 632 ? -30.093 -3.441 14.667 1.00 95.12 632 LEU A CA 1
ATOM 5152 C C . LEU A 1 632 ? -30.674 -2.687 15.878 1.00 95.12 632 LEU A C 1
ATOM 5154 O O . LEU A 1 632 ? -31.355 -3.281 16.714 1.00 95.12 632 LEU A O 1
ATOM 5158 N N . ARG A 1 633 ? -30.450 -1.368 15.972 1.00 92.50 633 ARG A N 1
ATOM 5159 C CA . ARG A 1 633 ? -31.040 -0.491 17.002 1.00 92.50 633 ARG A CA 1
ATOM 5160 C C . ARG A 1 633 ? -32.574 -0.439 16.978 1.00 92.50 633 ARG A C 1
ATOM 5162 O O . ARG A 1 633 ? -33.169 -0.092 17.997 1.00 92.50 633 ARG A O 1
ATOM 5169 N N . PHE A 1 634 ? -33.197 -0.759 15.844 1.00 94.25 634 PHE A N 1
ATOM 5170 C CA . PHE A 1 634 ? -34.651 -0.790 15.678 1.00 94.25 634 PHE A CA 1
ATOM 5171 C C . PHE A 1 634 ? -35.257 -2.158 16.021 1.00 94.25 634 PHE A C 1
ATOM 5173 O O . PHE A 1 634 ? -36.437 -2.232 16.348 1.00 94.25 634 PHE A O 1
ATOM 5180 N N . ILE A 1 635 ? -34.453 -3.227 16.022 1.00 94.69 635 ILE A N 1
ATOM 5181 C CA . ILE A 1 635 ? -34.920 -4.596 16.260 1.00 94.69 635 ILE A CA 1
ATOM 5182 C C . ILE A 1 635 ? -34.994 -4.868 17.779 1.00 94.69 635 ILE A C 1
ATOM 5184 O O . ILE A 1 635 ? -33.979 -4.749 18.486 1.00 94.69 635 ILE A O 1
ATO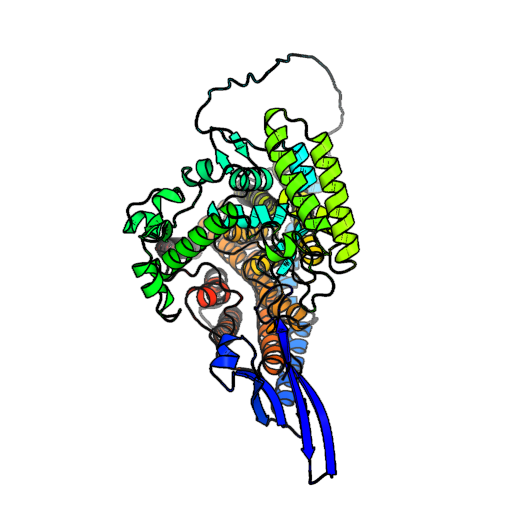M 5188 N N . PRO A 1 636 ? -36.168 -5.242 18.330 1.00 89.31 636 PRO A N 1
ATOM 5189 C CA . PRO A 1 636 ? -36.285 -5.706 19.711 1.00 89.31 636 PRO A CA 1
ATOM 5190 C C . PRO A 1 636 ? -35.327 -6.876 19.995 1.00 89.31 636 PRO A C 1
ATOM 5192 O O . PRO A 1 636 ? -35.092 -7.726 19.148 1.00 89.31 636 PRO A O 1
ATOM 5195 N N . GLY A 1 637 ? -34.710 -6.900 21.178 1.00 88.88 637 GLY A N 1
ATOM 5196 C CA . GLY A 1 637 ? -33.672 -7.882 21.532 1.00 88.88 637 GLY A CA 1
ATOM 5197 C C . GLY A 1 637 ? -32.259 -7.532 21.035 1.00 88.88 637 GLY A C 1
ATOM 5198 O O . GLY A 1 637 ? -31.313 -7.603 21.822 1.00 88.88 637 GLY A O 1
ATOM 5199 N N . LEU A 1 638 ? -32.096 -7.063 19.791 1.00 91.69 638 LEU A N 1
ATOM 5200 C CA . LEU A 1 638 ? -30.770 -6.754 19.218 1.00 91.69 638 LEU A CA 1
ATOM 5201 C C . LEU A 1 638 ? -30.270 -5.329 19.513 1.00 91.69 638 LEU A C 1
ATOM 5203 O O . LEU A 1 638 ? -29.061 -5.103 19.533 1.00 91.69 638 LEU A O 1
ATOM 5207 N N . LYS A 1 639 ? -31.159 -4.392 19.871 1.00 90.81 639 LYS A N 1
ATOM 5208 C CA . LYS A 1 639 ? -30.857 -2.970 20.163 1.00 90.81 639 LYS A CA 1
ATOM 5209 C C . LYS A 1 639 ? -29.910 -2.657 21.345 1.00 90.81 639 LYS A C 1
ATOM 5211 O O . LYS A 1 639 ? -29.855 -1.518 21.813 1.00 90.81 639 LYS A O 1
ATOM 5216 N N . SER A 1 640 ? -29.186 -3.636 21.892 1.00 93.94 640 SER A N 1
ATOM 5217 C CA . SER A 1 640 ? -28.306 -3.439 23.053 1.00 93.94 640 SER A CA 1
ATOM 5218 C C . SER A 1 640 ? -26.912 -2.929 22.663 1.00 93.94 640 SER A C 1
ATOM 5220 O O . SER A 1 640 ? -26.328 -3.376 21.678 1.00 93.94 640 SER A O 1
ATOM 5222 N N . LYS A 1 641 ? -26.314 -2.061 23.497 1.00 94.69 641 LYS A N 1
ATOM 5223 C CA . LYS A 1 641 ? -24.935 -1.562 23.298 1.00 94.69 641 LYS A CA 1
ATOM 5224 C C . LYS A 1 641 ? -23.908 -2.692 23.175 1.00 94.69 641 LYS A C 1
ATOM 5226 O O . LYS A 1 641 ? -22.944 -2.557 22.434 1.00 94.69 641 LYS A O 1
ATOM 5231 N N . PHE A 1 642 ? -24.098 -3.796 23.899 1.00 96.31 642 PHE A N 1
ATOM 5232 C CA . PHE A 1 642 ? -23.203 -4.950 23.810 1.00 96.31 642 PHE A CA 1
ATOM 5233 C C . PHE A 1 642 ? -23.252 -5.586 22.416 1.00 96.31 642 PHE A C 1
ATOM 5235 O O . PHE A 1 642 ? -22.205 -5.777 21.811 1.00 96.31 642 PHE A O 1
ATOM 5242 N N . VAL A 1 643 ? -24.460 -5.862 21.903 1.00 96.75 643 VAL A N 1
ATOM 5243 C CA . VAL A 1 643 ? -24.650 -6.444 20.564 1.00 96.75 643 VAL A CA 1
ATOM 5244 C C . VAL A 1 643 ? -24.055 -5.522 19.509 1.00 96.75 643 VAL A C 1
ATOM 5246 O O . VAL A 1 643 ? -23.240 -5.990 18.726 1.00 96.75 643 VAL A O 1
ATOM 5249 N N . PHE A 1 644 ? -24.362 -4.218 19.556 1.00 97.69 644 PHE A N 1
ATOM 5250 C CA . PHE A 1 644 ? -23.779 -3.239 18.635 1.00 97.69 644 PHE A CA 1
ATOM 5251 C C . PHE A 1 644 ? -22.243 -3.296 18.625 1.00 97.69 644 PHE A C 1
ATOM 5253 O O . PHE A 1 644 ? -21.656 -3.487 17.573 1.00 97.69 644 PHE A O 1
ATOM 5260 N N . ASN A 1 645 ? -21.577 -3.212 19.783 1.00 97.94 645 ASN A N 1
ATOM 5261 C CA . ASN A 1 645 ? -20.109 -3.242 19.828 1.00 97.94 645 ASN A CA 1
ATOM 5262 C C . ASN A 1 645 ? -19.507 -4.578 19.370 1.00 97.94 645 ASN A C 1
ATOM 5264 O O . ASN A 1 645 ? -18.443 -4.578 18.753 1.00 97.94 645 ASN A O 1
ATOM 5268 N N . LEU A 1 646 ? -20.187 -5.696 19.646 1.00 97.88 646 LEU A N 1
ATOM 5269 C CA . LEU A 1 646 ? -19.786 -7.017 19.171 1.00 97.88 646 LEU A CA 1
ATOM 5270 C C . LEU A 1 646 ? -19.839 -7.096 17.640 1.00 97.88 646 LEU A C 1
ATOM 5272 O O . LEU A 1 646 ? -18.863 -7.513 17.021 1.00 97.88 646 LEU A O 1
ATOM 5276 N N . VAL A 1 647 ? -20.938 -6.655 17.019 1.00 97.62 647 VAL A N 1
ATOM 5277 C CA . VAL A 1 647 ? -21.051 -6.668 15.553 1.00 97.62 647 VAL A CA 1
ATOM 5278 C C . VAL A 1 647 ? -20.233 -5.560 14.883 1.00 97.62 647 VAL A C 1
ATOM 5280 O O . VAL A 1 647 ? -19.786 -5.758 13.763 1.00 97.62 647 VAL A O 1
ATOM 5283 N N . SER A 1 648 ? -19.941 -4.440 15.556 1.00 97.38 648 SER A N 1
ATOM 5284 C CA . SER A 1 648 ? -18.987 -3.434 15.060 1.00 97.38 648 SER A CA 1
ATOM 5285 C C . SER A 1 648 ? -17.572 -3.997 14.943 1.00 97.38 648 SER A C 1
ATOM 5287 O O . SER A 1 648 ? -16.872 -3.675 13.987 1.00 97.38 648 SER A O 1
ATOM 5289 N N . PHE A 1 649 ? -17.158 -4.835 15.900 1.00 97.81 649 PHE A N 1
ATOM 5290 C CA . PHE A 1 649 ? -15.876 -5.540 15.868 1.00 97.81 649 PHE A CA 1
ATOM 5291 C C . PHE A 1 649 ? -15.837 -6.574 14.730 1.00 97.81 649 PHE A C 1
ATOM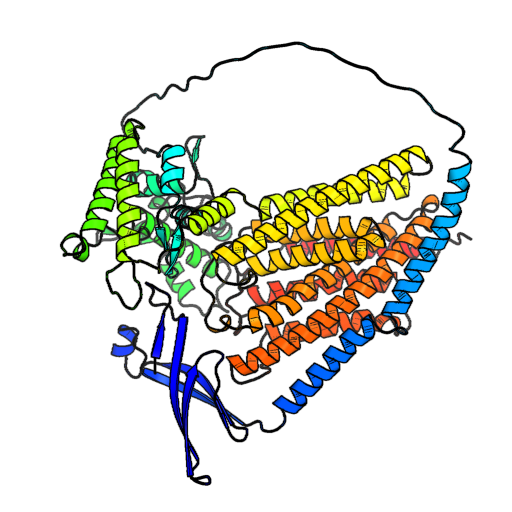 5293 O O . PHE A 1 649 ? -14.986 -6.488 13.847 1.00 97.81 649 PHE A O 1
ATOM 5300 N N . TRP A 1 650 ? -16.802 -7.498 14.688 1.00 97.50 650 TRP A N 1
ATOM 5301 C CA . TRP A 1 650 ? -16.839 -8.555 13.668 1.00 97.50 650 TRP A CA 1
ATOM 5302 C C . TRP A 1 650 ? -17.190 -8.066 12.254 1.00 97.50 650 TRP A C 1
ATOM 5304 O O . TRP A 1 650 ? -16.752 -8.663 11.276 1.00 97.50 650 TRP A O 1
ATOM 5314 N N . GLY A 1 651 ? -17.923 -6.959 12.110 1.00 96.38 651 GLY A N 1
ATOM 5315 C CA . GLY A 1 651 ? -18.320 -6.410 10.809 1.00 96.38 651 GLY A CA 1
ATOM 5316 C C . GLY A 1 651 ? -17.136 -6.034 9.914 1.00 96.38 651 GLY A C 1
ATOM 5317 O O . GLY A 1 651 ? -17.246 -6.095 8.692 1.00 96.38 651 GLY A O 1
ATOM 5318 N N . TYR A 1 652 ? -15.970 -5.735 10.501 1.00 96.00 652 TYR A N 1
ATOM 5319 C CA . TYR A 1 652 ? -14.760 -5.424 9.734 1.00 96.00 652 TYR A CA 1
ATOM 5320 C C . TYR A 1 652 ? -14.211 -6.621 8.951 1.00 96.00 652 TYR A C 1
ATOM 5322 O O . TYR A 1 652 ? -13.488 -6.427 7.976 1.00 96.00 652 TYR A O 1
ATOM 5330 N N . SER A 1 653 ? -14.610 -7.850 9.293 1.00 94.31 653 SER A N 1
ATOM 5331 C CA . SER A 1 653 ? -14.325 -9.033 8.478 1.00 94.31 653 SER A CA 1
ATOM 5332 C C . SER A 1 653 ? -14.884 -8.914 7.053 1.00 94.31 653 SER A C 1
ATOM 5334 O O . SER A 1 653 ? -14.252 -9.425 6.134 1.00 94.31 653 SER A O 1
ATOM 5336 N N . ALA A 1 654 ? -15.989 -8.186 6.833 1.00 95.06 654 ALA A N 1
ATOM 5337 C CA . ALA A 1 654 ? -16.508 -7.919 5.486 1.00 95.06 654 ALA A CA 1
ATOM 5338 C C . ALA A 1 654 ? -15.569 -7.007 4.671 1.00 95.06 654 ALA A C 1
ATOM 5340 O O . ALA A 1 654 ? -15.331 -7.265 3.492 1.00 95.06 654 ALA A O 1
ATOM 5341 N N . ILE A 1 655 ? -14.952 -6.003 5.310 1.00 94.88 655 ILE A N 1
ATOM 5342 C CA . ILE A 1 655 ? -13.950 -5.130 4.673 1.00 94.88 655 ILE A CA 1
ATOM 5343 C C . ILE A 1 655 ? -12.658 -5.896 4.398 1.00 94.88 655 ILE A C 1
ATOM 5345 O O . ILE A 1 655 ? -12.119 -5.813 3.297 1.00 94.88 655 ILE A O 1
ATOM 5349 N N . LEU A 1 656 ? -12.186 -6.690 5.364 1.00 90.81 656 LEU A N 1
ATOM 5350 C CA . LEU A 1 656 ? -11.008 -7.540 5.183 1.00 90.81 656 LEU A CA 1
ATOM 5351 C C . LEU A 1 656 ? -11.219 -8.563 4.059 1.00 90.81 656 LEU A C 1
ATOM 5353 O O . LEU A 1 656 ? -10.302 -8.785 3.272 1.00 90.81 656 LEU A O 1
ATOM 5357 N N . PHE A 1 657 ? -12.416 -9.143 3.925 1.00 88.50 657 PHE A N 1
ATOM 5358 C CA . PHE A 1 657 ? -12.717 -10.022 2.798 1.00 88.50 657 PHE A CA 1
ATOM 5359 C C . PHE A 1 657 ? -12.796 -9.246 1.477 1.00 88.50 657 PHE A C 1
ATOM 5361 O O . PHE A 1 657 ? -12.162 -9.644 0.509 1.00 88.50 657 PHE A O 1
ATOM 5368 N N . THR A 1 658 ? -13.486 -8.105 1.432 1.00 89.94 658 THR A N 1
ATOM 5369 C CA . THR A 1 658 ? -13.593 -7.276 0.216 1.00 89.94 658 THR A CA 1
ATOM 5370 C C . THR A 1 658 ? -12.227 -6.800 -0.287 1.00 89.94 658 THR A C 1
ATOM 5372 O O . THR A 1 658 ? -11.969 -6.815 -1.487 1.00 89.94 658 THR A O 1
ATOM 5375 N N . PHE A 1 659 ? -11.325 -6.410 0.620 1.00 85.81 659 PHE A N 1
ATOM 5376 C CA . PHE A 1 659 ? -10.008 -5.884 0.262 1.00 85.81 659 PHE A CA 1
ATOM 5377 C C . PHE A 1 659 ? -8.935 -6.969 0.075 1.00 85.81 659 PHE A C 1
ATOM 5379 O O . PHE A 1 659 ? -8.170 -6.898 -0.882 1.00 85.81 659 PHE A O 1
ATOM 5386 N N . PHE A 1 660 ? -8.857 -7.978 0.948 1.00 79.62 660 PHE A N 1
ATOM 5387 C CA . PHE A 1 660 ? -7.845 -9.040 0.851 1.00 79.62 660 PHE A CA 1
ATOM 5388 C C . PHE A 1 660 ? -8.410 -10.350 0.300 1.00 79.62 660 PHE A C 1
ATOM 5390 O O . PHE A 1 660 ? -7.801 -10.940 -0.584 1.00 79.62 660 PHE A O 1
ATOM 5397 N N . GLY A 1 661 ? -9.573 -10.797 0.779 1.00 78.06 661 GLY A N 1
ATOM 5398 C CA . GLY A 1 661 ? -10.210 -12.044 0.332 1.00 78.06 661 GLY A CA 1
ATOM 5399 C C . GLY A 1 661 ? -10.469 -12.071 -1.176 1.00 78.06 661 GLY A C 1
ATOM 5400 O O . GLY A 1 661 ? -9.992 -12.970 -1.862 1.00 78.06 661 GLY A O 1
ATOM 5401 N N . VAL A 1 662 ? -11.126 -11.044 -1.721 1.00 78.19 662 VAL A N 1
ATOM 5402 C CA . VAL A 1 662 ? -11.403 -10.950 -3.164 1.00 78.19 662 VAL A CA 1
ATOM 5403 C C . VAL A 1 662 ? -10.117 -10.845 -3.988 1.00 78.19 662 VAL A C 1
ATOM 5405 O O . VAL A 1 662 ? -10.046 -11.424 -5.062 1.00 78.19 662 VAL A O 1
ATOM 5408 N N . ASN A 1 663 ? -9.084 -10.157 -3.493 1.00 68.75 663 ASN A N 1
ATOM 5409 C CA . ASN A 1 663 ? -7.800 -10.058 -4.194 1.00 68.75 663 ASN A CA 1
ATOM 5410 C C . ASN A 1 663 ? -6.986 -11.366 -4.149 1.00 68.75 663 ASN A C 1
ATOM 5412 O O . ASN A 1 663 ? -6.312 -11.693 -5.118 1.00 68.75 663 ASN A O 1
ATOM 5416 N N . PHE A 1 664 ? -7.001 -12.118 -3.048 1.00 65.06 664 PHE A N 1
ATOM 5417 C CA . PHE A 1 664 ? -6.124 -13.286 -2.887 1.00 65.06 664 PHE A CA 1
ATOM 5418 C C . PHE A 1 664 ? -6.779 -14.632 -3.225 1.00 65.06 664 PHE A C 1
ATOM 5420 O O . PHE A 1 664 ? -6.055 -15.571 -3.561 1.00 65.06 664 PHE A O 1
ATOM 5427 N N . VAL A 1 665 ? -8.110 -14.723 -3.133 1.00 63.41 665 VAL A N 1
ATOM 5428 C CA . VAL A 1 665 ? -8.884 -15.972 -3.271 1.00 63.41 665 VAL A CA 1
ATOM 5429 C C . VAL A 1 665 ? -9.746 -15.988 -4.540 1.00 63.41 665 VAL A C 1
ATOM 5431 O O . VAL A 1 665 ? -9.999 -17.059 -5.082 1.00 63.41 665 VAL A O 1
ATOM 5434 N N . LEU A 1 666 ? -10.187 -14.827 -5.037 1.00 58.12 666 LEU A N 1
ATOM 5435 C CA . LEU A 1 666 ? -11.055 -14.719 -6.215 1.00 58.12 666 LEU A CA 1
ATOM 5436 C C . LEU A 1 666 ? -10.307 -14.087 -7.403 1.00 58.12 666 LEU A C 1
ATOM 5438 O O . LEU A 1 666 ? -9.331 -13.358 -7.234 1.00 58.12 666 LEU A O 1
ATOM 5442 N N . VAL A 1 667 ? -10.773 -14.378 -8.619 1.00 57.88 667 VAL A N 1
ATOM 5443 C CA . VAL A 1 667 ? -10.244 -13.820 -9.876 1.00 57.88 667 VAL A CA 1
ATOM 5444 C C . VAL A 1 667 ? -11.319 -12.932 -10.504 1.00 57.88 667 VAL A C 1
ATOM 5446 O O . VAL A 1 667 ? -12.493 -13.295 -10.505 1.00 57.88 667 VAL A O 1
ATOM 5449 N N . GLY A 1 668 ? -10.937 -11.767 -11.030 1.00 54.69 668 GLY A N 1
ATOM 5450 C CA . GLY A 1 668 ? -11.857 -10.813 -11.655 1.00 54.69 668 GLY A CA 1
ATOM 5451 C C . GLY A 1 668 ? -11.124 -9.685 -12.383 1.00 54.69 668 GLY A C 1
ATOM 5452 O O . GLY A 1 668 ? -9.897 -9.609 -12.335 1.00 54.69 668 GLY A O 1
ATOM 5453 N N . LEU A 1 669 ? -11.881 -8.782 -13.020 1.00 46.25 669 LEU A N 1
ATOM 5454 C CA . LEU A 1 669 ? -11.370 -7.670 -13.852 1.00 46.25 669 LEU A CA 1
ATOM 5455 C C . LEU A 1 669 ? -10.434 -6.700 -13.108 1.00 46.25 669 LEU A C 1
ATOM 5457 O O . LEU A 1 669 ? -9.692 -5.936 -13.717 1.00 46.25 669 LEU A O 1
ATOM 5461 N N . HIS A 1 670 ? -10.455 -6.746 -11.779 1.00 56.34 670 HIS A N 1
ATOM 5462 C CA . HIS A 1 670 ? -9.688 -5.881 -10.899 1.00 56.34 670 HIS A CA 1
ATOM 5463 C C . HIS A 1 670 ? -8.367 -6.511 -10.393 1.00 56.34 670 HIS A C 1
ATOM 5465 O O . HIS A 1 670 ? -7.899 -6.156 -9.303 1.00 56.34 670 HIS A O 1
ATOM 5471 N N . SER A 1 671 ? -7.786 -7.470 -11.124 1.00 53.03 671 SER A N 1
ATOM 5472 C CA . SER A 1 671 ? -6.598 -8.253 -10.723 1.00 53.03 671 SER A CA 1
ATOM 5473 C C . SER A 1 671 ? -5.319 -7.428 -10.504 1.00 53.03 671 SER A C 1
ATOM 5475 O O . SER A 1 671 ? -4.438 -7.828 -9.751 1.00 53.03 671 SER A O 1
ATOM 5477 N N . TYR A 1 672 ? -5.231 -6.218 -11.056 1.00 48.25 672 TYR A N 1
ATOM 5478 C CA . TYR A 1 672 ? -4.073 -5.324 -10.904 1.00 48.25 672 TYR A CA 1
ATOM 5479 C C . TYR A 1 672 ? -3.775 -4.866 -9.457 1.00 48.25 672 TYR A C 1
ATOM 5481 O O . TYR A 1 672 ? -2.720 -4.291 -9.204 1.00 48.25 672 TYR A O 1
ATOM 5489 N N . ALA A 1 673 ? -4.680 -5.103 -8.499 1.00 43.38 673 ALA A N 1
ATOM 5490 C CA . ALA A 1 673 ? -4.453 -4.832 -7.073 1.00 43.38 673 ALA A CA 1
ATOM 5491 C C . ALA A 1 673 ? -4.121 -6.094 -6.243 1.00 43.38 673 ALA A C 1
ATOM 5493 O O . ALA A 1 673 ? -4.121 -6.034 -5.011 1.00 43.38 673 ALA A O 1
ATOM 5494 N N . GLN A 1 674 ? -3.874 -7.238 -6.889 1.00 50.66 674 GLN A N 1
ATOM 5495 C CA . GLN A 1 674 ? -3.520 -8.491 -6.220 1.00 50.66 674 GLN A CA 1
ATOM 5496 C C . GLN A 1 674 ? -2.049 -8.494 -5.772 1.00 50.66 674 GLN A C 1
ATOM 5498 O O . GLN A 1 674 ? -1.156 -8.081 -6.505 1.00 50.66 674 GLN A O 1
ATOM 5503 N N . GLY A 1 675 ? -1.793 -8.980 -4.554 1.00 50.28 675 GLY A N 1
ATOM 5504 C CA . GLY A 1 675 ? -0.440 -9.279 -4.060 1.00 50.28 675 GLY A CA 1
ATOM 5505 C C . GLY A 1 675 ? -0.124 -10.779 -4.106 1.00 50.28 675 GLY A C 1
ATOM 5506 O O . GLY A 1 675 ? -0.674 -11.520 -4.919 1.00 50.28 675 GLY A O 1
ATOM 5507 N N . ASP A 1 676 ? 0.724 -11.260 -3.192 1.00 49.44 676 ASP A N 1
ATOM 5508 C CA . ASP A 1 676 ? 1.067 -12.686 -3.050 1.00 49.44 676 ASP A CA 1
ATOM 5509 C C . ASP A 1 676 ? -0.144 -13.531 -2.582 1.00 49.44 676 ASP A C 1
ATOM 5511 O O . ASP A 1 676 ? -0.249 -13.894 -1.411 1.00 49.44 676 ASP A O 1
ATOM 5515 N N . GLY A 1 677 ? -1.037 -13.888 -3.514 1.00 45.38 677 GLY A N 1
ATOM 5516 C CA . GLY A 1 677 ? -2.236 -14.692 -3.268 1.00 45.38 677 GLY A CA 1
ATOM 5517 C C . GLY A 1 677 ? -1.971 -15.965 -2.462 1.00 45.38 677 GLY A C 1
ATOM 5518 O O . GLY A 1 677 ? -1.211 -16.846 -2.880 1.00 45.38 677 GLY A O 1
ATOM 5519 N N . LEU A 1 678 ? -2.628 -16.054 -1.307 1.00 48.25 678 LEU A N 1
ATOM 5520 C CA . LEU A 1 678 ? -2.679 -17.235 -0.453 1.00 48.25 678 LEU A CA 1
ATOM 5521 C C . LEU A 1 678 ? -3.727 -18.182 -1.049 1.00 48.25 678 LEU A C 1
ATOM 5523 O O . LEU A 1 678 ? -4.919 -17.909 -0.950 1.00 48.25 678 LEU A O 1
ATOM 5527 N N . GLY A 1 679 ? -3.276 -19.249 -1.720 1.00 49.69 679 GLY A N 1
ATOM 5528 C CA . GLY A 1 679 ? -4.173 -20.207 -2.386 1.00 49.69 679 GLY A CA 1
ATOM 5529 C C . GLY A 1 679 ? -5.133 -20.915 -1.425 1.00 49.69 679 GLY A C 1
ATOM 5530 O O . GLY A 1 679 ? -6.256 -21.212 -1.808 1.00 49.69 679 GLY A O 1
ATOM 5531 N N . ASP A 1 680 ? -4.706 -21.088 -0.173 1.00 54.75 680 ASP A N 1
ATOM 5532 C CA . ASP A 1 680 ? -5.501 -21.604 0.939 1.00 54.75 680 ASP A CA 1
ATOM 5533 C C . ASP A 1 680 ? -5.565 -20.570 2.073 1.00 54.75 680 ASP A C 1
ATOM 5535 O O . ASP A 1 680 ? -4.627 -19.792 2.275 1.00 54.75 680 ASP A O 1
ATOM 5539 N N . ILE A 1 681 ? -6.640 -20.595 2.869 1.00 64.50 681 ILE A N 1
ATOM 5540 C CA . ILE A 1 681 ? -6.754 -19.776 4.087 1.00 64.50 681 ILE A CA 1
ATOM 5541 C C . ILE A 1 681 ? -5.707 -20.260 5.109 1.00 64.50 681 ILE A C 1
ATOM 5543 O O . ILE A 1 681 ? -5.797 -21.400 5.573 1.00 64.50 681 ILE A O 1
ATOM 5547 N N . PRO A 1 682 ? -4.736 -19.425 5.531 1.00 69.12 682 PRO A N 1
ATOM 5548 C CA . PRO A 1 682 ? -3.715 -19.858 6.478 1.00 69.12 682 PRO A CA 1
ATOM 5549 C C . PRO A 1 682 ? -4.297 -20.276 7.829 1.00 69.12 682 PRO A C 1
ATOM 5551 O O . PRO A 1 682 ? -5.136 -19.579 8.402 1.00 69.12 682 PRO A O 1
ATOM 5554 N N . SER A 1 683 ? -3.759 -21.348 8.415 1.00 74.62 683 SER A N 1
ATOM 5555 C CA . SER A 1 683 ? -4.219 -21.883 9.707 1.00 74.62 683 SER A CA 1
ATOM 5556 C C . SER A 1 683 ? -4.174 -20.854 10.845 1.00 74.62 683 SER A C 1
ATOM 5558 O O . SER A 1 683 ? -4.993 -20.912 11.758 1.00 74.62 683 SER A O 1
ATOM 5560 N N . TRP A 1 684 ? -3.262 -19.873 10.783 1.00 78.19 684 TRP A N 1
ATOM 5561 C CA . TRP A 1 684 ? -3.202 -18.790 11.768 1.00 78.19 684 TRP A CA 1
ATOM 5562 C C . TRP A 1 684 ? -4.464 -17.918 11.770 1.00 78.19 684 TRP A C 1
ATOM 5564 O O . TRP A 1 684 ? -4.873 -17.494 12.845 1.00 78.19 684 TRP A O 1
ATOM 5574 N N . ILE A 1 685 ? -5.136 -17.728 10.626 1.00 82.12 685 ILE A N 1
ATOM 5575 C CA . ILE A 1 685 ? -6.417 -17.006 10.558 1.00 82.12 685 ILE A CA 1
ATOM 5576 C C . ILE A 1 685 ? -7.491 -17.780 11.328 1.00 82.12 685 ILE A C 1
ATOM 5578 O O . ILE A 1 685 ? -8.225 -17.187 12.115 1.00 82.12 685 ILE A O 1
ATOM 5582 N N . ILE A 1 686 ? -7.543 -19.106 11.165 1.00 85.19 686 ILE A N 1
ATOM 5583 C CA . ILE A 1 686 ? -8.495 -19.979 11.870 1.00 85.19 686 ILE A CA 1
ATOM 5584 C C . ILE A 1 686 ? -8.281 -19.881 13.390 1.00 85.19 686 ILE A C 1
ATOM 5586 O O . ILE A 1 686 ? -9.236 -19.649 14.135 1.00 85.19 686 ILE A O 1
ATOM 5590 N N . TYR A 1 687 ? -7.028 -19.960 13.854 1.00 90.06 687 TYR A N 1
ATOM 5591 C CA . TYR A 1 687 ? -6.701 -19.773 15.272 1.00 90.06 687 TYR A CA 1
ATOM 5592 C C . TYR A 1 687 ? -7.056 -18.363 15.777 1.00 90.06 687 TYR A C 1
ATOM 5594 O O . TYR A 1 687 ? -7.607 -18.231 16.870 1.00 90.06 687 TYR A O 1
ATOM 5602 N N . THR A 1 688 ? -6.813 -17.306 14.992 1.00 89.50 688 THR A N 1
ATOM 5603 C CA . THR A 1 688 ? -7.206 -15.930 15.347 1.00 89.50 688 THR A CA 1
ATOM 5604 C C . THR A 1 688 ? -8.724 -15.786 15.489 1.00 89.50 688 THR A C 1
ATOM 5606 O O . THR A 1 688 ? -9.187 -15.214 16.477 1.00 89.50 688 THR A O 1
ATOM 5609 N N . VAL A 1 689 ? -9.509 -16.348 14.563 1.00 92.19 689 VAL A N 1
ATOM 5610 C CA . VAL A 1 689 ? -10.980 -16.355 14.644 1.00 92.19 689 VAL A CA 1
ATOM 5611 C C . VAL A 1 689 ? -11.447 -17.084 15.906 1.00 92.19 689 VAL A C 1
ATOM 5613 O O . VAL A 1 689 ? -12.264 -16.542 16.649 1.00 92.19 689 VAL A O 1
ATOM 5616 N N . PHE A 1 690 ? -10.887 -18.258 16.211 1.00 94.56 690 PHE A N 1
ATOM 5617 C CA . PHE A 1 690 ? -11.223 -19.016 17.420 1.00 94.56 690 PHE A CA 1
ATOM 5618 C C . PHE A 1 690 ? -10.934 -18.229 18.713 1.00 94.56 690 PHE A C 1
ATOM 5620 O O . PHE A 1 690 ? -11.794 -18.134 19.593 1.00 94.56 690 PHE A O 1
ATOM 5627 N N . VAL A 1 691 ? -9.768 -17.576 18.800 1.00 96.06 691 VAL A N 1
ATOM 5628 C CA . VAL A 1 691 ? -9.410 -16.695 19.928 1.00 96.06 691 VAL A CA 1
ATOM 5629 C C . VAL A 1 691 ? -10.391 -15.524 20.059 1.00 96.06 691 VAL A C 1
ATOM 5631 O O . VAL A 1 691 ? -10.836 -15.217 21.167 1.00 96.06 691 VAL A O 1
ATOM 5634 N N . PHE A 1 692 ? -10.789 -14.891 18.952 1.00 96.31 692 PHE A N 1
ATOM 5635 C CA . PHE A 1 692 ? -11.768 -13.798 18.966 1.00 96.31 692 PHE A CA 1
ATOM 5636 C C . PHE A 1 692 ? -13.190 -14.256 19.330 1.00 96.31 692 PHE A C 1
ATOM 5638 O O . PHE A 1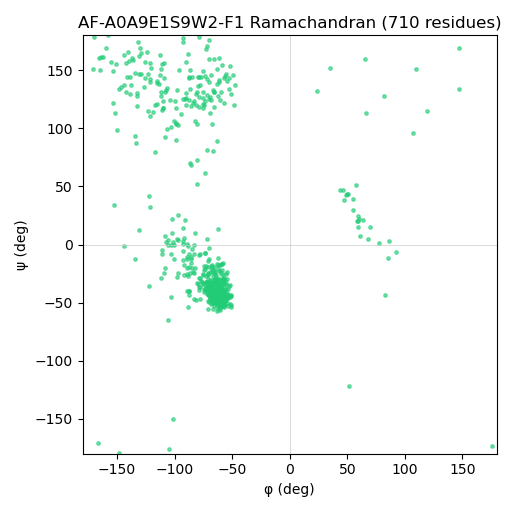 692 ? -13.926 -13.494 19.968 1.00 96.31 692 PHE A O 1
ATOM 5645 N N . VAL A 1 693 ? -13.579 -15.493 19.003 1.00 97.19 693 VAL A N 1
ATOM 5646 C CA . VAL A 1 693 ? -14.843 -16.094 19.465 1.00 97.19 693 VAL A CA 1
ATOM 5647 C C . VAL A 1 693 ? -14.809 -16.299 20.981 1.00 97.19 693 VAL A C 1
ATOM 5649 O O . VAL A 1 693 ? -15.705 -15.811 21.671 1.00 97.19 693 VAL A O 1
ATOM 5652 N N . ILE A 1 694 ? -13.752 -16.912 21.528 1.00 97.00 694 ILE A N 1
ATOM 5653 C CA . ILE A 1 694 ? -13.576 -17.079 22.984 1.00 97.00 694 ILE A CA 1
ATOM 5654 C C . ILE A 1 694 ? -13.606 -15.722 23.698 1.00 97.00 694 ILE A C 1
ATOM 5656 O O . ILE A 1 694 ? -14.352 -15.536 24.659 1.00 97.00 694 ILE A O 1
ATOM 5660 N N . TYR A 1 695 ? -12.854 -14.743 23.199 1.00 97.44 695 TYR A N 1
ATOM 5661 C CA . TYR A 1 695 ? -12.839 -13.376 23.719 1.00 97.44 695 TYR A CA 1
ATOM 5662 C C . TYR A 1 695 ? -14.243 -12.736 23.742 1.00 97.44 695 TYR A C 1
ATOM 5664 O O . TYR A 1 695 ? -14.649 -12.147 24.750 1.00 97.44 695 TYR A O 1
ATOM 5672 N N . SER A 1 696 ? -15.024 -12.919 22.672 1.00 97.62 696 SER A N 1
ATOM 5673 C CA . SER A 1 696 ? -16.412 -12.442 22.578 1.00 97.62 696 SER A CA 1
ATOM 5674 C C . SER A 1 696 ? -17.329 -13.112 23.614 1.00 97.62 696 SER A C 1
ATOM 5676 O O . SER A 1 696 ? -18.152 -12.438 24.243 1.00 97.62 696 SER A O 1
ATOM 5678 N N . LEU A 1 697 ? -17.162 -14.421 23.841 1.00 97.00 697 LEU A N 1
ATOM 5679 C CA . LEU A 1 697 ? -17.906 -15.188 24.846 1.00 97.00 697 LEU A CA 1
ATOM 5680 C C . LEU A 1 697 ? -17.557 -14.756 26.279 1.00 97.00 697 LEU A C 1
ATOM 5682 O O . LEU A 1 697 ? -18.461 -14.568 27.096 1.00 97.00 697 LEU A O 1
ATOM 5686 N N . ILE A 1 698 ? -16.276 -14.509 26.580 1.00 96.75 698 ILE A N 1
ATOM 5687 C CA . ILE A 1 698 ? -15.836 -13.987 27.886 1.00 96.75 698 ILE A CA 1
ATOM 5688 C C . ILE A 1 698 ? -16.454 -12.602 28.137 1.00 96.75 698 ILE A C 1
ATOM 5690 O O . ILE A 1 698 ? -17.008 -12.357 29.213 1.00 96.75 698 ILE A O 1
ATOM 5694 N N . ALA A 1 699 ? -16.438 -11.707 27.143 1.00 96.38 699 ALA A N 1
ATOM 5695 C CA . ALA A 1 699 ? -17.077 -10.393 27.249 1.00 96.38 699 ALA A CA 1
ATOM 5696 C C . ALA A 1 699 ? -18.598 -10.498 27.485 1.00 96.38 699 ALA A C 1
ATOM 5698 O O . ALA A 1 699 ? -19.149 -9.760 28.310 1.00 96.38 699 ALA A O 1
ATOM 5699 N N . PHE A 1 700 ? -19.278 -11.437 26.816 1.00 95.44 700 PHE A N 1
ATOM 5700 C CA . PHE A 1 700 ? -20.705 -11.708 27.022 1.00 95.44 700 PHE A CA 1
ATOM 5701 C C . PHE A 1 700 ? -21.005 -12.234 28.432 1.00 95.44 700 PHE A C 1
ATOM 5703 O O . PHE A 1 700 ? -21.919 -11.732 29.094 1.00 95.44 700 PHE A O 1
ATOM 5710 N N . TRP A 1 701 ? -20.217 -13.194 28.924 1.00 94.19 701 TRP A N 1
ATOM 5711 C CA . TRP A 1 701 ? -20.366 -13.745 30.271 1.00 94.19 701 TRP A CA 1
ATOM 5712 C C . TRP A 1 701 ? -20.186 -12.659 31.337 1.00 94.19 701 TRP A C 1
ATOM 5714 O O . TRP A 1 701 ? -21.069 -12.459 32.172 1.00 94.19 701 TRP A O 1
ATOM 5724 N N . ARG A 1 702 ? -19.117 -11.855 31.238 1.00 92.81 702 ARG A N 1
ATOM 5725 C CA . ARG A 1 702 ? -18.860 -10.725 32.150 1.00 92.81 702 ARG A CA 1
ATOM 5726 C C . ARG A 1 702 ? -19.991 -9.692 32.126 1.00 92.81 702 ARG A C 1
ATOM 5728 O O . ARG A 1 702 ? -20.413 -9.227 33.186 1.00 92.81 702 ARG A O 1
ATOM 5735 N N . LYS A 1 703 ? -20.552 -9.387 30.949 1.00 91.69 703 LYS A N 1
ATOM 5736 C CA . LYS A 1 703 ? -21.752 -8.542 30.803 1.00 91.69 703 LYS A CA 1
ATOM 5737 C C . LYS A 1 703 ? -22.973 -9.137 31.524 1.00 91.69 703 LYS A C 1
ATOM 5739 O O . LYS A 1 703 ? -23.690 -8.380 32.177 1.00 91.69 703 LYS A O 1
ATOM 5744 N N . LYS A 1 704 ? -23.210 -10.455 31.444 1.00 88.19 704 LYS A N 1
ATOM 5745 C CA . LYS A 1 704 ? -24.337 -11.134 32.117 1.00 88.19 704 LYS A CA 1
ATOM 5746 C C . LYS A 1 704 ? -24.196 -11.097 33.642 1.00 88.19 704 LYS A C 1
ATOM 5748 O O . LYS A 1 704 ? -25.119 -10.642 34.314 1.00 88.19 704 LYS A O 1
ATOM 5753 N N . THR A 1 705 ? -23.035 -11.472 34.184 1.00 84.94 705 THR A N 1
ATOM 5754 C CA . THR A 1 705 ? -22.767 -11.464 35.637 1.00 84.94 705 THR A CA 1
ATOM 5755 C C . THR A 1 705 ? -23.052 -10.093 36.257 1.00 84.94 705 THR A C 1
ATOM 5757 O O . THR A 1 705 ? -23.754 -9.991 37.260 1.00 84.94 705 THR A O 1
ATOM 5760 N N . PHE A 1 706 ? -22.611 -9.020 35.593 1.00 79.06 706 PHE A N 1
ATOM 5761 C CA . PHE A 1 706 ? -22.830 -7.638 36.030 1.00 79.06 706 PHE A CA 1
ATOM 5762 C C . PHE A 1 706 ? -24.228 -7.058 35.767 1.00 79.06 706 PHE A C 1
ATOM 5764 O O . PHE A 1 706 ? -24.504 -5.939 36.206 1.00 79.06 706 PHE A O 1
ATOM 5771 N N . SER A 1 707 ? -25.080 -7.764 35.02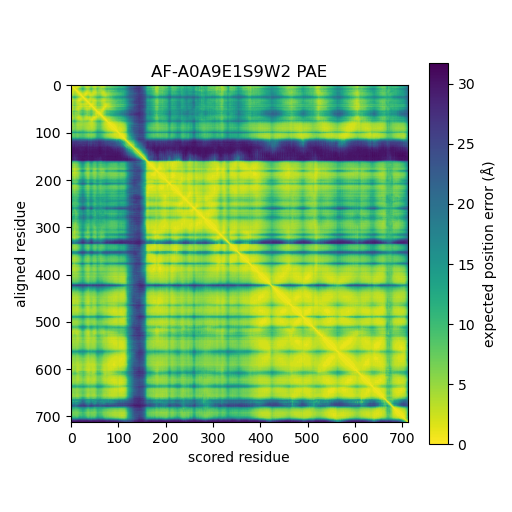2 1.00 70.69 707 SER A N 1
ATOM 5772 C CA . SER A 1 707 ? -26.493 -7.412 34.839 1.00 70.69 707 SER A CA 1
ATOM 5773 C C . SER A 1 707 ? -27.386 -8.087 35.878 1.00 70.69 707 SER A C 1
ATOM 5775 O O . SER A 1 707 ? -28.459 -7.572 36.174 1.00 70.69 707 SER A O 1
ATOM 5777 N N . ASN A 1 708 ? -26.943 -9.228 36.412 1.00 57.12 708 ASN A N 1
ATOM 5778 C CA . ASN A 1 708 ? -27.658 -9.988 37.433 1.00 57.12 708 ASN A CA 1
ATOM 5779 C C . ASN A 1 708 ? -27.274 -9.540 38.854 1.00 57.12 708 ASN A C 1
ATOM 5781 O O . ASN A 1 708 ? -28.083 -9.661 39.770 1.00 57.12 708 ASN A O 1
ATOM 5785 N N . SER A 1 709 ? -26.074 -8.977 39.056 1.00 55.06 709 SER A N 1
ATOM 5786 C CA . SER A 1 709 ? -25.724 -8.309 40.314 1.00 55.06 709 SER A CA 1
ATOM 5787 C C . SER A 1 709 ? -26.563 -7.035 40.484 1.00 55.06 709 SER A C 1
ATOM 5789 O O . SER A 1 709 ? -26.260 -6.017 39.852 1.00 55.06 709 SER A O 1
ATOM 5791 N N . LYS A 1 710 ? -27.592 -7.073 41.344 1.00 39.56 710 LYS A N 1
ATOM 5792 C CA . LYS A 1 710 ? -28.314 -5.878 41.816 1.00 39.56 710 LYS A CA 1
ATOM 5793 C C . LYS A 1 710 ? -27.352 -4.986 42.613 1.00 39.56 710 LYS A C 1
ATOM 5795 O O . LYS A 1 710 ? -27.211 -5.137 43.821 1.00 39.56 710 LYS A O 1
ATOM 5800 N N . LEU A 1 711 ? -26.672 -4.080 41.921 1.00 39.53 711 LEU A N 1
ATOM 5801 C CA . LEU A 1 711 ? -25.924 -2.974 42.508 1.00 39.53 711 LEU A CA 1
ATOM 5802 C C . LEU A 1 711 ? -26.713 -1.701 42.205 1.00 39.53 711 LEU A C 1
ATOM 5804 O O . LEU A 1 711 ? -26.583 -1.140 41.113 1.00 39.53 711 LEU A O 1
ATOM 5808 N N . ASN A 1 712 ? -27.576 -1.349 43.161 1.00 29.97 712 ASN A N 1
ATOM 5809 C CA . ASN A 1 712 ? -28.244 -0.050 43.250 1.00 29.97 712 ASN A CA 1
ATOM 5810 C C . ASN A 1 712 ? -27.208 1.062 43.488 1.00 29.97 712 ASN A C 1
ATOM 5812 O O . ASN A 1 712 ? -26.225 0.786 44.214 1.00 29.97 712 ASN A O 1
#

Nearest PDB structures (foldseek):
  7s9y-assembly1_A  TM=8.812E-01  e=1.071E-37  Helicobacter hepaticus
  7s9z-assembly1_A  TM=6.649E-01  e=2.243E-30  Helicobacter hepaticus

Sequence (712 aa):
FQLENYPGTESPSSFASEVTLLDSVENKKINKRIFMNHVMDYKGYRFFQSSYDFSTPERKQKNDPDITILSVNHDYWGTNITYLGYLLMAIGMILSIIAPVGRFRELNNKLKKLKQKNKQIKSMLFFVMLSSLGGSVFAQEHHENDGHNHSNDSKIVRGETFHVISKEHSDELATLPVQSYDGRIVPFHTLCDQLLRKTYRKNTLEHKAKNYNAVQSIVSMLLYAEYWKKQNTIYIPSVLQKRLKLKKHQSYRSISHIDSNGNPVFNWENQYRKAFQKPESNRDEFDKKIIKLHEKFQVTQDVFHGQYLKVIPLKNDPNNTWSNPMDINLSRGKDSTIARLTLNYIRSVYDLSLENNYKECNILLTQLKSEQRKVAGKIIPSENLLNLEVQYNKWEIFKRTYQAYGLLGFLMLILFFIQIFVSSNANLIRIFNYSRKGLFYILLGVFGFHAAGLIIRWLVSGHVPWSNGYEAVVFIAWVTMLAGFIFSRKNAVVIAGTAVLASLMIFVTELNLLDPEITPLQPVLKSYWLMIHVAVITGSYGFLGLACILGFLNLTLYIFRTPKTAKTISTNITELTYISEMTMTIGVFMLTIGTFLGGIWANESWGRYWGWDPKETWALVSVLVYATILHLRFIPGLKSKFVFNLVSFWGYSAILFTFFGVNFVLVGLHSYAQGDGLGDIPSWIIYTVFVFVIYSLIAFWRKKTFSNSKLN

Solvent-accessible surface area (backbone atoms only — not comparable to full-atom values): 38792 Å² total; per-residue (Å²): 98,48,80,41,52,31,36,56,44,90,50,75,41,46,50,38,35,80,44,75,50,75,41,81,90,78,73,41,77,46,78,46,76,31,31,73,64,36,65,46,77,56,98,32,35,37,43,34,65,75,52,66,42,52,88,43,73,67,33,54,76,66,74,50,67,62,39,74,37,71,47,75,44,79,55,78,53,60,63,61,54,50,51,50,51,52,50,55,49,46,49,51,53,57,48,48,60,71,32,94,70,47,70,52,39,50,43,53,50,52,52,50,54,60,49,52,68,61,45,62,64,52,56,65,58,52,72,72,67,74,84,76,90,81,89,85,92,89,82,90,84,92,88,79,90,85,89,84,89,82,86,82,85,81,86,86,74,91,73,89,73,76,62,58,60,53,71,68,60,38,57,67,48,26,54,41,66,25,38,45,94,77,26,51,75,38,23,39,34,55,54,21,33,51,54,34,32,68,30,49,72,35,64,53,48,82,52,96,95,40,79,35,48,23,44,32,44,48,53,24,31,43,78,29,30,82,56,47,36,67,36,64,55,39,55,45,56,72,67,50,24,64,79,69,72,44,59,62,45,36,19,59,60,78,50,33,46,69,50,100,85,70,46,83,40,59,73,54,50,72,59,32,52,60,30,67,73,40,58,75,94,71,38,49,57,63,34,56,49,42,46,59,45,52,52,35,52,50,53,52,51,34,44,47,69,42,62,68,50,12,56,35,66,46,79,89,42,91,52,60,27,48,40,35,66,83,41,68,74,51,63,75,41,95,76,23,64,56,33,50,36,50,53,52,28,55,48,43,46,60,67,30,44,78,74,72,58,56,68,64,38,53,52,39,48,52,50,40,56,51,53,46,46,69,67,46,44,87,74,54,74,52,70,69,53,31,51,45,48,53,48,53,63,74,60,41,49,64,65,53,39,21,53,49,29,31,55,54,10,50,51,44,44,50,56,50,53,50,48,67,76,66,61,82,49,69,66,61,48,50,52,57,51,51,54,53,51,52,53,50,52,52,51,50,51,47,50,51,51,49,50,50,47,48,53,51,48,18,70,69,65,75,43,75,58,55,80,37,51,36,35,37,40,49,47,23,23,50,38,17,40,52,48,13,60,72,48,26,86,77,42,73,59,43,38,16,45,19,23,36,50,24,13,55,43,37,50,53,44,72,68,70,44,31,68,85,75,88,72,81,73,54,46,83,58,75,44,73,50,52,72,48,24,51,46,36,32,47,41,13,54,10,26,35,47,47,13,15,46,36,11,46,53,36,42,52,46,37,50,74,54,43,85,93,36,39,69,63,44,54,48,50,41,52,49,41,50,44,48,23,55,49,32,33,52,53,12,43,47,31,35,45,48,14,51,52,45,42,20,54,46,34,31,46,56,70,66,39,50,75,81,79,40,61,59,62,47,32,48,52,51,37,39,52,52,50,52,50,61,68,49,33,64,76,40,84,92,48,49,39,73,66,52,48,27,53,50,33,34,58,53,45,53,43,53,50,34,43,64,47,42,40,43,33,72,47,85,52,97,70,55,84,43,44,55,72,51,51,62,60,86,57,68,67,56,57,53,50,52,52,52,51,50,53,53,52,50,50,20,50,50,40,47,48,57,66,68,69,53,88,76,130

Foldseek 3Di:
DDFFAFFQDLHTQWDKDFDWDADPVVRDIDTDIAIFLRWDDDQQKIKHQQDWAAPDPVCVVVSNTDGTDIDIDGGNPPVVVLVVVLVVVLVVLVCQCVPPDHLNVVLVVVLVVLVVVVVVVVVVVVVVPPPDDDDDDDDDDDDDDDDDDDDDDDDDDDDLDFFFADVVVLVLQQLQWFQAPLGATAGVLQNLQQLQCLFAVDQWDQDPNDIHGSSRVLLRCQLRVVSQQQDFRGAADPVCCVVVVDDRTDHLVVQWDADPVRDTDGPCNVLQVVLVPDDPLPHALVSLRVVSSVVSSVSSVCSNVQARRQLAQDAPDPSRHGGGLPPPVQCPDPSNPLSVLVVVLSVCCSVCSVVSDCPVSSVSSVVNSVVSCVRSPPSHDDSVLNVLVSVLVVPVLLVVLLVLLQVLLVVLVVLVVCCLPPPPDPVSVVVSVVVLVVSVVVNVVSLVSLVVSQVSLCSNLVHGQQLALLSLLSLLLSLLQVLLVVCCVSPVNLNSLSSNLSSVSSVVSSVQQTDPDRHHHRNLCPDCLVVPLSSLQSSLLSLLSSLQSLLVVLLVLLLPDDPVSPVVSVSSLSSSLSSSLSSLSSSLSSLSSSLQSCLVSCCSRNVGSDDPWLLSVLSVVLSVLSVVLNCLCVDPPCVDSNNSSLSSNVSSVSVCCSSQVCQQDHDGPPVRRHGSRNPDDDVVVVVVVVVSVVSSVSSVVSNVVVVPPPDD

Radius of gyration: 30.67 Å; Cα contacts (8 Å, |Δi|>4): 964; chains: 1; bounding box: 81×58×92 Å